Protein AF-A0A5B8TGX5-F1 (afdb_monomer_lite)

Radius of gyration: 26.53 Å; chains: 1; bounding box: 66×62×70 Å

Foldseek 3Di:
DLPCLVLVLLLLLVCLLVLLVVLLVVLVLVCLVVVNDDVLVSLLSSLVSLQVVVVVCCVPPQVFDAQADDDPVLLVLLVCLVLLLVLLVVQQFDFDPDPVLLVSLLSNLLSVLLSLLCSLQVRQLRCCCPVVVHALQRSLQSSLQSQLVSLVVLVVVVCPQLSVLSSLLSSLLSSLLSLSCLQPVHSVNSSVSRSVSSSSCCRGPVDPHSVGSGDNVSSNVNNCVSNVVSVVSCVVCVVVNDRDDDDDDDDDDDDDDQFAADPVLLVVLLVLLVQLLVCLVPVLVVDPDLLSSLVVSLVSLVVSLVSLCVSCVVQQVVLVVVCVVPVSSLLSLLVVLLVVLVVLLVVLCVVLVVVDDDDDDPDQQALVSLVSQLSNLSSLLRCLNSLLSRLQPSQARSCPPVPPSNVVSLLVSLQVQLCSCCVVRVNPSSVSVSSSRSSSSLNVQCNVVVGSVSSSSSSNVNSVVSSVVSVVSNSCNVSVVVVPVVPD

Structure (mmCIF, N/CA/C/O backbone):
data_AF-A0A5B8TGX5-F1
#
_entry.id   AF-A0A5B8TGX5-F1
#
loop_
_atom_site.group_PDB
_atom_site.id
_atom_site.type_symbol
_atom_site.label_atom_id
_atom_site.label_alt_id
_atom_site.label_comp_id
_atom_site.label_asym_id
_atom_site.label_entity_id
_atom_site.label_seq_id
_atom_site.pdbx_PDB_ins_code
_atom_site.Cartn_x
_atom_site.Cartn_y
_atom_site.Cartn_z
_atom_site.occupancy
_atom_site.B_iso_or_equiv
_atom_site.auth_seq_id
_atom_site.auth_comp_id
_atom_site.auth_asym_id
_atom_site.auth_atom_id
_atom_site.pdbx_PDB_model_num
ATOM 1 N N . MET A 1 1 ? -21.531 -12.504 4.997 1.00 45.81 1 MET A N 1
ATOM 2 C CA . MET A 1 1 ? -20.733 -11.268 4.836 1.00 45.81 1 MET A CA 1
ATOM 3 C C . MET A 1 1 ? -19.409 -11.217 5.615 1.00 45.81 1 MET A C 1
ATOM 5 O O . MET A 1 1 ? -18.530 -10.494 5.177 1.00 45.81 1 MET A O 1
ATOM 9 N N . ARG A 1 2 ? -19.160 -12.042 6.651 1.00 48.28 2 ARG A N 1
ATOM 10 C CA . ARG A 1 2 ? -17.864 -12.081 7.385 1.00 48.28 2 ARG A CA 1
ATOM 11 C C . ARG A 1 2 ? -16.607 -12.435 6.554 1.00 48.28 2 ARG A C 1
ATOM 13 O O . ARG A 1 2 ? -15.499 -12.244 7.030 1.00 48.28 2 ARG A O 1
ATOM 20 N N . ARG A 1 3 ? -16.756 -12.927 5.314 1.00 52.22 3 ARG A N 1
ATOM 21 C CA . ARG A 1 3 ? -15.635 -13.337 4.439 1.00 52.22 3 ARG A CA 1
ATOM 22 C C . ARG A 1 3 ? -14.756 -12.181 3.938 1.00 52.22 3 ARG A C 1
ATOM 24 O O . ARG A 1 3 ? -13.653 -12.448 3.485 1.00 52.22 3 ARG A O 1
ATOM 31 N N . ASN A 1 4 ? -15.215 -10.931 4.034 1.00 70.44 4 ASN A N 1
ATOM 32 C CA . ASN A 1 4 ? -14.480 -9.778 3.502 1.00 70.44 4 ASN A CA 1
ATOM 33 C C . ASN A 1 4 ? -13.661 -9.023 4.561 1.00 70.44 4 ASN A C 1
ATOM 35 O O . ASN A 1 4 ? -12.850 -8.187 4.183 1.00 70.44 4 ASN A O 1
ATOM 39 N N . VAL A 1 5 ? -13.836 -9.312 5.859 1.00 76.00 5 VAL A N 1
ATOM 40 C CA . VAL A 1 5 ? -13.125 -8.602 6.941 1.00 76.00 5 VAL A CA 1
ATOM 41 C C . VAL A 1 5 ? -11.606 -8.808 6.861 1.00 76.00 5 VAL A C 1
ATOM 43 O O . VAL A 1 5 ? -10.901 -7.803 6.855 1.00 76.00 5 VAL A O 1
ATOM 46 N N . PRO A 1 6 ? -11.071 -10.042 6.716 1.00 74.69 6 PRO A N 1
ATOM 47 C CA . PRO A 1 6 ? -9.621 -10.229 6.626 1.00 74.69 6 PRO A CA 1
ATOM 48 C C . PRO A 1 6 ? -9.016 -9.557 5.389 1.00 74.69 6 PRO A C 1
ATOM 50 O O . PRO A 1 6 ? -7.955 -8.953 5.478 1.00 74.69 6 PRO A O 1
ATOM 53 N N . LEU A 1 7 ? -9.720 -9.609 4.249 1.00 72.44 7 LEU A N 1
ATOM 54 C CA . LEU A 1 7 ? -9.304 -8.924 3.022 1.00 72.44 7 LEU A CA 1
ATOM 55 C C . LEU A 1 7 ? -9.286 -7.407 3.213 1.00 72.44 7 LEU A C 1
ATOM 57 O O . LEU A 1 7 ? -8.322 -6.765 2.824 1.00 72.44 7 LEU A O 1
ATOM 61 N N . PHE A 1 8 ? -10.327 -6.837 3.824 1.00 81.69 8 PHE A N 1
ATOM 62 C CA . PHE A 1 8 ? -10.390 -5.403 4.093 1.00 81.69 8 PHE A CA 1
ATOM 63 C C . PHE A 1 8 ? -9.254 -4.952 5.016 1.00 81.69 8 PHE A C 1
ATOM 65 O O . PHE A 1 8 ? -8.531 -4.028 4.663 1.00 81.69 8 PHE A O 1
ATOM 72 N N . ILE A 1 9 ? -9.051 -5.635 6.148 1.00 83.88 9 ILE A N 1
ATOM 73 C CA . ILE A 1 9 ? -7.987 -5.291 7.100 1.00 83.88 9 ILE A CA 1
ATOM 74 C C . ILE A 1 9 ? -6.605 -5.442 6.462 1.00 83.88 9 ILE A C 1
ATOM 76 O O . ILE A 1 9 ? -5.821 -4.499 6.507 1.00 83.88 9 ILE A O 1
ATOM 80 N N . GLY A 1 10 ? -6.323 -6.575 5.810 1.00 73.75 10 GLY A N 1
ATOM 81 C CA . GLY A 1 10 ? -5.044 -6.781 5.126 1.00 73.75 10 GLY A CA 1
ATOM 82 C C . GLY A 1 10 ? -4.800 -5.755 4.016 1.00 73.75 10 GLY A C 1
ATOM 83 O O . GLY A 1 10 ? -3.694 -5.239 3.885 1.00 73.75 10 GLY A O 1
ATOM 84 N N . GLY A 1 11 ? -5.844 -5.401 3.262 1.00 76.19 11 GLY A N 1
ATOM 85 C CA . GLY A 1 11 ? -5.782 -4.365 2.235 1.00 76.19 11 GLY A CA 1
ATOM 86 C C . GLY A 1 11 ? -5.519 -2.970 2.793 1.00 76.19 11 GLY A C 1
ATOM 87 O O . GLY A 1 11 ? -4.713 -2.246 2.220 1.00 76.19 11 GLY A O 1
ATOM 88 N N . ILE A 1 12 ? -6.149 -2.598 3.912 1.00 86.69 12 ILE A N 1
ATOM 89 C CA . ILE A 1 12 ? -5.892 -1.315 4.579 1.00 86.69 12 ILE A CA 1
ATOM 90 C C . ILE A 1 12 ? -4.470 -1.256 5.130 1.00 86.69 12 ILE A C 1
ATOM 92 O O . ILE A 1 12 ? -3.799 -0.259 4.900 1.00 86.69 12 ILE A O 1
ATOM 96 N N . VAL A 1 13 ? -4.001 -2.305 5.812 1.00 81.38 13 VAL A N 1
ATOM 97 C CA . VAL A 1 13 ? -2.627 -2.364 6.341 1.00 81.38 13 VAL A CA 1
ATOM 98 C C . VAL A 1 13 ? -1.618 -2.198 5.208 1.00 81.38 13 VAL A C 1
ATOM 100 O O . VAL A 1 13 ? -0.739 -1.345 5.291 1.00 81.38 13 VAL A O 1
ATOM 103 N N . PHE A 1 14 ? -1.783 -2.955 4.118 1.00 80.19 14 PHE A N 1
ATOM 104 C CA . PHE A 1 14 ? -0.924 -2.813 2.946 1.00 80.19 14 PHE A CA 1
ATOM 105 C C . PHE A 1 14 ? -0.978 -1.397 2.370 1.00 80.19 14 PHE A C 1
ATOM 107 O O . PHE A 1 14 ? 0.064 -0.805 2.123 1.00 80.19 14 PHE A O 1
ATOM 114 N N . LEU A 1 15 ? -2.178 -0.850 2.154 1.00 81.38 15 LEU A N 1
ATOM 115 C CA . LEU A 1 15 ? -2.341 0.478 1.564 1.00 81.38 15 LEU A CA 1
ATOM 116 C C . LEU A 1 15 ? -1.782 1.584 2.457 1.00 81.38 15 LEU A C 1
ATOM 118 O O . LEU A 1 15 ? -1.249 2.546 1.922 1.00 81.38 15 LEU A O 1
ATOM 122 N N . ALA A 1 16 ? -1.889 1.458 3.780 1.00 87.75 16 ALA A N 1
ATOM 123 C CA . ALA A 1 16 ? -1.321 2.414 4.724 1.00 87.75 16 ALA A CA 1
ATOM 124 C C . ALA A 1 16 ? 0.206 2.445 4.608 1.00 87.75 16 ALA A C 1
ATOM 126 O O . ALA A 1 16 ? 0.767 3.514 4.377 1.00 87.75 16 ALA A O 1
ATOM 127 N N . LEU A 1 17 ? 0.850 1.273 4.657 1.00 84.00 17 LEU A N 1
ATOM 128 C CA . LEU A 1 17 ? 2.300 1.148 4.495 1.00 84.00 17 LEU A CA 1
ATOM 129 C C . LEU A 1 17 ? 2.755 1.623 3.113 1.00 84.00 17 LEU A C 1
ATOM 131 O O . LEU A 1 17 ? 3.638 2.466 3.004 1.00 84.00 17 LEU A O 1
ATOM 135 N N . PHE A 1 18 ? 2.106 1.132 2.056 1.00 80.25 18 PHE A N 1
ATOM 136 C CA . PHE A 1 18 ? 2.428 1.493 0.679 1.00 80.25 18 PHE A CA 1
ATOM 137 C C . PHE A 1 18 ? 2.298 2.999 0.444 1.00 80.25 18 PHE A C 1
ATOM 139 O O . PHE A 1 18 ? 3.206 3.611 -0.110 1.00 80.25 18 PHE A O 1
ATOM 146 N N . ASN A 1 19 ? 1.195 3.611 0.880 1.00 87.94 19 ASN A N 1
ATOM 147 C CA . ASN A 1 19 ? 0.970 5.043 0.711 1.00 87.94 19 ASN A CA 1
ATOM 148 C C . ASN A 1 19 ? 2.027 5.870 1.448 1.00 87.94 19 ASN A C 1
ATOM 150 O O . ASN A 1 19 ? 2.603 6.765 0.838 1.00 87.94 19 ASN A O 1
ATOM 154 N N . LEU A 1 20 ? 2.323 5.539 2.709 1.00 86.25 20 LEU A N 1
ATOM 155 C CA . LEU A 1 20 ? 3.338 6.250 3.486 1.00 86.25 20 LEU A CA 1
ATOM 156 C C . LEU A 1 20 ? 4.723 6.144 2.829 1.00 86.25 20 LEU A C 1
ATOM 158 O O . LEU A 1 20 ? 5.408 7.152 2.661 1.00 86.25 20 LEU A O 1
ATOM 162 N N . THR A 1 21 ? 5.113 4.947 2.372 1.00 82.06 21 THR A N 1
ATOM 163 C CA . THR A 1 21 ? 6.382 4.746 1.655 1.00 82.06 21 THR A CA 1
ATOM 164 C C . THR A 1 21 ? 6.434 5.551 0.356 1.00 82.06 21 THR A C 1
ATOM 166 O O . THR A 1 21 ? 7.417 6.245 0.104 1.00 82.06 21 THR A O 1
ATOM 169 N N . ILE A 1 22 ? 5.385 5.496 -0.470 1.00 78.31 22 ILE A N 1
ATOM 170 C CA . ILE A 1 22 ? 5.346 6.225 -1.744 1.00 78.31 22 ILE A CA 1
ATOM 171 C C . ILE A 1 22 ? 5.340 7.738 -1.515 1.00 78.31 22 ILE A C 1
ATOM 173 O O . ILE A 1 22 ? 6.070 8.450 -2.204 1.00 78.31 22 ILE A O 1
ATOM 177 N N . ALA A 1 23 ? 4.578 8.236 -0.541 1.00 86.19 23 ALA A N 1
ATOM 178 C CA . ALA A 1 23 ? 4.587 9.644 -0.161 1.00 86.19 23 ALA A CA 1
ATOM 179 C C . ALA A 1 23 ? 5.993 10.092 0.264 1.00 86.19 23 ALA A C 1
ATOM 181 O O . ALA A 1 23 ? 6.495 11.089 -0.257 1.00 86.19 23 ALA A O 1
ATOM 182 N N . GLY A 1 24 ? 6.660 9.309 1.119 1.00 83.06 24 GLY A N 1
ATOM 183 C CA . GLY A 1 24 ? 8.038 9.558 1.540 1.00 83.06 24 GLY A CA 1
ATOM 184 C C . GLY A 1 24 ? 9.017 9.605 0.366 1.00 83.06 24 GLY A C 1
ATOM 185 O O . GLY A 1 24 ? 9.800 10.548 0.257 1.00 83.06 24 GLY A O 1
ATOM 186 N N . VAL A 1 25 ? 8.944 8.645 -0.561 1.00 77.88 25 VAL A N 1
ATOM 187 C CA . VAL A 1 25 ? 9.785 8.630 -1.772 1.00 77.88 25 VAL A CA 1
ATOM 188 C C . VAL A 1 25 ? 9.526 9.865 -2.637 1.00 77.88 25 VAL A C 1
ATOM 190 O O . VAL A 1 25 ? 10.475 10.547 -3.018 1.00 77.88 25 VAL A O 1
ATOM 193 N N . LEU A 1 26 ? 8.263 10.194 -2.919 1.00 78.94 26 LEU A N 1
ATOM 194 C CA . LEU A 1 26 ? 7.902 11.344 -3.754 1.00 78.94 26 LEU A CA 1
ATOM 195 C C . LEU A 1 26 ? 8.391 12.666 -3.156 1.00 78.94 26 LEU A C 1
ATOM 197 O O . LEU A 1 26 ? 8.982 13.479 -3.867 1.00 78.94 26 LEU A O 1
ATOM 201 N N . VAL A 1 27 ? 8.185 12.878 -1.856 1.00 88.44 27 VAL A N 1
ATOM 202 C CA . VAL A 1 27 ? 8.644 14.099 -1.183 1.00 88.44 27 VAL A CA 1
ATOM 203 C C . VAL A 1 27 ? 10.172 14.147 -1.133 1.00 88.44 27 VAL A C 1
ATOM 205 O O . VAL A 1 27 ? 10.749 15.195 -1.411 1.00 88.44 27 VAL A O 1
ATOM 208 N N . SER A 1 28 ? 10.841 13.018 -0.878 1.00 82.38 28 SER A N 1
ATOM 209 C CA . SER A 1 28 ? 12.310 12.937 -0.908 1.00 82.38 28 SER A CA 1
ATOM 210 C C . SER A 1 28 ? 12.879 13.296 -2.281 1.00 82.38 28 SER A C 1
ATOM 212 O O . SER A 1 28 ? 13.866 14.022 -2.370 1.00 82.38 28 SER A O 1
ATOM 214 N N . LEU A 1 29 ? 12.237 12.845 -3.363 1.00 78.00 29 LEU A N 1
ATOM 215 C CA . LEU A 1 29 ? 12.623 13.210 -4.728 1.00 78.00 29 LEU A CA 1
ATOM 216 C C . LEU A 1 29 ? 12.510 14.719 -4.967 1.00 78.00 29 LEU A C 1
ATOM 218 O O . LEU A 1 29 ? 13.420 15.309 -5.543 1.00 78.00 29 LEU A O 1
ATOM 222 N N . VAL A 1 30 ? 11.432 15.350 -4.495 1.00 83.31 30 VAL A N 1
ATOM 223 C CA . VAL A 1 30 ? 11.254 16.808 -4.594 1.00 83.31 30 VAL A CA 1
ATOM 224 C C . VAL A 1 30 ? 12.326 17.545 -3.789 1.00 83.31 30 VAL A C 1
ATOM 226 O O . VAL A 1 30 ? 12.937 18.476 -4.304 1.00 83.31 30 VAL A O 1
ATOM 229 N N . PHE A 1 31 ? 12.601 17.123 -2.554 1.00 89.25 31 PHE A N 1
ATOM 230 C CA . PHE A 1 31 ? 13.624 17.755 -1.714 1.00 89.25 31 PHE A CA 1
ATOM 231 C C . PHE A 1 31 ? 15.009 17.670 -2.351 1.00 89.25 31 PHE A C 1
ATOM 233 O O . PHE A 1 31 ? 15.700 18.682 -2.435 1.00 89.25 31 PHE A O 1
ATOM 240 N N . ASN A 1 32 ? 15.369 16.501 -2.880 1.00 82.62 32 ASN A N 1
ATOM 241 C CA . ASN A 1 32 ? 16.635 16.303 -3.579 1.00 82.62 32 ASN A CA 1
ATOM 242 C C . ASN A 1 32 ? 16.719 17.124 -4.874 1.00 82.62 32 ASN A C 1
ATOM 244 O O . ASN A 1 32 ? 17.765 17.702 -5.153 1.00 82.62 32 ASN A O 1
ATOM 248 N N . LEU A 1 33 ? 15.627 17.229 -5.643 1.00 80.50 33 LEU A N 1
ATOM 249 C CA . LEU A 1 33 ? 15.580 18.022 -6.879 1.00 80.50 33 LEU A CA 1
ATOM 250 C C . LEU A 1 33 ? 15.871 19.511 -6.634 1.00 80.50 33 LEU A C 1
ATOM 252 O O . LEU A 1 33 ? 16.465 20.171 -7.484 1.00 80.50 33 LEU A O 1
ATOM 256 N N . PHE A 1 34 ? 15.453 20.033 -5.481 1.00 88.06 34 PHE A N 1
ATOM 257 C CA . PHE A 1 34 ? 15.639 21.433 -5.097 1.00 88.06 34 PHE A CA 1
ATOM 258 C C . PHE A 1 34 ? 16.753 21.641 -4.058 1.00 88.06 34 PHE A C 1
ATOM 260 O O . PHE A 1 34 ? 16.870 22.738 -3.513 1.00 88.06 34 PHE A O 1
ATOM 267 N N . SER A 1 35 ? 17.563 20.615 -3.773 1.00 88.69 35 SER A N 1
ATOM 268 C CA . SER A 1 35 ? 18.644 20.652 -2.774 1.00 88.69 35 SER A CA 1
ATOM 269 C C . SER A 1 35 ? 18.197 21.153 -1.389 1.00 88.69 35 SER A C 1
ATOM 271 O O . SER A 1 35 ? 18.925 21.874 -0.705 1.00 88.69 35 SER A O 1
ATOM 273 N N . LEU A 1 36 ? 16.979 20.798 -0.971 1.00 87.25 36 LEU A N 1
ATOM 274 C CA . LEU A 1 36 ? 16.411 21.170 0.326 1.00 87.25 36 LEU A CA 1
ATOM 275 C C . LEU A 1 36 ? 16.872 20.186 1.408 1.00 87.25 36 LEU A C 1
ATOM 277 O O . LEU A 1 36 ? 16.739 18.978 1.242 1.00 87.25 36 LEU A O 1
ATOM 281 N N . SER A 1 37 ? 17.342 20.690 2.552 1.00 84.00 37 SER A N 1
ATOM 282 C CA . SER A 1 37 ? 17.895 19.864 3.641 1.00 84.00 37 SER A CA 1
ATOM 283 C C . SER A 1 37 ? 17.196 20.095 4.990 1.00 84.00 37 SER A C 1
ATOM 285 O O . SER A 1 37 ? 17.841 20.331 6.012 1.00 84.00 37 SER A O 1
ATOM 287 N N . LEU A 1 38 ? 15.860 20.058 5.003 1.00 88.44 38 LEU A N 1
ATOM 288 C CA . LEU A 1 38 ? 15.037 20.233 6.208 1.00 88.44 38 LEU A CA 1
ATOM 289 C C . LEU A 1 38 ? 14.239 18.957 6.505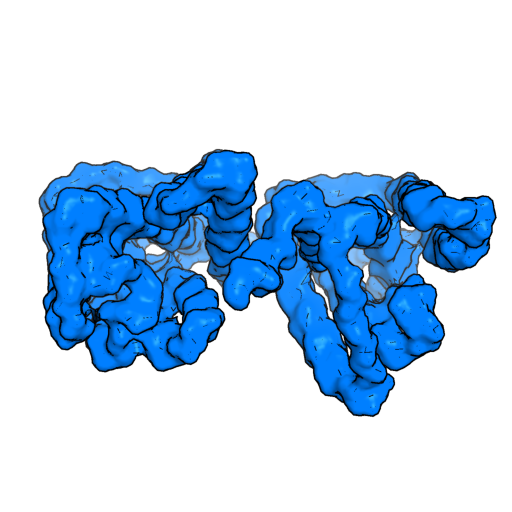 1.00 88.44 38 LEU A C 1
ATOM 291 O O . LEU A 1 38 ? 13.069 18.853 6.137 1.00 88.44 38 LEU A O 1
ATOM 295 N N . ALA A 1 39 ? 14.865 17.997 7.192 1.00 86.94 39 ALA A N 1
ATOM 296 C CA . ALA A 1 39 ? 14.267 16.686 7.469 1.00 86.94 39 ALA A CA 1
ATOM 297 C C . ALA A 1 39 ? 12.871 16.753 8.136 1.00 86.94 39 ALA A C 1
ATOM 299 O O . ALA A 1 39 ? 11.968 16.063 7.660 1.00 86.94 39 ALA A O 1
ATOM 300 N N . PRO A 1 40 ? 12.611 17.626 9.136 1.00 89.69 40 PRO A N 1
ATOM 301 C CA . PRO A 1 40 ? 11.266 17.750 9.702 1.00 89.69 40 PRO A CA 1
ATOM 302 C C . PRO A 1 40 ? 10.215 18.216 8.686 1.00 89.69 40 PRO A C 1
ATOM 304 O O . PRO A 1 40 ? 9.091 17.724 8.679 1.00 89.69 40 PRO A O 1
ATOM 307 N N . ALA A 1 41 ? 10.577 19.139 7.789 1.00 91.81 41 ALA A N 1
ATOM 308 C CA . ALA A 1 41 ? 9.665 19.607 6.748 1.00 91.81 41 ALA A CA 1
ATOM 309 C C . ALA A 1 41 ? 9.372 18.500 5.724 1.00 91.81 41 ALA A C 1
ATOM 311 O O . ALA A 1 41 ? 8.235 18.362 5.274 1.00 91.81 41 ALA A O 1
ATOM 312 N N . GLN A 1 42 ? 10.378 17.688 5.391 1.00 92.62 42 GLN A N 1
ATOM 313 C CA . GLN A 1 42 ? 10.237 16.538 4.498 1.00 92.62 42 GLN A CA 1
ATOM 314 C C . GLN A 1 42 ? 9.277 15.490 5.078 1.00 92.62 42 GLN A C 1
ATOM 316 O O . GLN A 1 42 ? 8.371 15.026 4.382 1.00 92.62 42 GLN A O 1
ATOM 321 N N . GLN A 1 43 ? 9.425 15.152 6.362 1.00 91.88 43 GLN A N 1
ATOM 322 C CA . GLN A 1 43 ? 8.527 14.214 7.036 1.00 91.88 43 GLN A CA 1
ATOM 323 C C . GLN A 1 43 ? 7.101 14.771 7.117 1.00 91.88 43 GLN A C 1
ATOM 325 O O . GLN A 1 43 ? 6.157 14.101 6.706 1.00 91.88 43 GLN A O 1
ATOM 330 N N . PHE A 1 44 ? 6.941 16.027 7.539 1.00 94.62 44 PHE A N 1
ATOM 331 C CA . PHE A 1 44 ? 5.632 16.679 7.607 1.00 94.62 44 PHE A CA 1
ATOM 332 C C . PHE A 1 44 ? 4.905 16.685 6.253 1.00 94.62 44 PHE A C 1
ATOM 334 O O . PHE A 1 44 ? 3.723 16.354 6.169 1.00 94.62 44 PHE A O 1
ATOM 341 N N . LEU A 1 45 ? 5.608 17.019 5.167 1.00 95.44 45 LEU A N 1
ATOM 342 C CA . LEU A 1 45 ? 5.030 16.993 3.821 1.00 95.44 45 LEU A CA 1
ATOM 343 C C . LEU A 1 45 ? 4.661 15.574 3.374 1.00 95.44 45 LEU A C 1
ATOM 345 O O . LEU A 1 45 ? 3.655 15.404 2.684 1.00 95.44 45 LEU A O 1
ATOM 349 N N . SER A 1 46 ? 5.422 14.563 3.793 1.00 94.62 46 SER A N 1
ATOM 350 C CA . SER A 1 46 ? 5.095 13.155 3.530 1.00 94.62 46 SER A CA 1
ATOM 351 C C . SER A 1 46 ? 3.780 12.757 4.207 1.00 94.62 46 SER A C 1
ATOM 353 O O . SER A 1 46 ? 2.933 12.126 3.570 1.00 94.62 46 SER A O 1
ATOM 355 N N . GLU A 1 47 ? 3.543 13.212 5.440 1.00 95.50 47 GLU A N 1
ATOM 356 C CA . GLU A 1 47 ? 2.262 13.014 6.132 1.00 95.50 47 GLU A CA 1
ATOM 357 C C . GLU A 1 47 ? 1.106 13.739 5.433 1.00 95.50 47 GLU A C 1
ATOM 359 O O . GLU A 1 47 ? 0.024 13.176 5.265 1.00 95.50 47 GLU A O 1
ATOM 364 N N . LEU A 1 48 ? 1.321 14.960 4.933 1.00 95.88 48 LEU A N 1
ATOM 365 C CA . LEU A 1 48 ? 0.285 15.691 4.193 1.00 95.88 48 LEU A CA 1
ATOM 366 C C . LEU A 1 48 ? -0.093 15.014 2.869 1.00 95.88 48 LEU A C 1
ATOM 368 O O . LEU A 1 48 ? -1.278 14.950 2.527 1.00 95.88 48 LEU A O 1
ATOM 372 N N . VAL A 1 49 ? 0.885 14.490 2.127 1.00 94.81 49 VAL A N 1
ATOM 373 C CA . VAL A 1 49 ? 0.628 13.709 0.905 1.00 94.81 49 VAL A CA 1
ATOM 374 C C . VAL A 1 49 ? -0.115 12.415 1.251 1.00 94.81 49 VAL A C 1
ATOM 376 O O . VAL A 1 49 ? -1.100 12.072 0.586 1.00 94.81 49 VAL A O 1
ATOM 379 N N . THR A 1 50 ? 0.288 11.748 2.335 1.00 95.50 50 THR A N 1
ATOM 380 C CA . THR A 1 50 ? -0.371 10.543 2.857 1.00 95.50 50 THR A CA 1
ATOM 381 C C . THR A 1 50 ? -1.829 10.832 3.224 1.00 95.50 50 THR A C 1
ATOM 383 O O . THR A 1 50 ? -2.730 10.088 2.816 1.00 95.50 50 THR A O 1
ATOM 386 N N . LEU A 1 51 ? -2.091 11.944 3.917 1.00 96.69 51 LEU A N 1
ATOM 387 C CA . LEU A 1 51 ? -3.434 12.403 4.262 1.00 96.69 51 LEU A CA 1
ATOM 388 C C . LEU A 1 51 ? -4.272 12.677 3.016 1.00 96.69 51 LEU A C 1
ATOM 390 O O . LEU A 1 51 ? -5.418 12.229 2.925 1.00 96.69 51 LEU A O 1
ATOM 394 N N . LEU A 1 52 ? -3.709 13.411 2.053 1.00 94.56 52 LEU A N 1
ATOM 395 C CA . LEU A 1 52 ? -4.397 13.777 0.821 1.00 94.56 52 LEU A CA 1
ATOM 396 C C . LEU A 1 52 ? -4.870 12.527 0.074 1.00 94.56 52 LEU A C 1
ATOM 398 O O . LEU A 1 52 ? -6.033 12.464 -0.330 1.00 94.56 52 LEU A O 1
ATOM 402 N N . PHE A 1 53 ? -4.017 11.510 -0.049 1.00 93.31 53 PHE A N 1
ATOM 403 C CA . PHE A 1 53 ? -4.394 10.225 -0.637 1.00 93.31 53 PHE A CA 1
ATOM 404 C C . PHE A 1 53 ? -5.613 9.606 0.061 1.00 93.31 53 PHE A C 1
ATOM 406 O O . PHE A 1 53 ? -6.594 9.255 -0.602 1.00 93.31 53 PHE A O 1
ATOM 413 N N . TRP A 1 54 ? -5.603 9.528 1.395 1.00 95.44 54 TRP A N 1
ATOM 414 C CA . TRP A 1 54 ? -6.708 8.938 2.157 1.00 95.44 54 TRP A CA 1
ATOM 415 C C . TRP A 1 54 ? -7.997 9.757 2.080 1.00 95.44 54 TRP A C 1
ATOM 417 O O . TRP A 1 54 ? -9.083 9.182 1.953 1.00 95.44 54 TRP A O 1
ATOM 427 N N . VAL A 1 55 ? -7.898 11.087 2.077 1.00 95.00 55 VAL A N 1
ATOM 428 C CA . VAL A 1 55 ? -9.041 11.988 1.874 1.00 95.00 55 VAL A CA 1
ATOM 429 C C . VAL A 1 55 ? -9.653 11.784 0.488 1.00 95.00 55 VAL A C 1
ATOM 431 O O . VAL A 1 55 ? -10.879 11.698 0.364 1.00 95.00 55 VAL A O 1
ATOM 434 N N . LEU A 1 56 ? -8.828 11.660 -0.556 1.00 89.00 56 LEU A N 1
ATOM 435 C CA . LEU A 1 56 ? -9.292 11.415 -1.923 1.00 89.00 56 LEU A CA 1
ATOM 436 C C . LEU A 1 56 ? -9.935 10.029 -2.055 1.00 89.00 56 LEU A C 1
ATOM 438 O O . LEU A 1 56 ? -11.033 9.919 -2.609 1.00 89.00 56 LEU A O 1
ATOM 442 N N . ILE A 1 57 ? -9.321 8.985 -1.490 1.00 86.06 57 ILE A N 1
ATOM 443 C CA . ILE A 1 57 ? -9.913 7.640 -1.452 1.00 86.06 57 ILE A CA 1
ATOM 444 C C . ILE A 1 57 ? -11.249 7.655 -0.720 1.00 86.06 57 ILE A C 1
ATOM 446 O O . ILE A 1 57 ? -12.216 7.059 -1.200 1.00 86.06 57 ILE A O 1
ATOM 450 N N . ASN A 1 58 ? -11.350 8.345 0.414 1.00 90.81 58 ASN A N 1
ATOM 451 C CA . ASN A 1 58 ? -12.618 8.420 1.120 1.00 90.81 58 ASN A CA 1
ATOM 452 C C . ASN A 1 58 ? -13.675 9.168 0.297 1.00 90.81 58 ASN A C 1
ATOM 454 O O . ASN A 1 58 ? -14.786 8.670 0.119 1.00 90.81 58 ASN A O 1
ATOM 458 N N . ARG A 1 59 ? -13.324 10.324 -0.276 1.00 88.44 59 ARG A N 1
ATOM 459 C CA . ARG A 1 59 ? -14.246 11.154 -1.065 1.00 88.44 59 ARG A CA 1
ATOM 460 C C . ARG A 1 59 ? -14.800 10.424 -2.288 1.00 88.44 59 ARG A C 1
ATOM 462 O O . ARG A 1 59 ? -15.999 10.507 -2.558 1.00 88.44 59 ARG A O 1
ATOM 469 N N . TYR A 1 60 ? -13.942 9.736 -3.036 1.00 80.12 60 TYR A N 1
ATOM 470 C CA . TYR A 1 60 ? -14.331 9.136 -4.313 1.00 80.12 60 TYR A CA 1
ATOM 471 C C . TYR A 1 60 ? -14.750 7.672 -4.196 1.00 80.12 60 TYR A C 1
ATOM 473 O O . TYR A 1 60 ? -15.601 7.230 -4.973 1.00 80.12 60 TYR A O 1
ATOM 481 N N . TYR A 1 61 ? -14.202 6.933 -3.227 1.00 78.19 61 TYR A N 1
ATOM 482 C CA . TYR A 1 61 ? -14.386 5.490 -3.134 1.00 78.19 61 TYR A CA 1
ATOM 483 C C . TYR A 1 61 ? -15.107 5.026 -1.865 1.00 78.19 61 TYR A C 1
ATOM 485 O O . TYR A 1 61 ? -16.216 4.505 -1.978 1.00 78.19 61 TYR A O 1
ATOM 493 N N . LEU A 1 62 ? -14.508 5.198 -0.678 1.00 83.06 62 LEU A N 1
ATOM 494 C CA . LEU A 1 62 ? -15.051 4.594 0.551 1.00 83.06 62 LEU A CA 1
ATOM 495 C C . LEU A 1 62 ? -16.357 5.256 1.000 1.00 83.06 62 LEU A C 1
ATOM 497 O O . LEU A 1 62 ? -17.238 4.570 1.510 1.00 83.06 62 LEU A O 1
ATOM 501 N N . LYS A 1 63 ? -16.486 6.572 0.793 1.00 86.44 63 LYS A N 1
ATOM 502 C CA . LYS A 1 63 ? -17.653 7.397 1.149 1.00 86.44 63 LYS A CA 1
ATOM 503 C C . LYS A 1 63 ? -18.104 7.198 2.598 1.00 86.44 63 LYS A C 1
ATOM 505 O O . LYS A 1 63 ? -19.292 7.289 2.916 1.00 86.44 63 LYS A O 1
ATOM 510 N N . VAL A 1 64 ? -17.139 6.941 3.476 1.00 88.19 64 VAL A N 1
ATOM 511 C CA . VAL A 1 64 ? -17.353 6.774 4.907 1.00 88.19 64 VAL A CA 1
ATOM 512 C C . VAL A 1 64 ? -17.630 8.142 5.514 1.00 88.19 64 VAL A C 1
ATOM 514 O O . VAL A 1 64 ? -16.906 9.115 5.278 1.00 88.19 64 VAL A O 1
ATOM 517 N N . ARG A 1 65 ? -18.704 8.220 6.301 1.00 88.25 65 ARG A N 1
ATOM 518 C CA . ARG A 1 65 ? -19.092 9.446 6.994 1.00 88.25 65 ARG A CA 1
ATOM 519 C C . ARG A 1 65 ? -18.238 9.605 8.241 1.00 88.25 65 ARG A C 1
ATOM 521 O O . ARG A 1 65 ? -18.296 8.783 9.145 1.00 88.25 65 ARG A O 1
ATOM 528 N N . LEU A 1 66 ? -17.469 10.684 8.285 1.00 91.00 66 LEU A N 1
ATOM 529 C CA . LEU A 1 66 ? -16.646 11.036 9.435 1.00 91.00 66 LEU A CA 1
ATOM 530 C C . LEU A 1 66 ? -17.397 12.018 10.329 1.00 91.00 66 LEU A C 1
ATOM 532 O O . LEU A 1 66 ? -18.062 12.930 9.834 1.00 91.00 66 LEU A O 1
ATOM 536 N N . ASN A 1 67 ? -17.271 11.845 11.643 1.00 85.81 67 ASN A N 1
ATOM 537 C CA . ASN A 1 67 ? -17.879 12.749 12.610 1.00 85.81 67 ASN A CA 1
ATOM 538 C C . ASN A 1 67 ? -16.829 13.679 13.230 1.00 85.81 67 ASN A C 1
ATOM 540 O O . ASN A 1 67 ? -15.981 13.256 14.016 1.00 85.81 67 ASN A O 1
ATOM 544 N N . TRP A 1 68 ? -16.929 14.952 12.851 1.00 89.75 68 TRP A N 1
ATOM 545 C CA . TRP A 1 68 ? -16.024 16.041 13.223 1.00 89.75 68 TRP A CA 1
ATOM 546 C C . TRP A 1 68 ? -16.572 16.930 14.346 1.00 89.75 68 TRP A C 1
ATOM 548 O O . TRP A 1 68 ? -16.031 18.008 14.593 1.00 89.75 68 TRP A O 1
ATOM 558 N N . GLN A 1 69 ? -17.662 16.532 15.011 1.00 85.19 69 GLN A N 1
ATOM 559 C CA . GLN A 1 69 ? -18.266 17.344 16.065 1.00 85.19 69 GLN A CA 1
ATOM 560 C C . GLN A 1 69 ? -17.361 17.421 17.293 1.00 85.19 69 GLN A C 1
ATOM 562 O O . GLN A 1 69 ? -17.232 16.454 18.041 1.00 85.19 69 GLN A O 1
ATOM 567 N N . PHE A 1 70 ? -16.802 18.602 17.544 1.00 87.06 70 PHE A N 1
ATOM 568 C CA . PHE A 1 70 ? -16.021 18.861 18.743 1.00 87.06 70 PHE A CA 1
ATOM 569 C C . PHE A 1 70 ? -16.919 19.246 19.924 1.00 87.06 70 PHE A C 1
ATOM 571 O O . PHE A 1 70 ? -17.748 20.151 19.831 1.00 87.06 70 PHE A O 1
ATOM 578 N N . LYS A 1 71 ? -16.736 18.569 21.060 1.00 89.62 71 LYS A N 1
ATOM 579 C CA . LYS A 1 71 ? -17.422 18.867 22.324 1.00 89.62 71 LYS A CA 1
ATOM 580 C C . LYS A 1 71 ? -16.392 18.914 23.448 1.00 89.62 71 LYS A C 1
ATOM 582 O O . LYS A 1 71 ? -15.894 17.873 23.866 1.00 89.62 71 LYS A O 1
ATOM 587 N N . SER A 1 72 ? -16.098 20.109 23.955 1.00 85.00 72 SER A N 1
ATOM 588 C CA . SER A 1 72 ? -15.022 20.351 24.933 1.00 85.00 72 SER A CA 1
ATOM 589 C C . SER A 1 72 ? -15.137 19.502 26.204 1.00 85.00 72 SER A C 1
ATOM 591 O O . SER A 1 72 ? -14.148 18.940 26.659 1.00 85.00 72 SER A O 1
ATOM 593 N N . HIS A 1 73 ? -16.346 19.310 26.738 1.00 88.44 73 HIS A N 1
ATOM 594 C CA . HIS A 1 73 ? -16.575 18.465 27.919 1.00 88.44 73 HIS A CA 1
ATOM 595 C C . HIS A 1 73 ? -16.204 16.984 27.701 1.00 88.44 73 HIS A C 1
ATOM 597 O O . HIS A 1 73 ? -16.056 16.237 28.666 1.00 88.44 73 HIS A O 1
ATOM 603 N N . GLN A 1 74 ? -16.052 16.537 26.448 1.00 91.31 74 GLN A N 1
ATOM 604 C CA . GLN A 1 74 ? -15.596 15.185 26.130 1.00 91.31 74 GLN A CA 1
ATOM 605 C C . GLN A 1 74 ? -14.065 15.037 26.172 1.00 91.31 74 GLN A C 1
ATOM 607 O O . GLN A 1 74 ? -13.584 13.909 26.129 1.00 91.31 74 GLN A O 1
ATOM 612 N N . LEU A 1 75 ? -13.290 16.119 26.319 1.00 91.25 75 LEU A N 1
ATOM 613 C CA . LEU A 1 75 ? -11.832 16.032 26.496 1.00 91.25 75 LEU A CA 1
ATOM 614 C C . LEU A 1 75 ? -11.442 15.209 27.735 1.00 91.25 75 LEU A C 1
ATOM 616 O O . LEU A 1 75 ? -10.385 14.595 27.772 1.00 91.25 75 LEU A O 1
ATOM 620 N N . LEU A 1 76 ? -12.329 15.090 28.726 1.00 92.19 76 LEU A N 1
ATOM 621 C CA . LEU A 1 76 ? -12.101 14.220 29.882 1.00 92.19 76 LEU A CA 1
ATOM 622 C C . LEU A 1 76 ? -11.941 12.736 29.502 1.00 92.19 76 LEU A C 1
ATOM 624 O O . LEU A 1 76 ? -11.317 11.988 30.250 1.00 92.19 76 LEU A O 1
ATOM 628 N N . TYR A 1 77 ? -12.457 12.295 28.344 1.00 92.12 77 TYR A N 1
ATOM 629 C CA . TYR A 1 77 ? -12.259 10.916 27.879 1.00 92.12 77 TYR A CA 1
ATOM 630 C C . TYR A 1 77 ? -10.808 10.620 27.498 1.00 92.12 77 TYR A C 1
ATOM 632 O O . TYR A 1 77 ? -10.426 9.455 27.555 1.00 92.12 77 TYR A O 1
ATOM 640 N N . ILE A 1 78 ? -10.008 11.633 27.149 1.00 94.19 78 ILE A N 1
ATOM 641 C CA . ILE A 1 78 ? -8.595 11.452 26.787 1.00 94.19 78 ILE A CA 1
ATOM 642 C C . ILE A 1 78 ? -7.640 11.643 27.971 1.00 94.19 78 ILE A C 1
ATOM 644 O O . ILE A 1 78 ? -6.455 11.384 27.822 1.00 94.19 78 ILE A O 1
ATOM 648 N N . LEU A 1 79 ? -8.135 11.991 29.168 1.00 95.31 79 LEU A N 1
ATOM 649 C CA . LEU A 1 79 ? -7.321 12.073 30.393 1.00 95.31 79 LEU A CA 1
ATOM 650 C C . LEU A 1 79 ? -6.457 10.819 30.659 1.00 95.31 79 LEU A C 1
ATOM 652 O O . LEU A 1 79 ? -5.320 10.977 31.097 1.00 95.31 79 LEU A O 1
ATOM 656 N N . PRO A 1 80 ? -6.917 9.581 30.369 1.00 97.50 80 PRO A N 1
ATOM 657 C CA . PRO A 1 80 ? -6.090 8.387 30.538 1.00 97.50 80 PRO A CA 1
ATOM 658 C C . PRO A 1 80 ? -4.787 8.385 29.723 1.00 97.50 80 PRO A C 1
ATOM 660 O O . PRO A 1 80 ? -3.879 7.648 30.087 1.00 97.50 80 PRO A O 1
ATOM 663 N N . VAL A 1 81 ? -4.650 9.222 28.683 1.00 96.81 81 VAL A N 1
ATOM 664 C CA . VAL A 1 81 ? -3.385 9.417 27.943 1.00 96.81 81 VAL A CA 1
ATOM 665 C C . VAL A 1 81 ? -2.247 9.885 28.857 1.00 96.81 81 VAL A C 1
ATOM 667 O O . VAL A 1 81 ? -1.095 9.558 28.601 1.00 96.81 81 VAL A O 1
ATOM 670 N N . LEU A 1 82 ? -2.546 10.546 29.983 1.00 96.19 82 LEU A N 1
ATOM 671 C CA . LEU A 1 82 ? -1.533 10.912 30.980 1.00 96.19 82 LEU A CA 1
ATOM 672 C C . LEU A 1 82 ? -0.746 9.703 31.509 1.00 96.19 82 LEU A C 1
ATOM 674 O O . LEU A 1 82 ? 0.397 9.869 31.917 1.00 96.19 82 LEU A O 1
ATOM 678 N N . VAL A 1 83 ? -1.318 8.494 31.485 1.00 97.31 83 VAL A N 1
ATOM 679 C CA . VAL A 1 83 ? -0.598 7.265 31.861 1.00 97.31 83 VAL A CA 1
ATOM 680 C C . VAL A 1 83 ? 0.576 6.994 30.919 1.00 97.31 83 VAL A C 1
ATOM 682 O O . VAL A 1 83 ? 1.617 6.545 31.390 1.00 97.31 83 VAL A O 1
ATOM 685 N N . VAL A 1 84 ? 0.425 7.298 29.626 1.00 97.00 84 VAL A N 1
ATOM 686 C CA . VAL A 1 84 ? 1.501 7.178 28.632 1.00 97.00 84 VAL A CA 1
ATOM 687 C C . VAL A 1 84 ? 2.573 8.220 28.911 1.00 97.00 84 VAL A C 1
ATOM 689 O O . VAL A 1 84 ? 3.710 7.859 29.171 1.00 97.00 84 VAL A O 1
ATOM 692 N N . LEU A 1 85 ? 2.189 9.495 29.026 1.00 96.00 85 LEU A N 1
ATOM 693 C CA . LEU A 1 85 ? 3.149 10.581 29.269 1.00 96.00 85 LEU A CA 1
ATOM 694 C C . LEU A 1 85 ? 3.968 10.360 30.551 1.00 96.00 85 LEU A C 1
ATOM 696 O O . LEU A 1 85 ? 5.175 10.585 30.584 1.00 96.00 85 LEU A O 1
ATOM 700 N N . LEU A 1 86 ? 3.314 9.898 31.622 1.00 96.06 86 LEU A N 1
ATOM 701 C CA . LEU A 1 86 ? 3.983 9.583 32.883 1.00 96.06 86 LEU A CA 1
ATOM 702 C C . LEU A 1 86 ? 4.891 8.359 32.768 1.00 96.06 86 LEU A C 1
ATOM 704 O O . LEU A 1 86 ? 5.957 8.347 33.380 1.00 96.06 86 LEU A O 1
ATOM 708 N N . GLY A 1 87 ? 4.479 7.330 32.028 1.00 95.62 87 GLY A N 1
ATOM 709 C CA . GLY A 1 87 ? 5.302 6.144 31.832 1.00 95.62 87 GLY A CA 1
ATOM 710 C C . GLY A 1 87 ? 6.507 6.428 30.935 1.00 95.62 87 GLY A C 1
ATOM 711 O O . GLY A 1 87 ? 7.615 6.018 31.277 1.00 95.62 87 GLY A O 1
ATOM 712 N N . ASP A 1 88 ? 6.347 7.213 29.875 1.00 94.88 88 ASP A N 1
ATOM 713 C CA . ASP A 1 88 ? 7.434 7.560 28.957 1.00 94.88 88 ASP A CA 1
ATOM 714 C C . ASP A 1 88 ? 8.416 8.535 29.619 1.00 94.88 88 ASP A C 1
ATOM 716 O O . ASP A 1 88 ? 9.630 8.404 29.455 1.00 94.88 88 ASP A O 1
ATOM 720 N N . ALA A 1 89 ? 7.945 9.395 30.531 1.00 94.69 89 ALA A N 1
ATOM 721 C CA . ALA A 1 89 ? 8.815 10.183 31.407 1.00 94.69 89 ALA A CA 1
ATOM 722 C C . ALA A 1 89 ? 9.772 9.326 32.269 1.00 94.69 89 ALA A C 1
ATOM 724 O O . ALA A 1 89 ? 10.797 9.832 32.730 1.00 94.69 89 ALA A O 1
ATOM 725 N N . THR A 1 90 ? 9.488 8.031 32.479 1.00 94.62 90 THR A N 1
ATOM 726 C CA . THR A 1 90 ? 10.396 7.112 33.195 1.00 94.62 90 THR A CA 1
ATOM 727 C C . THR A 1 90 ? 11.526 6.561 32.318 1.00 94.62 90 THR A C 1
ATOM 729 O O . THR A 1 90 ? 12.493 6.000 32.839 1.00 94.62 90 THR A O 1
ATOM 732 N N . LEU A 1 91 ? 11.464 6.751 30.996 1.00 92.75 91 LEU A N 1
ATOM 733 C CA . LEU A 1 91 ? 12.392 6.173 30.017 1.00 92.75 91 LEU A CA 1
ATOM 734 C C . LEU A 1 91 ? 13.601 7.075 29.729 1.00 92.75 91 LEU A C 1
ATOM 736 O O . LEU A 1 91 ? 14.104 7.122 28.610 1.00 92.75 91 LEU A O 1
ATOM 740 N N . LYS A 1 92 ? 14.100 7.760 30.767 1.00 92.06 92 LYS A N 1
ATOM 741 C CA . LYS A 1 92 ? 15.268 8.663 30.720 1.00 92.06 92 LYS A CA 1
ATOM 742 C C . LYS A 1 92 ? 15.165 9.738 29.616 1.00 92.06 92 LYS A C 1
ATOM 744 O O . LYS A 1 92 ? 16.074 9.840 28.788 1.00 92.06 92 LYS A O 1
ATOM 749 N N . PRO A 1 93 ? 14.093 10.548 29.602 1.00 94.31 93 PRO A N 1
ATOM 750 C CA . PRO A 1 93 ? 13.911 11.588 28.596 1.00 94.31 93 PRO A CA 1
ATOM 751 C C . PRO A 1 93 ? 15.016 12.653 28.667 1.00 94.31 93 PRO A C 1
ATOM 753 O O . PRO A 1 93 ? 15.546 12.958 29.738 1.00 94.31 93 PRO A O 1
ATOM 756 N N . GLN A 1 94 ? 15.338 13.238 27.519 1.00 94.69 94 GLN A N 1
ATOM 757 C CA . GLN A 1 94 ? 16.206 14.401 27.345 1.00 94.69 94 GLN A CA 1
ATOM 758 C C . GLN A 1 94 ? 15.391 15.519 26.694 1.00 94.69 94 GLN A C 1
ATOM 760 O O . GLN A 1 94 ? 15.405 15.702 25.478 1.00 94.69 94 GLN A O 1
ATOM 765 N N . PHE A 1 95 ? 14.645 16.255 27.517 1.00 95.19 95 PHE A N 1
ATOM 766 C CA . PHE A 1 95 ? 13.709 17.249 27.011 1.00 95.19 95 PHE A CA 1
ATOM 767 C C . PHE A 1 95 ? 14.395 18.402 26.270 1.00 95.19 95 PHE A C 1
ATOM 769 O O . PHE A 1 95 ? 15.291 19.057 26.806 1.00 95.19 95 PHE A O 1
ATOM 776 N N . ASN A 1 96 ? 13.893 18.716 25.075 1.00 95.19 96 ASN A N 1
ATOM 777 C CA . ASN A 1 96 ? 14.280 19.893 24.304 1.00 95.19 96 ASN A CA 1
ATOM 778 C C . ASN A 1 96 ? 13.075 20.818 24.092 1.00 95.19 96 ASN A C 1
ATOM 780 O O . ASN A 1 96 ? 12.225 20.572 23.242 1.00 95.19 96 ASN A O 1
ATOM 784 N N . PHE A 1 97 ? 13.048 21.927 24.831 1.00 96.44 97 PHE A N 1
ATOM 785 C CA . PHE A 1 97 ? 12.003 22.951 24.735 1.00 96.44 97 PHE A CA 1
ATOM 786 C C . PHE A 1 97 ? 12.432 24.185 23.932 1.00 96.44 97 PHE A C 1
ATOM 788 O O . PHE A 1 97 ? 11.868 25.267 24.102 1.00 96.44 97 PHE A O 1
ATOM 795 N N . SER A 1 98 ? 13.438 24.062 23.061 1.00 97.19 98 SER A N 1
ATOM 796 C CA . SER A 1 98 ? 13.731 25.137 22.112 1.00 97.19 98 SER A CA 1
ATOM 797 C C . SER A 1 98 ? 12.499 25.426 21.251 1.00 97.19 98 SER A C 1
ATOM 799 O O . SER A 1 98 ? 11.719 24.529 20.929 1.00 97.19 98 SER A O 1
ATOM 801 N N . PHE A 1 99 ? 12.325 26.685 20.849 1.00 95.69 99 PHE A N 1
ATOM 802 C CA . PHE A 1 99 ? 11.181 27.100 20.034 1.00 95.69 99 PHE A CA 1
ATOM 803 C C . PHE A 1 99 ? 11.022 26.232 18.773 1.00 95.69 99 PHE A C 1
ATOM 805 O O . PHE A 1 99 ? 9.924 25.776 18.462 1.00 95.69 99 PHE A O 1
ATOM 812 N N . THR A 1 100 ? 12.133 25.915 18.101 1.00 93.19 100 THR A N 1
ATOM 813 C CA . THR A 1 100 ? 12.157 25.034 16.926 1.00 93.19 100 THR A CA 1
ATOM 814 C C . THR A 1 100 ? 11.731 23.604 17.257 1.00 93.19 100 THR A C 1
ATOM 816 O O . THR A 1 100 ? 10.982 23.010 16.483 1.00 93.19 100 THR A O 1
ATOM 819 N N . ALA A 1 101 ? 12.167 23.049 18.394 1.00 94.38 101 ALA A N 1
ATOM 820 C CA . ALA A 1 101 ? 11.768 21.708 18.821 1.00 94.38 101 ALA A CA 1
ATOM 821 C C . ALA A 1 101 ? 10.271 21.643 19.148 1.00 94.38 101 ALA A C 1
ATOM 823 O O . ALA A 1 101 ? 9.602 20.713 18.709 1.00 94.38 101 ALA A O 1
ATOM 824 N N . ILE A 1 102 ? 9.725 22.663 19.817 1.00 97.19 102 ILE A N 1
ATOM 825 C CA . ILE A 1 102 ? 8.286 22.763 20.104 1.00 97.19 102 ILE A CA 1
ATOM 826 C C . ILE A 1 102 ? 7.472 22.835 18.813 1.00 97.19 102 ILE A C 1
ATOM 828 O O . ILE A 1 102 ? 6.523 22.070 18.646 1.00 97.19 102 ILE A O 1
ATOM 832 N N . LEU A 1 103 ? 7.850 23.711 17.877 1.00 96.00 103 LEU A N 1
ATOM 833 C CA . LEU A 1 103 ? 7.162 23.803 16.587 1.00 96.00 103 LEU A CA 1
ATOM 834 C C . LEU A 1 103 ? 7.248 22.494 15.798 1.00 96.00 103 LEU A C 1
ATOM 836 O O . LEU A 1 103 ? 6.251 22.062 15.225 1.00 96.00 103 LEU A O 1
ATOM 840 N N . THR A 1 104 ? 8.416 21.851 15.799 1.00 94.31 104 THR A N 1
ATOM 841 C CA . THR A 1 104 ? 8.629 20.567 15.121 1.00 94.31 104 THR A CA 1
ATOM 842 C C . THR A 1 104 ? 7.782 19.463 15.743 1.00 94.31 104 THR A C 1
ATOM 844 O O . THR A 1 104 ? 7.122 18.730 15.014 1.00 94.31 104 THR A O 1
ATOM 847 N N . ALA A 1 105 ? 7.741 19.375 17.074 1.00 96.62 105 ALA A N 1
ATOM 848 C CA . ALA A 1 105 ? 6.933 18.399 17.793 1.00 96.62 105 ALA A CA 1
ATOM 849 C C . ALA A 1 105 ? 5.443 18.571 17.496 1.00 96.62 105 ALA A C 1
ATOM 851 O O . ALA A 1 105 ? 4.784 17.606 17.119 1.00 96.62 105 ALA A O 1
ATOM 852 N N . ILE A 1 106 ? 4.928 19.803 17.579 1.00 97.44 106 ILE A N 1
ATOM 853 C CA . ILE A 1 106 ? 3.525 20.108 17.264 1.00 97.44 106 ILE A CA 1
ATOM 854 C C . ILE A 1 106 ? 3.202 19.769 15.806 1.00 97.44 106 ILE A C 1
ATOM 856 O O . ILE A 1 106 ? 2.157 19.177 15.540 1.00 97.44 106 ILE A O 1
ATOM 860 N N . ALA A 1 107 ? 4.079 20.128 14.866 1.00 96.31 107 ALA A N 1
ATOM 861 C CA . ALA A 1 107 ? 3.858 19.865 13.449 1.00 96.31 107 ALA A CA 1
ATOM 862 C C . ALA A 1 107 ? 3.875 18.363 13.134 1.00 96.31 107 ALA A C 1
ATOM 864 O O . ALA A 1 107 ? 2.938 17.869 12.510 1.00 96.31 107 ALA A O 1
ATOM 865 N N . LEU A 1 108 ? 4.908 17.639 13.573 1.00 95.19 108 LEU A N 1
ATOM 866 C CA . LEU A 1 108 ? 5.075 16.215 13.276 1.00 95.19 108 LEU A CA 1
ATOM 867 C C . LEU A 1 108 ? 4.078 15.353 14.047 1.00 95.19 108 LEU A C 1
ATOM 869 O O . LEU A 1 108 ? 3.299 14.647 13.416 1.00 95.19 108 LEU A O 1
ATOM 873 N N . GLY A 1 109 ? 4.034 15.461 15.377 1.00 95.31 109 GLY A N 1
ATOM 874 C CA . GLY A 1 109 ? 3.107 14.670 16.191 1.00 95.31 109 GLY A CA 1
ATOM 875 C C . GLY A 1 109 ? 1.643 15.006 15.906 1.00 95.31 109 GLY A C 1
ATOM 876 O O . GLY A 1 109 ? 0.783 14.130 15.882 1.00 95.31 109 GLY A O 1
ATOM 877 N N . GLY A 1 110 ? 1.349 16.270 15.585 1.00 96.50 110 GLY A N 1
ATOM 878 C CA . GLY A 1 110 ? 0.027 16.672 15.109 1.00 96.50 110 GLY A CA 1
ATOM 879 C C . GLY A 1 110 ? -0.340 16.051 13.759 1.00 96.50 110 GLY A C 1
ATOM 880 O O . GLY A 1 110 ? -1.470 15.593 13.594 1.00 96.50 110 GLY A O 1
ATOM 881 N N . ALA A 1 111 ? 0.586 16.024 12.795 1.00 96.88 111 ALA A N 1
ATOM 882 C CA . ALA A 1 111 ? 0.342 15.446 11.475 1.00 96.88 111 ALA A CA 1
ATOM 883 C C . ALA A 1 111 ? 0.179 13.921 11.527 1.00 96.88 111 ALA A C 1
ATOM 885 O O . ALA A 1 111 ? -0.813 13.418 10.997 1.00 96.88 111 ALA A O 1
ATOM 886 N N . VAL A 1 112 ? 1.090 13.215 12.206 1.00 95.56 112 VAL A N 1
ATOM 887 C CA . VAL A 1 112 ? 1.047 11.752 12.383 1.00 95.56 112 VAL A CA 1
ATOM 888 C C . VAL A 1 112 ? -0.242 11.350 13.098 1.00 95.56 112 VAL A C 1
ATOM 890 O O . VAL A 1 112 ? -1.070 10.636 12.524 1.00 95.56 112 VAL A O 1
ATOM 893 N N . GLY A 1 113 ? -0.504 11.929 14.277 1.00 96.25 113 GLY A N 1
ATOM 894 C CA . GLY A 1 113 ? -1.728 11.667 15.033 1.00 96.25 113 GLY A CA 1
ATOM 895 C C . GLY A 1 113 ? -3.004 11.979 14.242 1.00 96.25 113 GLY A C 1
ATOM 896 O O . GLY A 1 113 ? -4.007 11.276 14.370 1.00 96.25 113 GLY A O 1
ATOM 897 N N . PHE A 1 114 ? -2.996 12.988 13.364 1.00 97.94 114 PHE A N 1
ATOM 898 C CA . PHE A 1 114 ? -4.137 13.252 12.484 1.00 97.94 114 PHE A CA 1
ATOM 899 C C . PHE A 1 114 ? -4.305 12.173 11.410 1.00 97.94 114 PHE A C 1
ATOM 901 O O . PHE A 1 114 ? -5.414 11.662 11.228 1.00 97.94 114 PHE A O 1
ATOM 908 N N . VAL A 1 115 ? -3.237 11.841 10.679 1.00 97.88 115 VAL A N 1
ATOM 909 C CA . VAL A 1 115 ? -3.258 10.867 9.577 1.00 97.88 115 VAL A CA 1
ATOM 910 C C . VAL A 1 115 ? -3.701 9.501 10.077 1.00 97.88 115 VAL A C 1
ATOM 912 O O . VAL A 1 115 ? -4.644 8.914 9.535 1.00 97.88 115 VAL A O 1
ATOM 915 N N . GLU A 1 116 ? -3.065 9.004 11.129 1.00 97.69 116 GLU A N 1
ATOM 916 C CA . GLU A 1 116 ? -3.311 7.654 11.614 1.00 97.69 116 GLU A CA 1
ATOM 917 C C . GLU A 1 116 ? -4.721 7.522 12.197 1.00 97.69 116 GLU A C 1
ATOM 919 O O . GLU A 1 116 ? -5.456 6.581 11.876 1.00 97.69 116 GLU A O 1
ATOM 924 N N . GLU A 1 117 ? -5.180 8.503 12.973 1.00 98.38 117 GLU A N 1
ATOM 925 C CA . GLU A 1 117 ? -6.533 8.469 13.526 1.00 98.38 117 GLU A CA 1
ATOM 926 C C . GLU A 1 117 ? -7.610 8.696 12.457 1.00 98.38 117 GLU A C 1
ATOM 928 O O . GLU A 1 117 ? -8.670 8.059 12.515 1.00 98.38 117 GLU A O 1
ATOM 933 N N . TYR A 1 118 ? -7.339 9.502 11.421 1.00 98.25 118 TYR A N 1
ATOM 934 C CA . TYR A 1 118 ? -8.218 9.613 10.252 1.00 98.25 118 TYR A CA 1
ATOM 935 C C . TYR A 1 118 ? -8.425 8.247 9.592 1.00 98.25 118 TYR A C 1
ATOM 937 O O . TYR A 1 118 ? -9.563 7.858 9.316 1.00 98.25 118 TYR A O 1
ATOM 945 N N . VAL A 1 119 ? -7.346 7.495 9.366 1.00 97.69 119 VAL A N 1
ATOM 946 C CA . VAL A 1 119 ? -7.405 6.185 8.707 1.00 97.69 119 VAL A CA 1
ATOM 947 C C . VAL A 1 119 ? -8.048 5.143 9.614 1.00 97.69 119 VAL A C 1
ATOM 949 O O . VAL A 1 119 ? -9.046 4.528 9.237 1.00 97.69 119 VAL A O 1
ATOM 952 N N . PHE A 1 120 ? -7.522 4.936 10.817 1.00 98.25 120 PHE A N 1
ATOM 953 C CA . PHE A 1 120 ? -7.934 3.807 11.646 1.00 98.25 120 PHE A CA 1
ATOM 954 C C . PHE A 1 120 ? -9.249 4.077 12.387 1.00 98.25 120 PHE A C 1
ATOM 956 O O . PHE A 1 120 ? -10.159 3.249 12.362 1.00 98.25 120 PHE A O 1
ATOM 963 N N . ARG A 1 121 ? -9.426 5.250 12.998 1.00 97.38 121 ARG A N 1
ATOM 964 C CA . ARG A 1 121 ? -10.654 5.551 13.761 1.00 97.38 121 ARG A CA 1
ATOM 965 C C . ARG A 1 121 ? -11.717 6.148 12.850 1.00 97.38 121 ARG A C 1
ATOM 967 O O . ARG A 1 121 ? -12.879 5.767 12.940 1.00 97.38 121 ARG A O 1
ATOM 974 N N . GLY A 1 122 ? -11.324 7.014 11.923 1.00 96.31 122 GLY A N 1
ATOM 975 C CA . GLY A 1 122 ? -12.236 7.583 10.940 1.00 96.31 122 GLY A CA 1
ATOM 976 C C . GLY A 1 122 ? -12.711 6.561 9.904 1.00 96.31 122 GLY A C 1
ATOM 977 O O . GLY A 1 122 ? -13.910 6.300 9.803 1.00 96.31 122 GLY A O 1
ATOM 978 N N . LEU A 1 123 ? -11.807 5.982 9.112 1.00 95.94 123 LEU A N 1
ATOM 979 C CA . LEU A 1 123 ? -12.200 5.107 8.000 1.00 95.94 123 LEU A CA 1
ATOM 980 C C . LEU A 1 123 ? -12.459 3.667 8.446 1.00 95.94 123 LEU A C 1
ATOM 982 O O . LEU A 1 123 ? -13.535 3.136 8.172 1.00 95.94 123 LEU A O 1
ATOM 986 N N . VAL A 1 124 ? -11.501 3.022 9.115 1.00 95.69 124 VAL A N 1
ATOM 987 C CA . VAL A 1 124 ? -11.565 1.579 9.407 1.00 95.69 124 VAL A CA 1
ATOM 988 C C . VAL A 1 124 ? -12.697 1.248 10.368 1.00 95.69 124 VAL A C 1
ATOM 990 O O . VAL A 1 124 ? -13.505 0.377 10.043 1.00 95.69 124 VAL A O 1
ATOM 993 N N . VAL A 1 125 ? -12.806 1.937 11.510 1.00 95.81 125 VAL A N 1
ATOM 994 C CA . VAL A 1 125 ? -13.885 1.673 12.480 1.00 95.81 125 VAL A CA 1
ATOM 995 C C . VAL A 1 125 ? -15.261 1.850 11.837 1.00 95.81 125 VAL A C 1
ATOM 997 O O . VAL A 1 125 ? -16.060 0.916 11.889 1.00 95.81 125 VAL A O 1
ATOM 1000 N N . ASN A 1 126 ? -15.523 2.982 11.176 1.00 93.62 126 ASN A N 1
ATOM 1001 C CA . ASN A 1 126 ? -16.825 3.223 10.545 1.00 93.62 126 ASN A CA 1
ATOM 1002 C C . ASN A 1 126 ? -17.098 2.264 9.378 1.00 93.62 126 ASN A C 1
ATOM 1004 O O . ASN A 1 126 ? -18.220 1.804 9.200 1.00 93.62 126 ASN A O 1
ATOM 1008 N N . PHE A 1 127 ? -16.096 1.898 8.573 1.00 90.88 127 PHE A N 1
ATOM 1009 C CA . PHE A 1 127 ? -16.305 0.906 7.513 1.00 90.88 127 PHE A CA 1
ATOM 1010 C C . PHE A 1 127 ? -16.648 -0.471 8.104 1.00 90.88 127 PHE A C 1
ATOM 1012 O O . PHE A 1 127 ? -17.545 -1.165 7.614 1.00 90.88 127 PHE A O 1
ATOM 1019 N N . LEU A 1 128 ? -15.976 -0.858 9.193 1.00 89.75 128 LEU A N 1
ATOM 1020 C CA . LEU A 1 128 ? -16.254 -2.102 9.905 1.00 89.75 128 LEU A CA 1
ATOM 1021 C C . LEU A 1 128 ? -17.666 -2.122 10.500 1.00 89.75 128 LEU A C 1
ATOM 1023 O O . LEU A 1 128 ? -18.327 -3.158 10.386 1.00 89.75 128 LEU A O 1
ATOM 1027 N N . THR A 1 129 ? -18.132 -1.027 11.105 1.00 89.94 129 THR A N 1
ATOM 1028 C CA . THR A 1 129 ? -19.476 -0.941 11.702 1.00 89.94 129 THR A CA 1
ATOM 1029 C C . THR A 1 129 ? -20.571 -0.790 10.651 1.00 89.94 129 THR A C 1
ATOM 1031 O O . THR A 1 129 ? -21.554 -1.530 10.686 1.00 89.94 129 THR A O 1
ATOM 1034 N N . ASP A 1 130 ? -20.386 0.102 9.680 1.00 86.25 130 ASP A N 1
ATOM 1035 C CA . ASP A 1 130 ? -21.465 0.548 8.794 1.00 86.25 130 ASP A CA 1
ATOM 1036 C C . ASP A 1 130 ? -21.609 -0.354 7.563 1.00 86.25 130 ASP A C 1
ATOM 1038 O O . ASP A 1 130 ? -22.724 -0.625 7.123 1.00 86.25 130 ASP A O 1
ATOM 1042 N N . HIS A 1 131 ? -20.492 -0.855 7.021 1.00 82.88 131 HIS A N 1
ATOM 1043 C CA . HIS A 1 131 ? -20.480 -1.631 5.771 1.00 82.88 131 HIS A CA 1
ATOM 1044 C C . HIS A 1 131 ? -20.257 -3.128 5.996 1.00 82.88 131 HIS A C 1
ATOM 1046 O O . HIS A 1 131 ? -20.759 -3.956 5.235 1.00 82.88 131 HIS A O 1
ATOM 1052 N N . LEU A 1 132 ? -19.480 -3.496 7.019 1.00 81.06 132 LEU A N 1
ATOM 1053 C CA . LEU A 1 132 ? -19.200 -4.899 7.347 1.00 81.06 132 LEU A CA 1
ATOM 1054 C C . LEU A 1 132 ? -20.004 -5.410 8.552 1.00 81.06 132 LEU A C 1
ATOM 1056 O O . LEU A 1 132 ? -19.915 -6.600 8.868 1.00 81.06 132 LEU A O 1
ATOM 1060 N N . HIS A 1 133 ? -20.813 -4.546 9.177 1.00 83.69 133 HIS A N 1
ATOM 1061 C CA . HIS A 1 133 ? -21.713 -4.855 10.296 1.00 83.69 133 HIS A CA 1
ATOM 1062 C C . HIS A 1 133 ? -21.017 -5.561 11.470 1.00 83.69 133 HIS A C 1
ATOM 1064 O O . HIS A 1 133 ? -21.574 -6.453 12.118 1.00 83.69 133 HIS A O 1
ATOM 1070 N N . SER A 1 134 ? -19.764 -5.187 11.728 1.00 83.81 134 SER A N 1
ATOM 1071 C CA . SER A 1 134 ? -18.999 -5.657 12.881 1.00 83.81 134 SER A CA 1
ATOM 1072 C C . SER A 1 134 ? -19.518 -4.977 14.146 1.00 83.81 134 SER A C 1
ATOM 1074 O O . SER A 1 134 ? -19.741 -3.771 14.160 1.00 83.81 134 SER A O 1
ATOM 1076 N N . GLY A 1 135 ? -19.692 -5.737 15.230 1.00 87.62 135 GLY A N 1
ATOM 1077 C CA . GLY A 1 135 ? -20.047 -5.151 16.525 1.00 87.62 135 GLY A CA 1
ATOM 1078 C C . GLY A 1 135 ? -18.940 -4.227 17.046 1.00 87.62 135 GLY A C 1
ATOM 1079 O O . GLY A 1 135 ? -17.768 -4.454 16.752 1.00 87.62 135 GLY A O 1
ATOM 1080 N N . ALA A 1 136 ? -19.299 -3.232 17.864 1.00 90.38 136 ALA A N 1
ATOM 1081 C CA . ALA A 1 136 ? -18.386 -2.199 18.374 1.00 90.38 136 ALA A CA 1
ATOM 1082 C C . ALA A 1 136 ? -17.058 -2.748 18.927 1.00 90.38 136 ALA A C 1
ATOM 1084 O O . ALA A 1 136 ? -15.988 -2.283 18.548 1.00 90.38 136 ALA A O 1
ATOM 1085 N N . GLY A 1 137 ? -17.113 -3.782 19.776 1.00 91.69 137 GLY A N 1
ATOM 1086 C CA . GLY A 1 137 ? -15.905 -4.399 20.334 1.00 91.69 137 GLY A CA 1
ATOM 1087 C C . GLY A 1 137 ? -15.030 -5.088 19.283 1.00 91.69 137 GLY A C 1
ATOM 1088 O O . GLY A 1 137 ? -13.809 -4.989 19.347 1.00 91.69 137 GLY A O 1
ATOM 1089 N N . ALA A 1 138 ? -15.640 -5.734 18.284 1.00 91.81 138 ALA A N 1
ATOM 1090 C CA . ALA A 1 138 ? -14.905 -6.351 17.183 1.00 91.81 138 ALA A CA 1
ATOM 1091 C C . ALA A 1 138 ? -14.289 -5.293 16.257 1.00 91.81 138 ALA A C 1
ATOM 1093 O O . ALA A 1 138 ? -13.142 -5.443 15.853 1.00 91.81 138 ALA A O 1
ATOM 1094 N N . ALA A 1 139 ? -15.016 -4.211 15.959 1.00 94.12 139 ALA A N 1
ATOM 1095 C CA . ALA A 1 139 ? -14.496 -3.098 15.171 1.00 94.12 139 ALA A CA 1
ATOM 1096 C C . ALA A 1 139 ? -13.303 -2.423 15.868 1.00 94.12 139 ALA A C 1
ATOM 1098 O O . ALA A 1 139 ? -12.275 -2.201 15.232 1.00 94.12 139 ALA A O 1
ATOM 1099 N N . ALA A 1 140 ? -13.401 -2.185 17.182 1.00 97.00 140 ALA A N 1
ATOM 1100 C CA . ALA A 1 140 ? -12.308 -1.637 17.982 1.00 97.00 140 ALA A CA 1
ATOM 1101 C C . ALA A 1 140 ? -11.080 -2.561 18.008 1.00 97.00 140 ALA A C 1
ATOM 1103 O O . ALA A 1 140 ? -9.966 -2.096 17.783 1.00 97.00 140 ALA A O 1
ATOM 1104 N N . ALA A 1 141 ? -11.275 -3.868 18.217 1.00 96.62 141 ALA A N 1
ATOM 1105 C CA . ALA A 1 141 ? -10.184 -4.844 18.207 1.00 96.62 141 ALA A CA 1
ATOM 1106 C C . ALA A 1 141 ? -9.507 -4.942 16.834 1.00 96.62 141 ALA A C 1
ATOM 1108 O O . ALA A 1 141 ? -8.286 -4.888 16.754 1.00 96.62 141 ALA A O 1
ATOM 1109 N N . LEU A 1 142 ? -10.281 -5.028 15.750 1.00 95.19 142 LEU A N 1
ATOM 1110 C CA . LEU A 1 142 ? -9.741 -5.120 14.391 1.00 95.19 142 LEU A CA 1
ATOM 1111 C C . LEU A 1 142 ? -9.012 -3.840 13.968 1.00 95.19 142 LEU A C 1
ATOM 1113 O O . LEU A 1 142 ? -7.954 -3.931 13.350 1.00 95.19 142 LEU A O 1
ATOM 1117 N N . SER A 1 143 ? -9.543 -2.665 14.321 1.00 97.38 143 SER A N 1
ATOM 1118 C CA . SER A 1 143 ? -8.861 -1.387 14.094 1.00 97.38 143 SER A CA 1
ATOM 1119 C C . SER A 1 143 ? -7.561 -1.300 14.892 1.00 97.38 143 SER A C 1
ATOM 1121 O O . SER A 1 143 ? -6.538 -0.927 14.327 1.00 97.38 143 SER A O 1
ATOM 1123 N N . GLY A 1 144 ? -7.583 -1.666 16.178 1.00 97.69 144 GLY A N 1
ATOM 1124 C CA . GLY A 1 144 ? -6.390 -1.682 17.027 1.00 97.69 144 GLY A CA 1
ATOM 1125 C C . GLY A 1 144 ? -5.330 -2.665 16.529 1.00 97.69 144 GLY A C 1
ATOM 1126 O O . GLY A 1 144 ? -4.153 -2.330 16.499 1.00 97.69 144 GLY A O 1
ATOM 1127 N N . SER A 1 145 ? -5.729 -3.853 16.061 1.00 97.00 145 SER A N 1
ATOM 1128 C CA . SER A 1 145 ? -4.805 -4.816 15.446 1.00 97.00 145 SER A CA 1
ATOM 1129 C C . SER A 1 145 ? -4.207 -4.296 14.143 1.00 97.00 145 SER A C 1
ATOM 1131 O O . SER A 1 145 ? -3.006 -4.434 13.945 1.00 97.00 145 SER A O 1
ATOM 1133 N N . ALA A 1 146 ? -5.011 -3.694 13.261 1.00 94.00 146 ALA A N 1
ATOM 1134 C CA . ALA A 1 146 ? -4.505 -3.116 12.016 1.00 94.00 146 ALA A CA 1
ATOM 1135 C C . ALA A 1 146 ? -3.477 -2.006 12.292 1.00 94.00 146 ALA A C 1
ATOM 1137 O O . ALA A 1 146 ? -2.423 -1.978 11.663 1.00 94.00 146 ALA A O 1
ATOM 1138 N N . PHE A 1 147 ? -3.769 -1.155 13.277 1.00 97.69 147 PHE A N 1
ATOM 1139 C CA . PHE A 1 147 ? -2.880 -0.095 13.742 1.00 97.69 147 PHE A CA 1
ATOM 1140 C C . PHE A 1 147 ? -1.580 -0.640 14.363 1.00 97.69 147 PHE A C 1
ATOM 1142 O O . PHE A 1 147 ? -0.491 -0.167 14.063 1.00 97.69 147 PHE A O 1
ATOM 1149 N N . ALA A 1 148 ? -1.654 -1.700 15.165 1.00 96.25 148 ALA A N 1
ATOM 1150 C CA . ALA A 1 148 ? -0.462 -2.339 15.719 1.00 96.25 148 ALA A CA 1
ATOM 1151 C C . ALA A 1 148 ? 0.418 -2.990 14.637 1.00 96.25 148 ALA A C 1
ATOM 1153 O O . ALA A 1 148 ? 1.639 -2.900 14.690 1.00 96.25 148 ALA A O 1
ATOM 1154 N N . VAL A 1 149 ? -0.188 -3.630 13.632 1.00 93.00 149 VAL A N 1
ATOM 1155 C CA . VAL A 1 149 ? 0.548 -4.354 12.582 1.00 93.00 149 VAL A CA 1
ATOM 1156 C C . VAL A 1 149 ? 1.363 -3.420 11.688 1.00 93.00 149 VAL A C 1
ATOM 1158 O O . VAL A 1 149 ? 2.445 -3.823 11.266 1.00 93.00 149 VAL A O 1
ATOM 1161 N N . ILE A 1 150 ? 0.906 -2.192 11.409 1.00 92.94 150 ILE A N 1
ATOM 1162 C CA . ILE A 1 150 ? 1.697 -1.264 10.577 1.00 92.94 150 ILE A CA 1
ATOM 1163 C C . ILE A 1 150 ? 3.047 -0.908 11.221 1.00 92.94 150 ILE A C 1
ATOM 1165 O O . ILE A 1 150 ? 4.022 -0.714 10.508 1.00 92.94 150 ILE A O 1
ATOM 1169 N N . HIS A 1 151 ? 3.153 -0.953 12.551 1.00 92.94 151 HIS A N 1
ATOM 1170 C CA . HIS A 1 151 ? 4.397 -0.677 13.274 1.00 92.94 151 HIS A CA 1
ATOM 1171 C C . HIS A 1 151 ? 5.451 -1.786 13.142 1.00 92.94 151 HIS A C 1
ATOM 1173 O O . HIS A 1 151 ? 6.618 -1.566 13.455 1.00 92.94 151 HIS A O 1
ATOM 1179 N N . LEU A 1 152 ? 5.090 -2.964 12.613 1.00 89.12 152 LEU A N 1
ATOM 1180 C CA . LEU A 1 152 ? 6.071 -4.005 12.282 1.00 89.12 152 LEU A CA 1
ATOM 1181 C C . LEU A 1 152 ? 7.050 -3.566 11.186 1.00 89.12 152 LEU A C 1
ATOM 1183 O O . LEU A 1 152 ? 8.089 -4.205 11.030 1.00 89.12 152 LEU A O 1
ATOM 1187 N N . VAL A 1 153 ? 6.752 -2.486 10.450 1.00 84.38 153 VAL A N 1
ATOM 1188 C CA . VAL A 1 153 ? 7.697 -1.889 9.497 1.00 84.38 153 VAL A CA 1
ATOM 1189 C C . VAL A 1 153 ? 9.014 -1.500 10.176 1.00 84.38 153 VAL A C 1
ATOM 1191 O O . VAL A 1 153 ? 10.069 -1.723 9.594 1.00 84.38 153 VAL A O 1
ATOM 1194 N N . ASN A 1 154 ? 8.972 -1.078 11.444 1.00 87.38 154 ASN A N 1
ATOM 1195 C CA . ASN A 1 154 ? 10.148 -0.649 12.206 1.00 87.38 154 ASN A CA 1
ATOM 1196 C C . ASN A 1 154 ? 11.081 -1.809 12.606 1.00 87.38 154 ASN A C 1
ATOM 1198 O O . ASN A 1 154 ? 12.142 -1.584 13.183 1.00 87.38 154 ASN A O 1
ATOM 1202 N N . LEU A 1 155 ? 10.750 -3.063 12.257 1.00 82.56 155 LEU A N 1
ATOM 1203 C CA . LEU A 1 155 ? 11.712 -4.168 12.336 1.00 82.56 155 LEU A CA 1
ATOM 1204 C C . LEU A 1 155 ? 12.960 -3.902 11.474 1.00 82.56 155 LEU A C 1
ATOM 1206 O O . LEU A 1 155 ? 14.020 -4.457 11.769 1.00 82.56 155 LEU A O 1
ATOM 1210 N N . SER A 1 156 ? 12.851 -3.052 10.443 1.00 77.00 156 SER A N 1
ATOM 1211 C CA . SER A 1 156 ? 13.985 -2.599 9.629 1.00 77.00 156 SER A CA 1
ATOM 1212 C C . SER A 1 156 ? 15.046 -1.840 10.420 1.00 77.00 156 SER A C 1
ATOM 1214 O O . SER A 1 156 ? 16.207 -1.844 10.019 1.00 77.00 156 SER A O 1
ATOM 1216 N N . ASP A 1 157 ? 14.676 -1.239 11.552 1.00 74.88 157 ASP A N 1
ATOM 1217 C CA . ASP A 1 157 ? 15.566 -0.397 12.358 1.00 74.88 157 ASP A CA 1
ATOM 1218 C C . ASP A 1 157 ? 16.515 -1.242 13.231 1.00 74.88 157 ASP A C 1
ATOM 1220 O O . ASP A 1 157 ? 17.348 -0.719 13.969 1.00 74.88 157 ASP A O 1
ATOM 1224 N N . GLY A 1 158 ? 16.398 -2.575 13.170 1.00 74.00 158 GLY A N 1
ATOM 1225 C CA . GLY A 1 158 ? 17.273 -3.523 13.862 1.00 74.00 158 GLY A CA 1
ATOM 1226 C C . GLY A 1 158 ? 16.932 -3.755 15.338 1.00 74.00 158 GLY A C 1
ATOM 1227 O O . GLY A 1 158 ? 17.536 -4.622 15.970 1.00 74.00 158 GLY A O 1
ATOM 1228 N N . ASN A 1 159 ? 15.939 -3.049 15.893 1.00 83.25 159 ASN A N 1
ATOM 1229 C CA . ASN A 1 159 ? 15.521 -3.188 17.289 1.00 83.25 159 ASN A CA 1
ATOM 1230 C C . ASN A 1 159 ? 14.189 -3.946 17.426 1.00 83.25 159 ASN A C 1
ATOM 1232 O O . ASN A 1 159 ? 13.108 -3.371 17.588 1.00 83.25 159 ASN A O 1
ATOM 1236 N N . SER A 1 160 ? 14.270 -5.275 17.375 1.00 88.12 160 SER A N 1
ATOM 1237 C CA . SER A 1 160 ? 13.102 -6.162 17.434 1.00 88.12 160 SER A CA 1
ATOM 1238 C C . SER A 1 160 ? 12.347 -6.100 18.767 1.00 88.12 160 SER A C 1
ATOM 1240 O O . SER A 1 160 ? 11.119 -6.197 18.770 1.00 88.12 160 SER A O 1
ATOM 1242 N N . LEU A 1 161 ? 13.047 -5.894 19.890 1.00 90.94 161 LEU A N 1
ATOM 1243 C CA . LEU A 1 161 ? 12.429 -5.779 21.216 1.00 90.94 161 LEU A CA 1
ATOM 1244 C C . LEU A 1 161 ? 11.612 -4.495 21.356 1.00 90.94 161 LEU A C 1
ATOM 1246 O O . LEU A 1 161 ? 10.469 -4.557 21.813 1.00 90.94 161 LEU A O 1
ATOM 1250 N N . ASN A 1 162 ? 12.153 -3.352 20.931 1.00 91.38 162 ASN A N 1
ATOM 1251 C CA . ASN A 1 162 ? 11.393 -2.105 20.956 1.00 91.38 162 ASN A CA 1
ATOM 1252 C C . ASN A 1 162 ? 10.266 -2.113 19.924 1.00 91.38 162 ASN A C 1
ATOM 1254 O O . ASN A 1 162 ? 9.184 -1.615 20.212 1.00 91.38 162 ASN A O 1
ATOM 1258 N N . THR A 1 163 ? 10.465 -2.749 18.768 1.00 92.94 163 THR A N 1
ATOM 1259 C CA . THR A 1 163 ? 9.376 -2.922 17.798 1.00 92.94 163 THR A CA 1
ATOM 1260 C C . THR A 1 163 ? 8.239 -3.750 18.389 1.00 92.94 163 THR A C 1
ATOM 1262 O O . THR A 1 163 ? 7.078 -3.362 18.290 1.00 92.94 163 THR A O 1
ATOM 1265 N N . LEU A 1 164 ? 8.546 -4.856 19.075 1.00 93.50 164 LEU A N 1
ATOM 1266 C CA . LEU A 1 164 ? 7.532 -5.640 19.779 1.00 93.50 164 LEU A CA 1
ATOM 1267 C C . LEU A 1 164 ? 6.822 -4.806 20.854 1.00 93.50 164 LEU A C 1
ATOM 1269 O O . LEU A 1 164 ? 5.597 -4.850 20.946 1.00 93.50 164 LEU A O 1
ATOM 1273 N N . ALA A 1 165 ? 7.572 -4.041 21.648 1.00 95.38 165 ALA A N 1
ATOM 1274 C CA . ALA A 1 165 ? 7.009 -3.154 22.658 1.00 95.38 165 ALA A CA 1
ATOM 1275 C C . ALA A 1 165 ? 6.041 -2.131 22.032 1.00 95.38 165 ALA A C 1
ATOM 1277 O O . ALA A 1 165 ? 4.890 -2.051 22.457 1.00 95.38 165 ALA A O 1
ATOM 1278 N N . GLN A 1 166 ? 6.448 -1.460 20.954 1.00 95.50 166 GLN A N 1
ATOM 1279 C CA . GLN A 1 166 ? 5.608 -0.521 20.211 1.00 95.50 166 GLN A CA 1
ATOM 1280 C C . GLN A 1 166 ? 4.335 -1.183 19.663 1.00 95.50 166 GLN A C 1
ATOM 1282 O O . GLN A 1 166 ? 3.253 -0.619 19.770 1.00 95.50 166 GLN A O 1
ATOM 1287 N N . VAL A 1 167 ? 4.416 -2.405 19.130 1.00 97.00 167 VAL A N 1
ATOM 1288 C CA . VAL A 1 167 ? 3.234 -3.148 18.651 1.00 97.00 167 VAL A CA 1
ATOM 1289 C C . VAL A 1 167 ? 2.242 -3.417 19.794 1.00 97.00 167 VAL A C 1
ATOM 1291 O O . VAL A 1 167 ? 1.027 -3.299 19.602 1.00 97.00 167 VAL A O 1
ATOM 1294 N N . LEU A 1 168 ? 2.730 -3.755 20.994 1.00 97.19 168 LEU A N 1
ATOM 1295 C CA . LEU A 1 168 ? 1.880 -3.999 22.166 1.00 97.19 168 LEU A CA 1
ATOM 1296 C C . LEU A 1 168 ? 1.179 -2.718 22.642 1.00 97.19 168 LEU A C 1
ATOM 1298 O O . LEU A 1 168 ? -0.039 -2.736 22.855 1.00 97.19 168 LEU A O 1
ATOM 1302 N N . SER A 1 169 ? 1.916 -1.611 22.786 1.00 96.75 169 SER A N 1
ATOM 1303 C CA . SER A 1 169 ? 1.336 -0.324 23.194 1.00 96.75 169 SER A CA 1
ATOM 1304 C C . SER A 1 169 ? 0.377 0.222 22.133 1.00 96.75 169 SER A C 1
ATOM 1306 O O . SER A 1 169 ? -0.745 0.613 22.476 1.00 96.75 169 SER A O 1
ATOM 1308 N N . ALA A 1 170 ? 0.755 0.148 20.852 1.00 97.56 170 ALA A N 1
ATOM 1309 C CA . ALA A 1 170 ? -0.071 0.561 19.722 1.00 97.56 170 ALA A CA 1
ATOM 1310 C C . ALA A 1 170 ? -1.393 -0.210 19.679 1.00 97.56 170 ALA A C 1
ATOM 1312 O O . ALA A 1 170 ? -2.438 0.402 19.477 1.00 97.56 170 ALA A O 1
ATOM 1313 N N . PHE A 1 171 ? -1.412 -1.524 19.941 1.00 98.50 171 PHE A N 1
ATOM 1314 C CA . PHE A 1 171 ? -2.682 -2.257 20.021 1.00 98.50 171 PHE A CA 1
ATOM 1315 C C . PHE A 1 171 ? -3.580 -1.735 21.154 1.00 98.50 171 PHE A C 1
ATOM 1317 O O . PHE A 1 171 ? -4.770 -1.495 20.930 1.00 98.50 171 PHE A O 1
ATOM 1324 N N . GLY A 1 172 ? -3.027 -1.550 22.360 1.00 98.00 172 GLY A N 1
ATOM 1325 C CA . GLY A 1 172 ? -3.784 -1.095 23.531 1.00 98.00 172 GLY A CA 1
ATOM 1326 C C . GLY A 1 172 ? -4.402 0.293 23.340 1.00 98.00 172 GLY A C 1
ATOM 1327 O O . GLY A 1 172 ? -5.614 0.466 23.513 1.00 98.00 172 GLY A O 1
ATOM 1328 N N . LEU A 1 173 ? -3.587 1.268 22.927 1.00 98.38 173 LEU A N 1
ATOM 1329 C CA . LEU A 1 173 ? -4.026 2.632 22.597 1.00 98.38 173 LEU A CA 1
ATOM 1330 C C . LEU A 1 173 ? -4.954 2.646 21.374 1.00 98.38 173 LEU A C 1
ATOM 1332 O O . LEU A 1 173 ? -6.015 3.275 21.394 1.00 98.38 173 LEU A O 1
ATOM 1336 N N . GLY A 1 174 ? -4.593 1.863 20.355 1.00 98.25 174 GLY A N 1
ATOM 1337 C CA . GLY A 1 174 ? -5.390 1.443 19.202 1.00 98.25 174 GLY A CA 1
ATOM 1338 C C . GLY A 1 174 ? -6.851 1.204 19.547 1.00 98.25 174 GLY A C 1
ATOM 1339 O O . GLY A 1 174 ? -7.772 1.920 19.130 1.00 98.25 174 GLY A O 1
ATOM 1340 N N . PHE A 1 175 ? -7.029 0.178 20.370 1.00 98.44 175 PHE A N 1
ATOM 1341 C CA . PHE A 1 175 ? -8.308 -0.285 20.867 1.00 98.44 175 PHE A CA 1
ATOM 1342 C C . PHE A 1 175 ? -9.035 0.791 21.682 1.00 98.44 175 PHE A C 1
ATOM 1344 O O . PHE A 1 175 ? -10.212 1.060 21.436 1.00 98.44 175 PHE A O 1
ATOM 1351 N N . PHE A 1 176 ? -8.351 1.438 22.628 1.00 98.38 176 PHE A N 1
ATOM 1352 C CA . PHE A 1 176 ? -8.955 2.446 23.499 1.00 98.38 176 PHE A CA 1
ATOM 1353 C C . PHE A 1 176 ? -9.486 3.666 22.736 1.00 98.38 176 PHE A C 1
ATOM 1355 O O . PHE A 1 176 ? -10.633 4.070 22.942 1.00 98.38 176 PHE A O 1
ATOM 1362 N N . PHE A 1 177 ? -8.706 4.218 21.808 1.00 98.44 177 PHE A N 1
ATOM 1363 C CA . PHE A 1 177 ? -9.136 5.334 20.963 1.00 98.44 177 PHE A CA 1
ATOM 1364 C C . PHE A 1 177 ? -10.297 4.954 20.043 1.00 98.44 177 PHE A C 1
ATOM 1366 O O . PHE A 1 177 ? -11.225 5.749 19.881 1.00 98.44 177 PHE A O 1
ATOM 1373 N N . ALA A 1 178 ? -10.327 3.723 19.520 1.00 97.81 178 ALA A N 1
ATOM 1374 C CA . ALA A 1 178 ? -11.494 3.229 18.791 1.00 97.81 178 ALA A CA 1
ATOM 1375 C C . ALA A 1 178 ? -12.747 3.170 19.683 1.00 97.81 178 ALA A C 1
ATOM 1377 O O . ALA A 1 178 ? -13.831 3.566 19.253 1.00 97.81 178 ALA A O 1
ATOM 1378 N N . VAL A 1 179 ? -12.609 2.750 20.945 1.00 96.62 179 VAL A N 1
ATOM 1379 C CA . VAL A 1 179 ? -13.714 2.757 21.915 1.00 96.62 179 VAL A CA 1
ATOM 1380 C C . VAL A 1 179 ? -14.188 4.177 22.229 1.00 96.62 179 VAL A C 1
ATOM 1382 O O . VAL A 1 179 ? -15.395 4.422 22.205 1.00 96.62 179 VAL A O 1
ATOM 1385 N N . ILE A 1 180 ? -13.285 5.129 22.490 1.00 95.06 180 ILE A N 1
ATOM 1386 C CA . ILE A 1 180 ? -13.667 6.537 22.703 1.00 95.06 180 ILE A CA 1
ATOM 1387 C C . ILE A 1 180 ? -14.431 7.061 21.494 1.00 95.06 180 ILE A C 1
ATOM 1389 O O . ILE A 1 180 ? -15.499 7.659 21.659 1.00 95.06 180 ILE A O 1
ATOM 1393 N N . TYR A 1 181 ? -13.909 6.818 20.293 1.00 95.69 181 TYR A N 1
ATOM 1394 C CA . TYR A 1 181 ? -14.533 7.266 19.060 1.00 95.69 181 TYR A CA 1
ATOM 1395 C C . TYR A 1 181 ? -15.951 6.701 18.904 1.00 95.69 181 TYR A C 1
ATOM 1397 O O . TYR A 1 181 ? -16.894 7.465 18.706 1.00 95.69 181 TYR A O 1
ATOM 1405 N N . LEU A 1 182 ? -16.132 5.393 19.108 1.00 93.50 182 LEU A N 1
ATOM 1406 C CA . LEU A 1 182 ? -17.442 4.731 19.045 1.00 93.50 182 LEU A CA 1
ATOM 1407 C C . LEU A 1 182 ? -18.440 5.261 20.085 1.00 93.50 182 LEU A C 1
ATOM 1409 O O . LEU A 1 182 ? -19.637 5.293 19.826 1.00 93.50 182 LEU A O 1
ATOM 1413 N N . LEU A 1 183 ? -17.970 5.669 21.266 1.00 91.50 183 LEU A N 1
ATOM 1414 C CA . LEU A 1 183 ? -18.831 6.157 22.349 1.00 91.50 183 LEU A CA 1
ATOM 1415 C C . LEU A 1 183 ? -19.213 7.631 22.223 1.00 91.50 183 LEU A C 1
ATOM 1417 O O . LEU A 1 183 ? -20.231 8.052 22.778 1.00 91.50 183 LEU A O 1
ATOM 1421 N N . THR A 1 184 ? -18.357 8.427 21.593 1.00 91.00 184 THR A N 1
ATOM 1422 C CA . THR A 1 184 ? -18.492 9.889 21.548 1.00 91.00 184 THR A CA 1
ATOM 1423 C C . THR A 1 184 ? -18.900 10.402 20.176 1.00 91.00 184 THR A C 1
ATOM 1425 O O . THR A 1 184 ? -19.444 11.505 20.094 1.00 91.00 184 THR A O 1
ATOM 1428 N N . HIS A 1 185 ? -18.652 9.608 19.129 1.00 90.06 185 HIS A N 1
ATOM 1429 C CA . HIS A 1 185 ? -18.673 10.008 17.727 1.00 90.06 185 HIS A CA 1
ATOM 1430 C C . HIS A 1 185 ? -17.892 11.305 17.487 1.00 90.06 185 HIS A C 1
ATOM 1432 O O . HIS A 1 185 ? -18.338 12.177 16.753 1.00 90.06 185 HIS A O 1
ATOM 1438 N N . ASN A 1 186 ? -16.739 11.456 18.134 1.00 93.69 186 ASN A N 1
ATOM 1439 C CA . ASN A 1 186 ? -15.910 12.648 18.025 1.00 93.69 186 ASN A CA 1
ATOM 1440 C C . ASN A 1 186 ? -14.492 12.235 17.622 1.00 93.69 186 ASN A C 1
ATOM 1442 O O . ASN A 1 186 ? -13.738 11.724 18.451 1.00 93.69 186 ASN A O 1
ATOM 1446 N N . LEU A 1 187 ? -14.146 12.432 16.345 1.00 96.12 187 LEU A N 1
ATOM 1447 C CA . LEU A 1 187 ? -12.838 12.052 15.801 1.00 96.12 187 LEU A CA 1
ATOM 1448 C C . LEU A 1 187 ? -11.695 12.930 16.336 1.00 96.12 187 LEU A C 1
ATOM 1450 O O . LEU A 1 187 ? -10.551 12.496 16.349 1.00 96.12 187 LEU A O 1
ATOM 1454 N N . TRP A 1 188 ? -11.990 14.126 16.853 1.00 96.94 188 TRP A N 1
ATOM 1455 C CA . TRP A 1 188 ? -10.961 14.984 17.441 1.00 96.94 188 TRP A CA 1
ATOM 1456 C C . TRP A 1 188 ? -10.366 14.412 18.722 1.00 96.94 188 TRP A C 1
ATOM 1458 O O . TRP A 1 188 ? -9.211 14.686 19.013 1.00 96.94 188 TRP A O 1
ATOM 1468 N N . LEU A 1 189 ? -11.119 13.623 19.494 1.00 96.31 189 LEU A N 1
ATOM 1469 C CA . LEU A 1 189 ? -10.600 13.041 20.734 1.00 96.31 189 LEU A CA 1
ATOM 1470 C C . LEU A 1 189 ? -9.423 12.094 20.483 1.00 96.31 189 LEU A C 1
ATOM 1472 O O . LEU A 1 189 ? -8.369 12.340 21.062 1.00 96.31 189 LEU A O 1
ATOM 1476 N N . PRO A 1 190 ? -9.543 11.051 19.638 1.00 97.88 190 PRO A N 1
ATOM 1477 C CA . PRO A 1 190 ? -8.398 10.206 19.350 1.00 97.88 190 PRO A CA 1
ATOM 1478 C C . PRO A 1 190 ? -7.266 10.983 18.659 1.00 97.88 190 PRO A C 1
ATOM 1480 O O . PRO A 1 190 ? -6.128 10.798 19.064 1.00 97.88 190 PRO A O 1
ATOM 1483 N N . ILE A 1 191 ? -7.559 11.918 17.737 1.00 98.38 191 ILE A N 1
ATOM 1484 C CA . ILE A 1 191 ? -6.530 12.765 17.093 1.00 98.38 191 ILE A CA 1
ATOM 1485 C C . ILE A 1 191 ? -5.718 13.544 18.136 1.00 98.38 191 ILE A C 1
ATOM 1487 O O . ILE A 1 191 ? -4.495 13.494 18.131 1.00 98.38 191 ILE A O 1
ATOM 1491 N N . ILE A 1 192 ? -6.390 14.258 19.044 1.00 97.69 192 ILE A N 1
ATOM 1492 C CA . ILE A 1 192 ? -5.722 15.061 20.076 1.00 97.69 192 ILE A CA 1
ATOM 1493 C C . ILE A 1 192 ? -4.985 14.150 21.059 1.00 97.69 192 ILE A C 1
ATOM 1495 O O . ILE A 1 192 ? -3.853 14.441 21.423 1.00 97.69 192 ILE A O 1
ATOM 1499 N N . GLY A 1 193 ? -5.613 13.054 21.490 1.00 97.75 193 GLY A N 1
ATOM 1500 C CA . GLY A 1 193 ? -5.000 12.106 22.418 1.00 97.75 193 GLY A CA 1
ATOM 1501 C C . GLY A 1 193 ? -3.715 11.497 21.862 1.00 97.75 193 GLY A C 1
ATOM 1502 O O . GLY A 1 193 ? -2.734 11.412 22.589 1.00 97.75 193 GLY A O 1
ATOM 1503 N N . HIS A 1 194 ? -3.717 11.121 20.585 1.00 98.06 194 HIS A N 1
ATOM 1504 C CA . HIS A 1 194 ? -2.546 10.598 19.891 1.00 98.06 194 HIS A CA 1
ATOM 1505 C C . HIS A 1 194 ? -1.482 11.681 19.703 1.00 98.06 194 HIS A C 1
ATOM 1507 O O . HIS A 1 194 ? -0.360 11.512 20.162 1.00 98.06 194 HIS A O 1
ATOM 1513 N N . ALA A 1 195 ? -1.853 12.839 19.149 1.00 97.94 195 ALA A N 1
ATOM 1514 C CA . ALA A 1 195 ? -0.914 13.936 18.934 1.00 97.94 195 ALA A CA 1
ATOM 1515 C C . ALA A 1 195 ? -0.216 14.379 20.230 1.00 97.94 195 ALA A C 1
ATOM 1517 O O . ALA A 1 195 ? 0.949 14.749 20.196 1.00 97.94 195 ALA A O 1
ATOM 1518 N N . LEU A 1 196 ? -0.896 14.334 21.383 1.00 98.00 196 LEU A N 1
ATOM 1519 C CA . LEU A 1 196 ? -0.277 14.647 22.675 1.00 98.00 196 LEU A CA 1
ATOM 1520 C C . LEU A 1 196 ? 0.832 13.661 23.072 1.00 98.00 196 LEU A C 1
ATOM 1522 O O . LEU A 1 196 ? 1.800 14.098 23.691 1.00 98.00 196 LEU A O 1
ATOM 1526 N N . ILE A 1 197 ? 0.691 12.375 22.737 1.00 97.31 197 ILE A N 1
ATOM 1527 C CA . ILE A 1 197 ? 1.724 11.353 22.971 1.00 97.31 197 ILE A CA 1
ATOM 1528 C C . ILE A 1 197 ? 2.927 11.657 22.077 1.00 97.31 197 ILE A C 1
ATOM 1530 O O . ILE A 1 197 ? 4.019 11.885 22.584 1.00 97.31 197 ILE A O 1
ATOM 1534 N N . ASP A 1 198 ? 2.705 11.809 20.774 1.00 96.81 198 ASP A N 1
ATOM 1535 C CA . ASP A 1 198 ? 3.786 12.042 19.812 1.00 96.81 198 ASP A CA 1
ATOM 1536 C C . ASP A 1 198 ? 4.513 13.373 20.050 1.00 96.81 198 ASP A C 1
ATOM 1538 O O . ASP A 1 198 ? 5.735 13.461 19.949 1.00 96.81 198 ASP A O 1
ATOM 1542 N N . ILE A 1 199 ? 3.781 14.437 20.399 1.00 97.38 199 ILE A N 1
ATOM 1543 C CA . ILE A 1 199 ? 4.385 15.726 20.764 1.00 97.38 199 ILE A CA 1
ATOM 1544 C C . ILE A 1 199 ? 5.277 15.557 21.994 1.00 97.38 199 ILE A C 1
ATOM 1546 O O . ILE A 1 199 ? 6.374 16.118 22.030 1.00 97.38 199 ILE A O 1
ATOM 1550 N N . PHE A 1 200 ? 4.817 14.810 23.000 1.00 97.00 200 PHE A N 1
ATOM 1551 C CA . PHE A 1 200 ? 5.615 14.538 24.187 1.00 97.00 200 PHE A CA 1
ATOM 1552 C C . PHE A 1 200 ? 6.876 13.751 23.829 1.00 97.00 200 PHE A C 1
ATOM 1554 O O . PHE A 1 200 ? 7.962 14.187 24.203 1.00 97.00 200 PHE A O 1
ATOM 1561 N N . ASP A 1 201 ? 6.758 12.676 23.052 1.00 95.25 201 ASP A N 1
ATOM 1562 C CA . ASP A 1 201 ? 7.893 11.836 22.662 1.00 95.25 201 ASP A CA 1
ATOM 1563 C C . ASP A 1 201 ? 8.909 12.598 21.810 1.00 95.25 201 ASP A C 1
ATOM 1565 O O . ASP A 1 201 ? 10.114 12.543 22.067 1.00 95.25 201 ASP A O 1
ATOM 1569 N N . GLN A 1 202 ? 8.445 13.414 20.865 1.00 95.19 202 GLN A N 1
ATOM 1570 C CA . GLN A 1 202 ? 9.327 14.250 20.058 1.00 95.19 202 GLN A CA 1
ATOM 1571 C C . GLN A 1 202 ? 10.067 15.298 20.908 1.00 95.19 202 GLN A C 1
ATOM 1573 O O . GLN A 1 202 ? 11.231 15.595 20.629 1.00 95.19 202 GLN A O 1
ATOM 1578 N N . LEU A 1 203 ? 9.436 15.844 21.953 1.00 97.00 203 LEU A N 1
ATOM 1579 C CA . LEU A 1 203 ? 10.083 16.765 22.897 1.00 97.00 203 LEU A CA 1
ATOM 1580 C C . LEU A 1 203 ? 11.028 16.049 23.866 1.00 97.00 203 LEU A C 1
ATOM 1582 O O . LEU A 1 203 ? 12.062 16.613 24.222 1.00 97.00 203 LEU A O 1
ATOM 1586 N N . ALA A 1 204 ? 10.666 14.846 24.307 1.00 96.19 204 ALA A N 1
ATOM 1587 C CA . ALA A 1 204 ? 11.371 14.060 25.312 1.00 96.19 204 ALA A CA 1
ATOM 1588 C C . ALA A 1 204 ? 12.567 13.290 24.742 1.00 96.19 204 ALA A C 1
ATOM 1590 O O . ALA A 1 204 ? 13.562 13.110 25.440 1.00 96.19 204 ALA A O 1
ATOM 1591 N N . PHE A 1 205 ? 12.485 12.828 23.497 1.00 94.44 205 PHE A N 1
ATOM 1592 C CA . PHE A 1 205 ? 13.468 11.928 22.886 1.00 94.44 205 PHE A CA 1
ATOM 1593 C C . PHE A 1 205 ? 14.041 12.452 21.567 1.00 94.44 205 PHE A C 1
ATOM 1595 O O . PHE A 1 205 ? 15.016 11.898 21.062 1.00 94.44 205 PHE A O 1
ATOM 1602 N N . GLY A 1 206 ? 13.466 13.519 21.001 1.00 90.69 206 GLY A N 1
ATOM 1603 C CA . GLY A 1 206 ? 13.928 14.110 19.744 1.00 90.69 206 GLY A CA 1
ATOM 1604 C C . GLY A 1 206 ? 13.556 13.309 18.493 1.00 90.69 206 GLY A C 1
ATOM 1605 O O . GLY A 1 206 ? 13.983 13.677 17.398 1.00 90.69 206 GLY A O 1
ATOM 1606 N N . THR A 1 207 ? 12.764 12.244 18.624 1.00 87.94 207 THR A N 1
ATOM 1607 C CA . THR A 1 207 ? 12.336 11.378 17.519 1.00 87.94 207 THR A CA 1
ATOM 1608 C C . THR A 1 207 ? 10.998 10.708 17.832 1.00 87.94 207 THR A C 1
ATOM 1610 O O . THR A 1 207 ? 10.693 10.470 18.997 1.00 87.94 207 THR A O 1
ATOM 1613 N N . LEU A 1 208 ? 10.244 10.363 16.784 1.00 86.06 208 LEU A N 1
ATOM 1614 C CA . LEU A 1 208 ? 9.059 9.491 16.836 1.00 86.06 208 LEU A CA 1
ATOM 1615 C C . LEU A 1 208 ? 9.396 8.017 16.517 1.00 86.06 208 LEU A C 1
ATOM 1617 O O . LEU A 1 208 ? 8.507 7.177 16.401 1.00 86.06 208 LEU A O 1
ATOM 1621 N N . SER A 1 209 ? 10.679 7.690 16.316 1.00 82.31 209 SER A N 1
ATOM 1622 C CA . SER A 1 209 ? 11.127 6.310 16.086 1.00 82.31 209 SER A CA 1
ATOM 1623 C C . SER A 1 209 ? 11.076 5.484 17.372 1.00 82.31 209 SER A C 1
ATOM 1625 O O . SER A 1 209 ? 11.337 5.979 18.468 1.00 82.31 209 SER A O 1
ATOM 1627 N N . ASN A 1 210 ? 10.854 4.178 17.226 1.00 78.62 210 ASN A N 1
ATOM 1628 C CA . ASN A 1 210 ? 10.857 3.224 18.334 1.00 78.62 210 ASN A CA 1
ATOM 1629 C C . ASN A 1 210 ? 12.255 2.931 18.914 1.00 78.62 210 ASN A C 1
ATOM 1631 O O . ASN A 1 210 ? 12.402 2.124 19.837 1.00 78.62 210 ASN A O 1
ATOM 1635 N N . THR A 1 211 ? 13.308 3.567 18.401 1.00 80.12 211 THR A N 1
ATOM 1636 C CA . THR A 1 211 ? 14.660 3.447 18.959 1.00 80.12 211 THR A CA 1
ATOM 1637 C C . THR A 1 211 ? 14.820 4.186 20.288 1.00 80.12 211 THR A C 1
ATOM 1639 O O . THR A 1 211 ? 15.743 3.878 21.041 1.00 80.12 211 THR A O 1
ATOM 1642 N N . ALA A 1 212 ? 13.928 5.131 20.595 1.00 82.94 212 ALA A N 1
ATOM 1643 C CA . ALA A 1 212 ? 13.894 5.876 21.850 1.00 82.94 212 ALA A CA 1
ATOM 1644 C C . ALA A 1 212 ? 12.466 5.896 22.423 1.00 82.94 212 ALA A C 1
ATOM 1646 O O . ALA A 1 212 ? 11.513 5.544 21.735 1.00 82.94 212 ALA A O 1
ATOM 1647 N N . GLY A 1 213 ? 12.321 6.214 23.713 1.00 82.12 213 GLY A N 1
ATOM 1648 C CA . GLY A 1 213 ? 11.000 6.342 24.345 1.00 82.12 213 GLY A CA 1
ATOM 1649 C C . GLY A 1 213 ? 10.149 5.071 24.389 1.00 82.12 213 GLY A C 1
ATOM 1650 O O . GLY A 1 213 ? 8.971 5.132 24.699 1.00 82.12 213 GLY A O 1
ATOM 1651 N N . THR A 1 214 ? 10.726 3.899 24.111 1.00 88.75 214 THR A N 1
ATOM 1652 C CA . THR A 1 214 ? 9.985 2.634 24.044 1.00 88.75 214 THR A CA 1
ATOM 1653 C C . THR A 1 214 ? 10.595 1.590 24.980 1.00 88.75 214 THR A C 1
ATOM 1655 O O . THR A 1 214 ? 11.807 1.381 24.995 1.00 88.75 214 THR A O 1
ATOM 1658 N N . SER A 1 215 ? 9.754 0.904 25.761 1.00 93.19 215 SER A N 1
ATOM 1659 C CA . SER A 1 215 ? 10.156 -0.197 26.648 1.00 93.19 215 SER A CA 1
ATOM 1660 C C . SER A 1 215 ? 9.087 -1.282 26.704 1.00 93.19 215 SER A C 1
ATOM 1662 O O . SER A 1 215 ? 7.888 -0.995 26.728 1.00 93.19 215 SER A O 1
ATOM 1664 N N . LEU A 1 216 ? 9.515 -2.547 26.768 1.00 93.94 216 LEU A N 1
ATOM 1665 C CA . LEU A 1 216 ? 8.608 -3.693 26.854 1.00 93.94 216 LEU A CA 1
ATOM 1666 C C . LEU A 1 216 ? 7.749 -3.652 28.124 1.00 93.94 216 LEU A C 1
ATOM 1668 O O . LEU A 1 216 ? 6.578 -4.029 28.082 1.00 93.94 216 LEU A O 1
ATOM 1672 N N . LEU A 1 217 ? 8.309 -3.171 29.239 1.00 94.62 217 LEU A N 1
ATOM 1673 C CA . LEU A 1 217 ? 7.590 -3.077 30.508 1.00 94.62 217 LEU A CA 1
ATOM 1674 C C . LEU A 1 217 ? 6.468 -2.037 30.432 1.00 94.62 217 LEU A C 1
ATOM 1676 O O . LEU A 1 217 ? 5.311 -2.383 30.665 1.00 94.62 217 LEU A O 1
ATOM 1680 N N . THR A 1 218 ? 6.789 -0.788 30.075 1.00 94.75 218 THR A N 1
ATOM 1681 C CA . THR A 1 218 ? 5.789 0.291 29.979 1.00 94.75 218 THR A CA 1
ATOM 1682 C C . THR A 1 218 ? 4.739 -0.038 28.923 1.00 94.75 218 THR A C 1
ATOM 1684 O O . THR A 1 218 ? 3.546 0.044 29.202 1.00 94.75 218 THR A O 1
ATOM 1687 N N . SER A 1 219 ? 5.154 -0.562 27.768 1.00 96.44 219 SER A N 1
ATOM 1688 C CA . SER A 1 219 ? 4.231 -0.943 26.692 1.00 96.44 219 SER A CA 1
ATOM 1689 C C . SER A 1 219 ? 3.281 -2.075 27.081 1.00 96.44 219 SER A C 1
ATOM 1691 O O . SER A 1 219 ? 2.103 -2.048 26.721 1.00 96.44 219 SER A O 1
ATOM 1693 N N . SER A 1 220 ? 3.752 -3.053 27.862 1.00 96.88 220 SER A N 1
ATOM 1694 C CA . SER A 1 220 ? 2.889 -4.113 28.402 1.00 96.88 220 SER A CA 1
ATOM 1695 C C . SER A 1 220 ? 1.877 -3.559 29.408 1.00 96.88 220 SER A C 1
ATOM 1697 O O . SER A 1 220 ? 0.715 -3.970 29.407 1.00 96.88 220 SER A O 1
ATOM 1699 N N . LEU A 1 221 ? 2.280 -2.592 30.240 1.00 97.19 221 LEU A N 1
ATOM 1700 C CA . LEU A 1 221 ? 1.368 -1.908 31.159 1.00 97.19 221 LEU A CA 1
ATOM 1701 C C . LEU A 1 221 ? 0.317 -1.090 30.397 1.00 97.19 221 LEU A C 1
ATOM 1703 O O . LEU A 1 221 ? -0.865 -1.168 30.737 1.00 97.19 221 LEU A O 1
ATOM 1707 N N . TYR A 1 222 ? 0.713 -0.376 29.339 1.00 98.06 222 TYR A N 1
ATOM 1708 C CA . TYR A 1 222 ? -0.207 0.366 28.469 1.00 98.06 222 TYR A CA 1
ATOM 1709 C C . TYR A 1 222 ? -1.212 -0.573 27.807 1.00 98.06 222 TYR A C 1
ATOM 1711 O O . TYR A 1 222 ? -2.417 -0.320 27.864 1.00 98.06 222 TYR A O 1
ATOM 1719 N N . LEU A 1 223 ? -0.745 -1.694 27.252 1.00 98.19 223 LEU A N 1
ATOM 1720 C CA . LEU A 1 223 ? -1.604 -2.723 26.674 1.00 98.19 223 LEU A CA 1
ATOM 1721 C C . LEU A 1 223 ? -2.691 -3.165 27.661 1.00 98.19 223 LEU A C 1
ATOM 1723 O O . LEU A 1 223 ? -3.879 -3.135 27.325 1.00 98.19 223 LEU A O 1
ATOM 1727 N N . ILE A 1 224 ? -2.294 -3.552 28.876 1.00 97.94 224 ILE A N 1
ATOM 1728 C CA . ILE A 1 224 ? -3.215 -4.039 29.910 1.00 97.94 224 ILE A CA 1
ATOM 1729 C C . ILE A 1 224 ? -4.193 -2.932 30.318 1.00 97.94 224 ILE A C 1
ATOM 1731 O O . ILE A 1 224 ? -5.408 -3.151 30.325 1.00 97.94 224 ILE A O 1
ATOM 1735 N N . PHE A 1 225 ? -3.677 -1.742 30.627 1.00 98.25 225 PHE A N 1
ATOM 1736 C CA . PHE A 1 225 ? -4.469 -0.623 31.123 1.00 98.25 225 PHE A CA 1
ATOM 1737 C C . PHE A 1 225 ? -5.490 -0.132 30.089 1.00 98.25 225 PHE A C 1
ATOM 1739 O O . PHE A 1 225 ? -6.687 -0.089 30.380 1.00 98.25 225 PHE A O 1
ATOM 1746 N N . PHE A 1 226 ? -5.055 0.186 28.867 1.00 98.38 226 PHE A N 1
ATOM 1747 C CA . PHE A 1 226 ? -5.926 0.752 27.833 1.00 98.38 226 PHE A CA 1
ATOM 1748 C C . PHE A 1 226 ? -6.912 -0.271 27.266 1.00 98.38 226 PHE A C 1
ATOM 1750 O O . PHE A 1 226 ? -8.079 0.066 27.040 1.00 98.38 226 PHE A O 1
ATOM 1757 N N . THR A 1 227 ? -6.507 -1.538 27.127 1.00 97.69 227 THR A N 1
ATOM 1758 C CA . THR A 1 227 ? -7.443 -2.606 26.739 1.00 97.69 227 THR A CA 1
ATOM 1759 C C . THR A 1 227 ? -8.480 -2.837 27.836 1.00 97.69 227 THR A C 1
ATOM 1761 O O . THR A 1 227 ? -9.679 -2.883 27.550 1.00 97.69 227 THR A O 1
ATOM 1764 N N . GLY A 1 228 ? -8.053 -2.924 29.101 1.00 97.12 228 GLY A N 1
ATOM 1765 C CA . GLY A 1 228 ? -8.949 -3.093 30.246 1.00 97.12 228 GLY A CA 1
ATOM 1766 C C . GLY A 1 228 ? -9.948 -1.942 30.383 1.00 97.12 228 GLY A C 1
ATOM 1767 O O . GLY A 1 228 ? -11.156 -2.176 30.502 1.00 97.12 228 GLY A O 1
ATOM 1768 N N . LEU A 1 229 ? -9.470 -0.700 30.283 1.00 97.06 229 LEU A N 1
ATOM 1769 C CA . LEU A 1 229 ? -10.307 0.495 30.331 1.00 97.06 229 LEU A CA 1
ATOM 1770 C C . LEU A 1 229 ? -11.280 0.558 29.145 1.00 97.06 229 LEU A C 1
ATOM 1772 O O . LEU A 1 229 ? -12.470 0.813 29.342 1.00 97.06 229 LEU A O 1
ATOM 1776 N N . GLY A 1 230 ? -10.814 0.269 27.928 1.00 96.38 230 GLY A N 1
ATOM 1777 C CA . GLY A 1 230 ? -11.668 0.195 26.742 1.00 96.38 230 GLY A CA 1
ATOM 1778 C C . GLY A 1 230 ? -12.771 -0.861 26.885 1.00 96.38 230 GLY A C 1
ATOM 1779 O O . GLY A 1 230 ? -13.940 -0.581 26.612 1.00 96.38 230 GLY A O 1
ATOM 1780 N N . LEU A 1 231 ? -12.440 -2.054 27.392 1.00 95.44 231 LEU A N 1
ATOM 1781 C CA . LEU A 1 231 ? -13.413 -3.124 27.641 1.00 95.44 231 LEU A CA 1
ATOM 1782 C C . LEU A 1 231 ? -14.433 -2.728 28.715 1.00 95.44 231 LEU A C 1
ATOM 1784 O O . LEU A 1 231 ? -15.630 -2.978 28.546 1.00 95.44 231 LEU A O 1
ATOM 1788 N N . TYR A 1 232 ? -13.988 -2.084 29.795 1.00 95.31 232 TYR A N 1
ATOM 1789 C CA . TYR A 1 232 ? -14.872 -1.553 30.833 1.00 95.31 232 TYR A CA 1
ATOM 1790 C C . TYR A 1 232 ? -15.856 -0.518 30.265 1.00 95.31 232 TYR A C 1
ATOM 1792 O O . TYR A 1 232 ? -17.065 -0.612 30.503 1.00 95.31 232 TYR A O 1
ATOM 1800 N N . LEU A 1 233 ? -15.365 0.432 29.463 1.00 93.31 233 LEU A N 1
ATOM 1801 C CA . LEU A 1 233 ? -16.192 1.465 28.838 1.00 93.31 233 LEU A CA 1
ATOM 1802 C C . LEU A 1 233 ? -17.205 0.876 27.847 1.00 93.31 233 LEU A C 1
ATOM 1804 O O . LEU A 1 233 ? -18.375 1.272 27.876 1.00 93.31 233 LEU A O 1
ATOM 1808 N N . LEU A 1 234 ? -16.791 -0.096 27.026 1.00 90.19 234 LEU A N 1
ATOM 1809 C CA . LEU A 1 234 ? -17.688 -0.822 26.123 1.00 90.19 234 LEU A CA 1
ATOM 1810 C C . LEU A 1 234 ? -18.801 -1.535 26.891 1.00 90.19 234 LEU A C 1
ATOM 1812 O O . LEU A 1 234 ? -19.966 -1.396 26.528 1.00 90.19 234 LEU A O 1
ATOM 1816 N N . ARG A 1 235 ? -18.475 -2.254 27.973 1.00 87.75 235 ARG A N 1
ATOM 1817 C CA . ARG A 1 235 ? -19.475 -2.967 28.788 1.00 87.75 235 ARG A CA 1
ATOM 1818 C C . ARG A 1 235 ? -20.471 -2.009 29.437 1.00 87.75 235 ARG A C 1
ATOM 1820 O O . ARG A 1 235 ? -21.675 -2.232 29.350 1.00 87.75 235 ARG A O 1
ATOM 1827 N N . LYS A 1 236 ? -19.990 -0.921 30.046 1.00 84.38 236 LYS A N 1
ATOM 1828 C CA . LYS A 1 236 ? -20.840 0.038 30.773 1.00 84.38 236 LYS A CA 1
ATOM 1829 C C . LYS A 1 236 ? -21.775 0.832 29.854 1.00 84.38 236 LYS A C 1
ATOM 1831 O O . LYS A 1 236 ? -22.841 1.260 30.290 1.00 84.38 236 LYS A O 1
ATOM 1836 N N . LYS A 1 237 ? -21.380 1.059 28.598 1.00 77.12 237 LYS A N 1
ATOM 1837 C CA . LYS A 1 237 ? -22.125 1.895 27.641 1.00 77.12 237 LYS A CA 1
ATOM 1838 C C . LYS A 1 237 ? -22.693 1.138 26.439 1.00 77.12 237 LYS A C 1
ATOM 1840 O O . LYS A 1 237 ? -23.283 1.772 25.565 1.00 77.12 237 LYS A O 1
ATOM 1845 N N . ALA A 1 238 ? -22.604 -0.193 26.434 1.00 60.06 238 ALA A N 1
ATOM 1846 C CA . ALA A 1 238 ? -23.190 -1.073 25.422 1.00 60.06 238 ALA A CA 1
ATOM 1847 C C . ALA A 1 238 ? -24.655 -0.746 25.049 1.00 60.06 238 ALA A C 1
ATOM 1849 O O . ALA A 1 238 ? -24.954 -0.779 23.856 1.00 60.06 238 ALA A O 1
ATOM 1850 N N . PRO A 1 239 ? -25.554 -0.337 25.978 1.00 51.50 239 PRO A N 1
ATOM 1851 C CA . PRO A 1 239 ? -26.940 -0.002 25.626 1.00 51.50 239 PRO A CA 1
ATOM 1852 C C . PRO A 1 239 ? -27.095 1.189 24.665 1.00 51.50 239 PRO A C 1
ATOM 1854 O O . PRO A 1 239 ? -28.154 1.355 24.069 1.00 51.50 239 PRO A O 1
ATOM 1857 N N . ARG A 1 240 ? -26.063 2.035 24.511 1.00 55.81 240 ARG A N 1
ATOM 1858 C CA . ARG A 1 240 ? -26.075 3.197 23.601 1.00 55.81 240 ARG A CA 1
ATOM 1859 C C . ARG A 1 240 ? -25.516 2.890 22.206 1.00 55.81 240 ARG A C 1
ATOM 1861 O O . ARG A 1 240 ? -25.559 3.760 21.348 1.00 55.81 240 ARG A O 1
ATOM 1868 N N . LEU A 1 241 ? -25.003 1.678 21.975 1.00 59.91 241 LEU A N 1
ATOM 1869 C CA . LEU A 1 241 ? -24.319 1.267 20.740 1.00 59.91 241 LEU A CA 1
ATOM 1870 C C . LEU A 1 241 ? -25.209 0.383 19.839 1.00 59.91 241 LEU A C 1
ATOM 1872 O O . LEU A 1 241 ? -24.701 -0.488 19.137 1.00 59.91 241 LEU A O 1
ATOM 1876 N N . ASN A 1 242 ? -26.537 0.558 19.872 1.00 45.16 242 ASN A N 1
ATOM 1877 C CA . ASN A 1 242 ? -27.474 -0.242 19.074 1.00 45.16 242 ASN A CA 1
ATOM 1878 C C . ASN A 1 242 ? -27.327 0.050 17.570 1.00 45.16 242 ASN A C 1
ATOM 1880 O O . ASN A 1 242 ? -27.986 0.928 17.019 1.00 45.16 242 ASN A O 1
ATOM 1884 N N . PHE A 1 243 ? -26.483 -0.729 16.897 1.00 50.81 243 PHE A N 1
ATOM 1885 C CA . PHE A 1 243 ? -26.424 -0.799 15.440 1.00 50.81 243 PHE A CA 1
ATOM 1886 C C . PHE A 1 243 ? -27.571 -1.684 14.940 1.00 50.81 243 PHE A C 1
ATOM 1888 O O . PHE A 1 243 ? -27.611 -2.882 15.236 1.00 50.81 243 PHE A O 1
ATOM 1895 N N . ALA A 1 244 ? -28.514 -1.094 14.201 1.00 37.34 244 ALA A N 1
ATOM 1896 C CA . ALA A 1 244 ? -29.632 -1.805 13.588 1.00 37.34 244 ALA A CA 1
ATOM 1897 C C . ALA A 1 244 ? -29.115 -2.963 12.711 1.00 37.34 244 ALA A C 1
ATOM 1899 O O . ALA A 1 244 ? -28.389 -2.762 11.740 1.00 37.34 244 ALA A O 1
ATOM 1900 N N . HIS A 1 245 ? -29.449 -4.192 13.102 1.00 36.28 245 HIS A N 1
ATOM 1901 C CA . HIS A 1 245 ? -29.015 -5.424 12.448 1.00 36.28 245 HIS A CA 1
ATOM 1902 C C . HIS A 1 245 ? -30.069 -5.854 11.418 1.00 36.28 245 HIS A C 1
ATOM 1904 O O . HIS A 1 245 ? -30.965 -6.639 11.729 1.00 36.28 245 HIS A O 1
ATOM 1910 N N . GLU A 1 246 ? -29.970 -5.374 10.179 1.00 31.42 246 GLU A N 1
ATOM 1911 C CA . GLU A 1 246 ? -30.707 -5.988 9.070 1.00 31.42 246 GLU A CA 1
ATOM 1912 C C . GLU A 1 246 ? -29.943 -7.214 8.551 1.00 31.42 246 GLU A C 1
ATOM 1914 O O . GLU A 1 246 ? -28.766 -7.158 8.186 1.00 31.42 246 GLU A O 1
ATOM 1919 N N . ARG A 1 247 ? -30.609 -8.375 8.565 1.00 29.31 247 ARG A N 1
ATOM 1920 C CA . ARG A 1 247 ? -30.053 -9.635 8.058 1.00 29.31 247 ARG A CA 1
ATOM 1921 C C . ARG A 1 247 ? -30.177 -9.679 6.528 1.00 29.31 247 ARG A C 1
ATOM 1923 O O . ARG A 1 247 ? -31.282 -9.506 6.024 1.00 29.31 247 ARG A O 1
ATOM 1930 N N . PRO A 1 248 ? -29.126 -10.036 5.775 1.00 35.00 248 PRO A N 1
ATOM 1931 C CA . PRO A 1 248 ? -29.236 -10.217 4.332 1.00 35.00 248 PRO A CA 1
ATOM 1932 C C . PRO A 1 248 ? -29.768 -11.612 4.002 1.00 35.00 248 PRO A C 1
ATOM 1934 O O . PRO A 1 248 ? -29.240 -12.622 4.478 1.00 35.00 248 PRO A O 1
ATOM 1937 N N . GLN A 1 249 ? -30.772 -11.661 3.131 1.00 30.38 249 GLN A N 1
ATOM 1938 C CA . GLN A 1 249 ? -31.234 -12.882 2.480 1.00 30.38 249 GLN A CA 1
ATOM 1939 C C . GLN A 1 249 ? -30.146 -13.432 1.543 1.00 30.38 249 GLN A C 1
ATOM 1941 O O . GLN A 1 249 ? -29.556 -12.714 0.736 1.00 30.38 249 GLN A O 1
ATOM 1946 N N . PHE A 1 250 ? -29.864 -14.729 1.659 1.00 32.75 250 PHE A N 1
ATOM 1947 C CA . PHE A 1 250 ? -28.893 -15.427 0.822 1.00 32.75 250 PHE A CA 1
ATOM 1948 C C . PHE A 1 250 ? -29.484 -15.720 -0.563 1.00 32.75 250 PHE A C 1
ATOM 1950 O O . PHE A 1 250 ? -30.343 -16.586 -0.709 1.00 32.75 250 PHE A O 1
ATOM 1957 N N . ALA A 1 251 ? -28.975 -15.048 -1.597 1.00 32.69 251 ALA A N 1
ATOM 1958 C CA . ALA A 1 251 ? -29.240 -15.416 -2.984 1.00 32.69 251 ALA A CA 1
ATOM 1959 C C . ALA A 1 251 ? -28.514 -16.728 -3.352 1.00 32.69 251 ALA A C 1
ATOM 1961 O O . ALA A 1 251 ? -27.312 -16.890 -3.111 1.00 32.69 251 ALA A O 1
ATOM 1962 N N . ARG A 1 252 ? -29.260 -17.672 -3.942 1.00 33.94 252 ARG A N 1
ATOM 1963 C CA . ARG A 1 252 ? -28.772 -18.954 -4.482 1.00 33.94 252 ARG A CA 1
ATOM 1964 C C . ARG A 1 252 ? -27.662 -18.735 -5.521 1.00 33.94 252 ARG A C 1
ATOM 1966 O O . ARG A 1 252 ? -27.786 -17.905 -6.415 1.00 33.94 252 ARG A O 1
ATOM 1973 N N . LYS A 1 253 ? -26.593 -19.538 -5.443 1.00 35.53 253 LYS A N 1
ATOM 1974 C CA . LYS A 1 253 ? -25.554 -19.636 -6.484 1.00 35.53 253 LYS A CA 1
ATOM 1975 C C . LYS A 1 253 ? -26.157 -20.217 -7.768 1.00 35.53 253 LYS A C 1
ATOM 1977 O O . LYS A 1 253 ? -26.591 -21.365 -7.769 1.00 35.53 253 LYS A O 1
ATOM 1982 N N . ASN A 1 254 ? -26.112 -19.446 -8.851 1.00 34.75 254 ASN 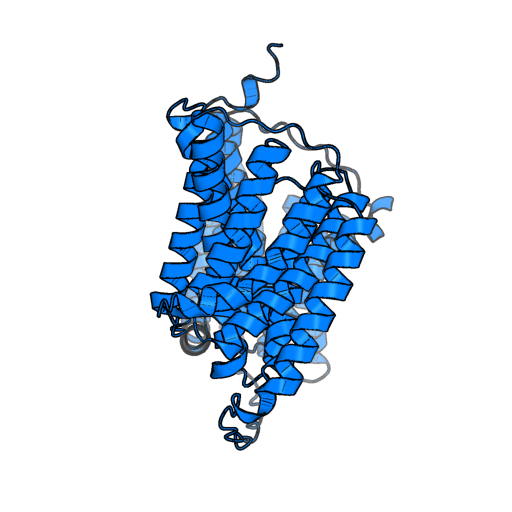A N 1
ATOM 1983 C CA . ASN A 1 254 ? -26.471 -19.900 -10.193 1.00 34.75 254 ASN A CA 1
ATOM 1984 C C . ASN A 1 254 ? -25.518 -20.997 -10.700 1.00 34.75 254 ASN A C 1
ATOM 1986 O O . ASN A 1 254 ? -24.316 -20.990 -10.407 1.00 34.75 254 ASN A O 1
ATOM 1990 N N . MET A 1 255 ? -26.086 -21.933 -11.466 1.00 44.38 255 MET A N 1
ATOM 1991 C CA . MET A 1 255 ? -25.398 -23.046 -12.123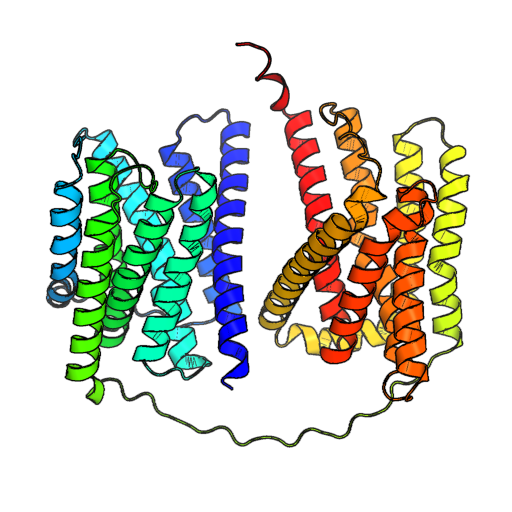 1.00 44.38 255 MET A CA 1
ATOM 1992 C C . MET A 1 255 ? -24.230 -22.555 -12.990 1.00 44.38 255 MET A C 1
ATOM 1994 O O . MET A 1 255 ? -24.328 -21.554 -13.697 1.00 44.38 255 MET A O 1
ATOM 1998 N N . VAL A 1 256 ? -23.099 -23.258 -12.907 1.00 51.78 256 VAL A N 1
ATOM 1999 C CA . VAL A 1 256 ? -21.853 -22.899 -13.594 1.00 51.78 256 VAL A CA 1
ATOM 2000 C C . VAL A 1 256 ? -21.925 -23.375 -15.044 1.00 51.78 256 VAL A C 1
ATOM 2002 O O . VAL A 1 256 ? -21.819 -24.569 -15.310 1.00 51.78 256 VAL A O 1
ATOM 2005 N N . THR A 1 257 ? -22.078 -22.446 -15.984 1.00 60.59 257 THR A N 1
ATOM 2006 C CA . THR A 1 257 ? -22.005 -22.728 -17.422 1.00 60.59 257 THR A CA 1
ATOM 2007 C C . THR A 1 257 ? -20.560 -23.022 -17.850 1.00 60.59 257 THR A C 1
ATOM 2009 O O . THR A 1 257 ? -19.598 -22.484 -17.290 1.00 60.59 257 THR A O 1
ATOM 2012 N N . ARG A 1 258 ? -20.385 -23.931 -18.819 1.00 64.62 258 ARG A N 1
ATOM 2013 C CA . ARG A 1 258 ? -19.073 -24.237 -19.415 1.00 64.62 258 ARG A CA 1
ATOM 2014 C C . ARG A 1 258 ? -18.657 -23.086 -20.348 1.00 64.62 258 ARG A C 1
ATOM 2016 O O . ARG A 1 258 ? -19.488 -22.674 -21.156 1.00 64.62 258 ARG A O 1
ATOM 2023 N N . PRO A 1 259 ? -17.412 -22.579 -20.278 1.00 69.81 259 PRO A N 1
ATOM 2024 C CA . PRO A 1 259 ? -16.922 -21.587 -21.234 1.00 69.81 259 PRO A CA 1
ATOM 2025 C C . PRO A 1 259 ? -16.916 -22.138 -22.670 1.00 69.81 259 PRO A C 1
ATOM 2027 O O . PRO A 1 259 ? -16.649 -23.325 -22.886 1.00 69.81 259 PRO A O 1
ATOM 2030 N N . ARG A 1 260 ? -17.199 -21.279 -23.658 1.00 76.38 260 ARG A N 1
ATOM 2031 C CA . ARG A 1 260 ? -17.039 -21.610 -25.083 1.00 76.38 260 ARG A CA 1
ATOM 2032 C C . ARG A 1 260 ? -15.546 -21.621 -25.426 1.00 76.38 260 ARG A C 1
ATOM 2034 O O . ARG A 1 260 ? -14.825 -20.721 -25.009 1.00 76.38 260 ARG A O 1
ATOM 2041 N N . ILE A 1 261 ? -15.111 -22.624 -26.185 1.00 76.94 261 ILE A N 1
ATOM 2042 C CA . ILE A 1 261 ? -13.745 -22.715 -26.714 1.00 76.94 261 ILE A CA 1
ATOM 2043 C C . ILE A 1 261 ? -13.760 -22.175 -28.143 1.00 76.94 261 ILE A C 1
ATOM 2045 O O . ILE A 1 261 ? -14.562 -22.638 -28.955 1.00 76.94 261 ILE A O 1
ATOM 2049 N N . ASP A 1 262 ? -12.892 -21.211 -28.436 1.00 80.62 262 ASP A N 1
ATOM 2050 C CA . ASP A 1 262 ? -12.624 -20.744 -29.796 1.00 80.62 262 ASP A CA 1
ATOM 2051 C C . ASP A 1 262 ? -11.261 -21.284 -30.233 1.00 80.62 262 ASP A C 1
ATOM 2053 O O . ASP A 1 262 ? -10.222 -20.719 -29.909 1.00 80.62 262 ASP A O 1
ATOM 2057 N N . LEU A 1 263 ? -11.262 -22.428 -30.920 1.00 80.62 263 LEU A N 1
ATOM 2058 C CA . LEU A 1 263 ? -10.029 -23.130 -31.284 1.00 80.62 263 LEU A CA 1
ATOM 2059 C C . LEU A 1 263 ? -9.139 -22.317 -32.233 1.00 80.62 263 LEU A C 1
ATOM 2061 O O . LEU A 1 263 ? -7.919 -22.441 -32.158 1.00 80.62 263 LEU A O 1
ATOM 2065 N N . ILE A 1 264 ? -9.725 -21.473 -33.089 1.00 80.25 264 ILE A N 1
ATOM 2066 C CA . ILE A 1 264 ? -8.968 -20.644 -34.035 1.00 80.25 264 ILE A CA 1
ATOM 2067 C C . ILE A 1 264 ? -8.288 -19.511 -33.271 1.00 80.25 264 ILE A C 1
ATOM 2069 O O . ILE A 1 264 ? -7.074 -19.341 -33.382 1.00 80.25 264 ILE A O 1
ATOM 2073 N N . ALA A 1 265 ? -9.041 -18.778 -32.445 1.00 83.94 265 ALA A N 1
ATOM 2074 C CA . ALA A 1 265 ? -8.471 -17.711 -31.627 1.00 83.94 265 ALA A CA 1
ATOM 2075 C C . ALA A 1 265 ? -7.430 -18.249 -30.631 1.00 83.94 265 ALA A C 1
ATOM 2077 O O . ALA A 1 265 ? -6.404 -17.608 -30.412 1.00 83.94 265 ALA A O 1
ATOM 2078 N N . THR A 1 266 ? -7.653 -19.435 -30.058 1.00 86.06 266 THR A N 1
ATOM 2079 C CA . THR A 1 266 ? -6.687 -20.107 -29.177 1.00 86.06 266 THR A CA 1
ATOM 2080 C C . THR A 1 266 ? -5.428 -20.517 -29.925 1.00 86.06 266 THR A C 1
ATOM 2082 O O . THR A 1 266 ? -4.338 -20.226 -29.439 1.00 86.06 266 THR A O 1
ATOM 2085 N N . GLY A 1 267 ? -5.549 -21.115 -31.114 1.00 81.56 267 GLY A N 1
ATOM 2086 C CA . GLY A 1 267 ? -4.398 -21.460 -31.951 1.00 81.56 267 GLY A CA 1
ATOM 2087 C C . GLY A 1 267 ? -3.561 -20.234 -32.318 1.00 81.56 267 GLY A C 1
ATOM 2088 O O . GLY A 1 267 ? -2.359 -20.224 -32.073 1.00 81.56 267 GLY A O 1
ATOM 2089 N N . LEU A 1 268 ? -4.203 -19.169 -32.811 1.00 87.62 268 LEU A N 1
ATOM 2090 C CA . LEU A 1 268 ? -3.529 -17.911 -33.156 1.00 87.62 268 LEU A CA 1
ATOM 2091 C C . LEU A 1 268 ? -2.851 -17.264 -31.943 1.00 87.62 268 LEU A C 1
ATOM 2093 O O . LEU A 1 268 ? -1.711 -16.825 -32.045 1.00 87.62 268 LEU A O 1
ATOM 2097 N N . ALA A 1 269 ? -3.518 -17.240 -30.789 1.00 88.25 269 ALA A N 1
ATOM 2098 C CA . ALA A 1 269 ? -2.952 -16.664 -29.574 1.00 88.25 269 ALA A CA 1
ATOM 2099 C C . ALA A 1 269 ? -1.751 -17.465 -29.047 1.00 88.25 269 ALA A C 1
ATOM 2101 O O . ALA A 1 269 ? -0.778 -16.870 -28.598 1.00 88.25 269 ALA A O 1
ATOM 2102 N N . CYS A 1 270 ? -1.773 -18.797 -29.145 1.00 88.88 270 CYS A N 1
ATOM 2103 C CA . CYS A 1 270 ? -0.650 -19.641 -28.721 1.00 88.88 270 CYS A CA 1
ATOM 2104 C C . CYS A 1 270 ? 0.583 -19.519 -29.631 1.00 88.88 270 CYS A C 1
ATOM 2106 O O . CYS A 1 270 ? 1.676 -19.879 -29.202 1.00 88.88 270 CYS A O 1
ATOM 2108 N N . LEU A 1 271 ? 0.428 -19.016 -30.861 1.00 87.75 271 LEU A N 1
ATOM 2109 C CA . LEU A 1 271 ? 1.551 -18.738 -31.763 1.00 87.75 271 LEU A CA 1
ATOM 2110 C C . LEU A 1 271 ? 2.275 -17.429 -31.429 1.00 87.75 271 LEU A C 1
ATOM 2112 O O . LEU A 1 271 ? 3.431 -17.284 -31.817 1.00 87.75 271 LEU A O 1
ATOM 2116 N N . ILE A 1 272 ? 1.634 -16.503 -30.705 1.00 91.06 272 ILE A N 1
ATOM 2117 C CA . ILE A 1 272 ? 2.219 -15.193 -30.384 1.00 91.06 272 ILE A CA 1
ATOM 2118 C C . ILE A 1 272 ? 3.555 -15.345 -29.628 1.00 91.06 272 ILE A C 1
ATOM 2120 O O . ILE A 1 272 ? 4.554 -14.863 -30.157 1.00 91.06 272 ILE A O 1
ATOM 2124 N N . PRO A 1 273 ? 3.654 -16.073 -28.492 1.00 91.81 273 PRO A N 1
ATOM 2125 C CA . PRO A 1 273 ? 4.893 -16.092 -27.716 1.00 91.81 273 PRO A CA 1
ATOM 2126 C C . PRO A 1 273 ? 6.065 -16.774 -28.443 1.00 91.81 273 PRO A C 1
ATOM 2128 O O . PRO A 1 273 ? 7.160 -16.221 -28.437 1.00 91.81 273 PRO A O 1
ATOM 2131 N N . PRO A 1 274 ? 5.893 -17.924 -29.135 1.00 87.56 274 PRO A N 1
ATOM 2132 C CA . PRO A 1 274 ? 6.962 -18.493 -29.956 1.00 87.56 274 PRO A CA 1
ATOM 2133 C C . PRO A 1 274 ? 7.449 -17.553 -31.065 1.00 87.56 274 PRO A C 1
ATOM 2135 O O . PRO A 1 274 ? 8.651 -17.491 -31.319 1.00 87.56 274 PRO A O 1
ATOM 2138 N N . VAL A 1 275 ? 6.542 -16.812 -31.714 1.00 90.31 275 VAL A N 1
ATOM 2139 C CA . VAL A 1 275 ? 6.906 -15.835 -32.753 1.00 90.31 275 VAL A CA 1
ATOM 2140 C C . VAL A 1 275 ? 7.655 -14.649 -32.146 1.00 90.31 275 VAL A C 1
ATOM 2142 O O . VAL A 1 275 ? 8.682 -14.252 -32.693 1.00 90.31 275 VAL A O 1
ATOM 2145 N N . GLU A 1 276 ? 7.197 -14.118 -31.011 1.00 90.94 276 GLU A N 1
ATOM 2146 C CA . GLU A 1 276 ? 7.881 -13.043 -30.280 1.00 90.94 276 GLU A CA 1
ATOM 2147 C C . GLU A 1 276 ? 9.286 -13.467 -29.841 1.00 90.94 276 GLU A C 1
ATOM 2149 O O . GLU A 1 276 ? 10.239 -12.724 -30.059 1.00 90.94 276 GLU A O 1
ATOM 2154 N N . LEU A 1 277 ? 9.446 -14.678 -29.296 1.00 87.38 277 LEU A N 1
ATOM 2155 C CA . LEU A 1 277 ? 10.749 -15.206 -28.881 1.00 87.38 277 LEU A CA 1
ATOM 2156 C C . LEU A 1 277 ? 11.688 -15.434 -30.066 1.00 87.38 277 LEU A C 1
ATOM 2158 O O . LEU A 1 277 ? 12.872 -15.098 -29.990 1.00 87.38 277 LEU A O 1
ATOM 2162 N N . TRP A 1 278 ? 11.171 -15.976 -31.170 1.00 87.50 278 TRP A N 1
ATOM 2163 C CA . TRP A 1 278 ? 11.956 -16.185 -32.382 1.00 87.50 278 TRP A CA 1
ATOM 2164 C C . TRP A 1 278 ? 12.417 -14.849 -32.979 1.00 87.50 278 TRP A C 1
ATOM 2166 O O . TRP A 1 278 ? 13.619 -14.639 -33.156 1.00 87.50 278 TRP A O 1
ATOM 2176 N N . LEU A 1 279 ? 11.496 -13.903 -33.193 1.00 89.56 279 LEU A N 1
ATOM 2177 C CA . LEU A 1 279 ? 11.824 -12.566 -33.696 1.00 89.56 279 LEU A CA 1
ATOM 2178 C C . LEU A 1 279 ? 12.745 -11.806 -32.733 1.00 89.56 279 LEU A C 1
ATOM 2180 O O . LEU A 1 279 ? 13.724 -11.212 -33.177 1.00 89.56 279 LEU A O 1
ATOM 2184 N N . GLY A 1 280 ? 12.479 -11.861 -31.428 1.00 85.75 280 GLY A N 1
ATOM 2185 C CA . GLY A 1 280 ? 13.272 -11.202 -30.390 1.00 85.75 280 GLY A CA 1
ATOM 2186 C C . GLY A 1 280 ? 14.690 -11.759 -30.257 1.00 85.75 280 GLY A C 1
ATOM 2187 O O . GLY A 1 280 ? 15.597 -11.034 -29.860 1.00 85.75 280 GLY A O 1
ATOM 2188 N N . SER A 1 281 ? 14.925 -13.014 -30.648 1.00 84.44 281 SER A N 1
ATOM 2189 C CA . SER A 1 281 ? 16.278 -13.580 -30.694 1.00 84.44 281 SER A CA 1
ATOM 2190 C C . SER A 1 281 ? 17.082 -13.129 -31.921 1.00 84.44 281 SER A C 1
ATOM 2192 O O . SER A 1 281 ? 18.301 -12.996 -31.829 1.00 84.44 281 SER A O 1
ATOM 2194 N N . PHE A 1 282 ? 16.419 -12.861 -33.053 1.00 86.81 282 PHE A N 1
ATOM 2195 C CA . PHE A 1 282 ? 17.066 -12.635 -34.351 1.00 86.81 282 PHE A CA 1
ATOM 2196 C C . PHE A 1 282 ? 17.091 -11.160 -34.777 1.00 86.81 282 PHE A C 1
ATOM 2198 O O . PHE A 1 282 ? 18.147 -10.614 -35.093 1.00 86.81 282 PHE A O 1
ATOM 2205 N N . VAL A 1 283 ? 15.944 -10.481 -34.761 1.00 89.25 283 VAL A N 1
ATOM 2206 C CA . VAL A 1 283 ? 15.782 -9.118 -35.297 1.00 89.25 283 VAL A CA 1
ATOM 2207 C C . VAL A 1 283 ? 16.653 -8.082 -34.572 1.00 89.25 283 VAL A C 1
ATOM 2209 O O . VAL A 1 283 ? 17.271 -7.262 -35.256 1.00 89.25 283 VAL A O 1
ATOM 2212 N N . PRO A 1 284 ? 16.802 -8.102 -33.229 1.00 89.31 284 PRO A N 1
ATOM 2213 C CA . PRO A 1 284 ? 17.677 -7.147 -32.549 1.00 89.31 284 PRO A CA 1
ATOM 2214 C C . PRO A 1 284 ? 19.151 -7.258 -32.961 1.00 89.31 284 PRO A C 1
ATOM 2216 O O . PRO A 1 284 ? 19.890 -6.281 -32.843 1.00 89.31 284 PRO A O 1
ATOM 2219 N N . GLN A 1 285 ? 19.596 -8.405 -33.485 1.00 89.19 285 GLN A N 1
ATOM 2220 C CA . GLN A 1 285 ? 20.978 -8.589 -33.946 1.00 89.19 285 GLN A CA 1
ATOM 2221 C C . GLN A 1 285 ? 21.302 -7.742 -35.188 1.00 89.19 285 GLN A C 1
ATOM 2223 O O . GLN A 1 285 ? 22.469 -7.443 -35.432 1.00 89.19 285 GLN A O 1
ATOM 2228 N N . LEU A 1 286 ? 20.281 -7.286 -35.924 1.00 90.69 286 LEU A N 1
ATOM 2229 C CA . LEU A 1 286 ? 20.424 -6.416 -37.096 1.00 90.69 286 LEU A CA 1
ATOM 2230 C C . LEU A 1 286 ? 20.807 -4.968 -36.734 1.00 90.69 286 LEU A C 1
ATOM 2232 O O . LEU A 1 286 ? 21.172 -4.188 -37.611 1.00 90.69 286 LEU A O 1
ATOM 2236 N N . PHE A 1 287 ? 20.736 -4.592 -35.452 1.00 90.12 287 PHE A N 1
ATOM 2237 C CA . PHE A 1 287 ? 21.013 -3.235 -34.982 1.00 90.12 287 PHE A CA 1
ATOM 2238 C C . PHE A 1 287 ? 22.359 -3.167 -34.247 1.00 90.12 287 PHE A C 1
ATOM 2240 O O . PHE A 1 287 ? 22.610 -3.893 -33.279 1.00 90.12 287 PHE A O 1
ATOM 2247 N N . ALA A 1 288 ? 23.226 -2.239 -34.662 1.00 84.94 288 ALA A N 1
ATOM 2248 C CA . ALA A 1 288 ? 24.534 -2.030 -34.032 1.00 84.94 288 ALA A CA 1
ATOM 2249 C C . ALA A 1 288 ? 24.426 -1.391 -32.633 1.00 84.94 288 ALA A C 1
ATOM 2251 O O . ALA A 1 288 ? 25.158 -1.759 -31.716 1.00 84.94 288 ALA A O 1
ATOM 2252 N N . HIS A 1 289 ? 23.494 -0.450 -32.447 1.00 87.88 289 HIS A N 1
ATOM 2253 C CA . HIS A 1 289 ? 23.360 0.318 -31.209 1.00 87.88 289 HIS A CA 1
ATOM 2254 C C . HIS A 1 289 ? 22.435 -0.372 -30.191 1.00 87.88 289 HIS A C 1
ATOM 2256 O O . HIS A 1 289 ? 21.318 -0.758 -30.539 1.00 87.88 289 HIS A O 1
ATOM 2262 N N . ARG A 1 290 ? 22.849 -0.452 -28.912 1.00 86.25 290 ARG A N 1
ATOM 2263 C CA . ARG A 1 290 ? 22.089 -1.119 -27.825 1.00 86.25 290 ARG A CA 1
ATOM 2264 C C . ARG A 1 290 ? 20.645 -0.626 -27.706 1.00 86.25 290 ARG A C 1
ATOM 2266 O O . ARG A 1 290 ? 19.734 -1.434 -27.597 1.00 86.25 290 ARG A O 1
ATOM 2273 N N . LEU A 1 291 ? 20.436 0.688 -27.783 1.00 86.44 291 LEU A N 1
ATOM 2274 C CA . LEU A 1 291 ? 19.098 1.283 -27.707 1.00 86.44 291 LEU A CA 1
ATOM 2275 C C . LEU A 1 291 ? 18.202 0.851 -28.882 1.00 86.44 291 LEU A C 1
ATOM 2277 O O . LEU A 1 291 ? 17.028 0.572 -28.676 1.00 86.44 291 LEU A O 1
ATOM 2281 N N . GLY A 1 292 ? 18.762 0.709 -30.090 1.00 87.50 292 GLY A N 1
ATOM 2282 C CA . GLY A 1 292 ? 18.017 0.209 -31.250 1.00 87.50 292 GLY A CA 1
ATOM 2283 C C . GLY A 1 292 ? 17.560 -1.239 -31.068 1.00 87.50 292 GLY A C 1
ATOM 2284 O O . GLY A 1 292 ? 16.432 -1.567 -31.423 1.00 87.50 292 GLY A O 1
ATOM 2285 N N . ARG A 1 293 ? 18.394 -2.078 -30.435 1.00 90.62 293 ARG A N 1
ATOM 2286 C CA . ARG A 1 293 ? 18.046 -3.470 -30.095 1.00 90.62 293 ARG A CA 1
ATOM 2287 C C . ARG A 1 293 ? 16.854 -3.554 -29.144 1.00 90.62 293 ARG A C 1
ATOM 2289 O O . ARG A 1 293 ? 15.974 -4.385 -29.342 1.00 90.62 293 ARG A O 1
ATOM 2296 N N . VAL A 1 294 ? 16.823 -2.696 -28.126 1.00 89.31 294 VAL A N 1
ATOM 2297 C CA . VAL A 1 294 ? 15.720 -2.670 -27.156 1.00 89.31 294 VAL A CA 1
ATOM 2298 C C . VAL A 1 294 ? 14.443 -2.144 -27.805 1.00 89.31 294 VAL A C 1
ATOM 2300 O O . VAL A 1 294 ? 13.424 -2.819 -27.733 1.00 89.31 294 VAL A O 1
ATOM 2303 N N . LEU A 1 295 ? 14.512 -1.028 -28.538 1.00 91.12 295 LEU A N 1
ATOM 2304 C CA . LEU A 1 295 ? 13.337 -0.458 -29.203 1.00 91.12 295 LEU A CA 1
ATOM 2305 C C . LEU A 1 295 ? 12.669 -1.437 -30.174 1.00 91.12 295 LEU A C 1
ATOM 2307 O O . LEU A 1 295 ? 11.447 -1.553 -30.180 1.00 91.12 295 LEU A O 1
ATOM 2311 N N . ILE A 1 296 ? 13.444 -2.154 -30.998 1.00 92.56 296 ILE A N 1
ATOM 2312 C CA . ILE A 1 296 ? 12.845 -3.127 -31.920 1.00 92.56 296 ILE A CA 1
ATOM 2313 C C . ILE A 1 296 ? 12.243 -4.324 -31.174 1.00 92.56 296 ILE A C 1
ATOM 2315 O O . ILE A 1 296 ? 11.225 -4.860 -31.606 1.00 92.56 296 ILE A O 1
ATOM 2319 N N . THR A 1 297 ? 12.823 -4.702 -30.030 1.00 91.19 297 THR A N 1
ATOM 2320 C CA . THR A 1 297 ? 12.261 -5.731 -29.146 1.00 91.19 297 THR A CA 1
ATOM 2321 C C . THR A 1 297 ? 10.918 -5.268 -28.577 1.00 91.19 297 THR A C 1
ATOM 2323 O O . THR A 1 297 ? 9.933 -5.992 -28.702 1.00 91.19 297 THR A O 1
ATOM 2326 N N . ASP A 1 298 ? 10.831 -4.037 -28.062 1.00 92.12 298 ASP A N 1
ATOM 2327 C CA . ASP A 1 298 ? 9.572 -3.454 -27.575 1.00 92.12 298 ASP A CA 1
ATOM 2328 C C . ASP A 1 298 ? 8.493 -3.427 -28.664 1.00 92.12 298 ASP A C 1
ATOM 2330 O O . ASP A 1 298 ? 7.338 -3.751 -28.398 1.00 92.12 298 ASP A O 1
ATOM 2334 N N . VAL A 1 299 ? 8.860 -3.091 -29.907 1.00 93.75 299 VAL A N 1
ATOM 2335 C CA . VAL A 1 299 ? 7.930 -3.086 -31.049 1.00 93.75 299 VAL A CA 1
ATOM 2336 C C . VAL A 1 299 ? 7.383 -4.487 -31.340 1.00 93.75 299 VAL A C 1
ATOM 2338 O O . VAL A 1 299 ? 6.186 -4.625 -31.605 1.00 93.75 299 VAL A O 1
ATOM 2341 N N . ILE A 1 300 ? 8.223 -5.526 -31.270 1.00 93.44 300 ILE A N 1
ATOM 2342 C CA . ILE A 1 300 ? 7.802 -6.923 -31.465 1.00 93.44 300 ILE A CA 1
ATOM 2343 C C . ILE A 1 300 ? 6.776 -7.326 -30.394 1.00 93.44 300 ILE A C 1
ATOM 2345 O O . ILE A 1 300 ? 5.684 -7.777 -30.743 1.00 93.44 300 ILE A O 1
ATOM 2349 N N . PHE A 1 301 ? 7.082 -7.095 -29.113 1.00 92.44 301 PHE A N 1
ATOM 2350 C CA . PHE A 1 301 ? 6.166 -7.412 -28.007 1.00 92.44 301 PHE A CA 1
ATOM 2351 C C . PHE A 1 301 ? 4.891 -6.555 -28.029 1.00 92.44 301 PHE A C 1
ATOM 2353 O O . PHE A 1 301 ? 3.802 -7.035 -27.713 1.00 92.44 301 PHE A O 1
ATOM 2360 N N . PHE A 1 302 ? 4.980 -5.292 -28.453 1.00 94.75 302 PHE A N 1
ATOM 2361 C CA . PHE A 1 302 ? 3.808 -4.431 -28.616 1.00 94.75 302 PHE A CA 1
ATOM 2362 C C . PHE A 1 302 ? 2.865 -4.944 -29.714 1.00 94.75 302 PHE A C 1
ATOM 2364 O O . PHE A 1 302 ? 1.639 -4.887 -29.560 1.00 94.75 302 PHE A O 1
ATOM 2371 N N . ALA A 1 303 ? 3.408 -5.483 -30.811 1.00 94.38 303 ALA A N 1
ATOM 2372 C CA . ALA A 1 303 ? 2.607 -6.087 -31.871 1.00 94.38 303 ALA A CA 1
ATOM 2373 C C . ALA A 1 303 ? 1.850 -7.332 -31.375 1.00 94.38 303 ALA A C 1
ATOM 2375 O O . ALA A 1 303 ? 0.645 -7.451 -31.626 1.00 94.38 303 ALA A O 1
ATOM 2376 N N . GLY A 1 304 ? 2.510 -8.223 -30.627 1.00 94.25 304 GLY A N 1
ATOM 2377 C CA . GLY A 1 304 ? 1.851 -9.392 -30.039 1.00 94.25 304 GLY A CA 1
ATOM 2378 C C . GLY A 1 304 ? 0.830 -9.026 -28.960 1.00 94.25 304 GLY A C 1
ATOM 2379 O O . GLY A 1 304 ? -0.281 -9.562 -28.969 1.00 94.25 304 GLY A O 1
ATOM 2380 N N . PHE A 1 305 ? 1.116 -8.018 -28.131 1.00 95.44 305 PHE A N 1
ATOM 2381 C CA . PHE A 1 305 ? 0.152 -7.406 -27.207 1.00 95.44 305 PHE A CA 1
ATOM 2382 C C . PHE A 1 305 ? -1.113 -6.908 -27.916 1.00 95.44 305 PHE A C 1
ATOM 2384 O O . PHE A 1 305 ? -2.234 -7.256 -27.523 1.00 95.44 305 PHE A O 1
ATOM 2391 N N . CYS A 1 306 ? -0.959 -6.154 -29.008 1.00 96.44 306 CYS A N 1
ATOM 2392 C CA . CYS A 1 306 ? -2.091 -5.688 -29.808 1.00 96.44 306 CYS A CA 1
ATOM 2393 C C . CYS A 1 306 ? -2.879 -6.861 -30.412 1.00 96.44 306 CYS A C 1
ATOM 2395 O O . CYS A 1 306 ? -4.115 -6.852 -30.385 1.00 96.44 306 CYS A O 1
ATOM 2397 N N . GLY A 1 307 ? -2.182 -7.889 -30.909 1.00 94.50 307 GLY A N 1
ATOM 2398 C CA . GLY A 1 307 ? -2.788 -9.117 -31.427 1.00 94.50 307 GLY A CA 1
ATOM 2399 C C . GLY A 1 307 ? -3.610 -9.866 -30.373 1.00 94.50 307 GLY A C 1
ATOM 2400 O O . GLY A 1 307 ? -4.775 -10.195 -30.617 1.00 94.50 307 GLY A O 1
ATOM 2401 N N . ALA A 1 308 ? -3.054 -10.070 -29.177 1.00 94.44 308 ALA A N 1
ATOM 2402 C CA . ALA A 1 308 ? -3.721 -10.747 -28.066 1.00 94.44 308 ALA A CA 1
ATOM 2403 C C . ALA A 1 308 ? -4.976 -9.987 -27.603 1.00 94.44 308 ALA A C 1
ATOM 2405 O O . ALA A 1 308 ? -6.049 -10.587 -27.454 1.00 94.44 308 ALA A O 1
ATOM 2406 N N . ILE A 1 309 ? -4.880 -8.659 -27.451 1.00 95.50 309 ILE A N 1
ATOM 2407 C CA . ILE A 1 309 ? -6.034 -7.807 -27.127 1.00 95.50 309 ILE A CA 1
ATOM 2408 C C . ILE A 1 309 ? -7.093 -7.892 -28.221 1.00 95.50 309 ILE A C 1
ATOM 2410 O O . ILE A 1 309 ? -8.279 -8.025 -27.911 1.00 95.50 309 ILE A O 1
ATOM 2414 N N . TRP A 1 310 ? -6.701 -7.820 -29.494 1.00 95.12 310 TRP A N 1
ATOM 2415 C CA . TRP A 1 310 ? -7.647 -7.859 -30.605 1.00 95.12 310 TRP A CA 1
ATOM 2416 C C . TRP A 1 310 ? -8.415 -9.185 -30.664 1.00 95.12 310 TRP A C 1
ATOM 2418 O O . TRP A 1 310 ? -9.643 -9.146 -30.824 1.00 95.12 310 TRP A O 1
ATOM 2428 N N . LEU A 1 311 ? -7.729 -10.320 -30.474 1.00 92.06 311 LEU A N 1
ATOM 2429 C CA . LEU A 1 311 ? -8.322 -11.664 -30.451 1.00 92.06 311 LEU A CA 1
ATOM 2430 C C . LEU A 1 311 ? -9.329 -11.828 -29.301 1.00 92.06 311 LEU A C 1
ATOM 2432 O O . LEU A 1 311 ? -10.435 -12.324 -29.514 1.00 92.06 311 LEU A O 1
ATOM 2436 N N . TYR A 1 312 ? -8.989 -11.353 -28.097 1.00 93.75 312 TYR A N 1
ATOM 2437 C CA . TYR A 1 312 ? -9.789 -11.572 -26.882 1.00 93.75 312 TYR A CA 1
ATOM 2438 C C . TYR A 1 312 ? -10.533 -10.332 -26.361 1.00 93.75 312 TYR A C 1
ATOM 2440 O O . TYR A 1 312 ? -11.033 -10.317 -25.231 1.00 93.75 312 TYR A O 1
ATOM 2448 N N . ARG A 1 313 ? -10.712 -9.304 -27.202 1.00 93.00 313 ARG A N 1
ATOM 2449 C CA . ARG A 1 313 ? -11.399 -8.043 -26.854 1.00 93.00 313 ARG A CA 1
ATOM 2450 C C . ARG A 1 313 ? -12.797 -8.228 -26.267 1.00 93.00 313 ARG A C 1
ATOM 2452 O O . ARG A 1 313 ? -13.231 -7.428 -25.439 1.00 93.00 313 ARG A O 1
ATOM 2459 N N . SER A 1 314 ? -13.526 -9.254 -26.708 1.00 90.50 314 SER A N 1
ATOM 2460 C CA . SER A 1 314 ? -14.884 -9.549 -26.238 1.00 90.50 314 SER A CA 1
ATOM 2461 C C . SER A 1 314 ? -14.876 -10.010 -24.780 1.00 90.50 314 SER A C 1
ATOM 2463 O O . SER A 1 314 ? -15.657 -9.495 -23.978 1.00 90.50 314 SER A O 1
ATOM 2465 N N . VAL A 1 315 ? -13.948 -10.906 -24.432 1.00 91.31 315 VAL A N 1
ATOM 2466 C CA . VAL A 1 315 ? -13.723 -11.414 -23.072 1.00 91.31 315 VAL A CA 1
ATOM 2467 C C . VAL A 1 315 ? -13.247 -10.286 -22.167 1.00 91.31 315 VAL A C 1
ATOM 2469 O O . VAL A 1 315 ? -13.869 -10.029 -21.138 1.00 91.31 315 VAL A O 1
ATOM 2472 N N . LEU A 1 316 ? -12.227 -9.536 -22.598 1.00 93.56 316 LEU A N 1
ATOM 2473 C CA . LEU A 1 316 ? -11.712 -8.385 -21.855 1.00 93.56 316 LEU A CA 1
ATOM 2474 C C . LEU A 1 316 ? -12.822 -7.366 -21.566 1.00 93.56 316 LEU A C 1
ATOM 2476 O O . LEU A 1 316 ? -13.000 -6.944 -20.424 1.00 93.56 316 LEU A O 1
ATOM 2480 N N . ARG A 1 317 ? -13.625 -6.995 -22.571 1.00 93.50 317 ARG A N 1
ATOM 2481 C CA . ARG A 1 317 ? -14.719 -6.026 -22.397 1.00 93.50 317 ARG A CA 1
ATOM 2482 C C . ARG A 1 317 ? -15.815 -6.548 -21.463 1.00 93.50 317 ARG A C 1
ATOM 2484 O O . ARG A 1 317 ? -16.368 -5.754 -20.700 1.00 93.50 317 ARG A O 1
ATOM 2491 N N . ALA A 1 318 ? -16.159 -7.833 -21.535 1.00 88.75 318 ALA A N 1
ATOM 2492 C CA . ALA A 1 318 ? -17.175 -8.435 -20.673 1.00 88.75 318 ALA A CA 1
ATOM 2493 C C . ALA A 1 318 ? -16.714 -8.466 -19.210 1.00 88.75 318 ALA A C 1
ATOM 2495 O O . ALA A 1 318 ? -17.402 -7.929 -18.338 1.00 88.75 318 ALA A O 1
ATOM 2496 N N . ASP A 1 319 ? -15.517 -8.992 -18.961 1.00 91.62 319 ASP A N 1
ATOM 2497 C CA . ASP A 1 319 ? -14.965 -9.124 -17.616 1.00 91.62 319 ASP A CA 1
ATOM 2498 C C . ASP A 1 319 ? -14.663 -7.758 -16.990 1.00 91.62 319 ASP A C 1
ATOM 2500 O O . ASP A 1 319 ? -14.871 -7.580 -15.789 1.00 91.62 319 ASP A O 1
ATOM 2504 N N . TRP A 1 320 ? -14.268 -6.757 -17.787 1.00 93.62 320 TRP A N 1
ATOM 2505 C CA . TRP A 1 320 ? -14.025 -5.394 -17.296 1.00 93.62 320 TRP A CA 1
ATOM 2506 C C . TRP A 1 320 ? -15.281 -4.767 -16.689 1.00 93.62 320 TRP A C 1
ATOM 2508 O O . TRP A 1 320 ? -15.225 -4.097 -15.655 1.00 93.62 320 TRP A O 1
ATOM 2518 N N . ARG A 1 321 ? -16.444 -4.993 -17.320 1.00 90.69 321 ARG A N 1
ATOM 2519 C CA . ARG A 1 321 ? -17.726 -4.449 -16.847 1.00 90.69 321 ARG A CA 1
ATOM 2520 C C . ARG A 1 321 ? -18.091 -4.966 -15.462 1.00 90.69 321 ARG A C 1
ATOM 2522 O O . ARG A 1 321 ? -18.707 -4.218 -14.707 1.00 90.69 321 ARG A O 1
ATOM 2529 N N . GLU A 1 322 ? -17.728 -6.204 -15.143 1.00 86.44 322 GLU A N 1
ATOM 2530 C CA . GLU A 1 322 ? -17.939 -6.780 -13.815 1.00 86.44 322 GLU A CA 1
ATOM 2531 C C . GLU A 1 322 ? -16.837 -6.356 -12.841 1.00 86.44 322 GLU A C 1
ATOM 2533 O O . GLU A 1 322 ? -17.125 -5.937 -11.720 1.00 86.44 322 GLU A O 1
ATOM 2538 N N . PHE A 1 323 ? -15.582 -6.383 -13.294 1.00 87.19 323 PHE A N 1
ATOM 2539 C CA . PHE A 1 323 ? -14.414 -6.047 -12.489 1.00 87.19 323 PHE A CA 1
ATOM 2540 C C . PHE A 1 323 ? -14.521 -4.650 -11.868 1.00 87.19 323 PHE A C 1
ATOM 2542 O O . PHE A 1 323 ? -14.316 -4.481 -10.662 1.00 87.19 323 PHE A O 1
ATOM 2549 N N . LYS A 1 324 ? -14.917 -3.655 -12.674 1.00 89.25 324 LYS A N 1
ATOM 2550 C CA . LYS A 1 324 ? -14.992 -2.251 -12.246 1.00 89.25 324 LYS A CA 1
ATOM 2551 C C . LYS A 1 324 ? -16.063 -1.970 -11.187 1.00 89.25 324 LYS A C 1
ATOM 2553 O O . LYS A 1 324 ? -15.956 -0.971 -10.484 1.00 89.25 324 LYS A O 1
ATOM 2558 N N . LYS A 1 325 ? -17.081 -2.833 -11.044 1.00 83.94 325 LYS A N 1
ATOM 2559 C CA . LYS A 1 325 ? -18.143 -2.653 -10.033 1.00 83.94 325 LYS A CA 1
ATOM 2560 C C . LYS A 1 325 ? -17.590 -2.694 -8.608 1.00 83.94 325 LYS A C 1
ATOM 2562 O O . LYS A 1 325 ? -18.105 -2.010 -7.736 1.00 83.94 325 LYS A O 1
ATOM 2567 N N . HIS A 1 326 ? -16.531 -3.475 -8.392 1.00 82.00 326 HIS A N 1
ATOM 2568 C CA . HIS A 1 326 ? -15.890 -3.668 -7.091 1.00 82.00 326 HIS A CA 1
ATOM 2569 C C . HIS A 1 326 ? -14.371 -3.467 -7.195 1.00 82.00 326 HIS A C 1
ATOM 2571 O O . HIS A 1 326 ? -13.600 -4.247 -6.632 1.00 82.00 326 HIS A O 1
ATOM 2577 N N . TRP A 1 327 ? -13.938 -2.451 -7.952 1.00 81.69 327 TRP A N 1
ATOM 2578 C CA . TRP A 1 327 ? -12.546 -2.313 -8.397 1.00 81.69 327 TRP A CA 1
ATOM 2579 C C . TRP A 1 327 ? -11.528 -2.358 -7.250 1.00 81.69 327 TRP A C 1
ATOM 2581 O O . TRP A 1 327 ? -10.537 -3.060 -7.369 1.00 81.69 327 TRP A O 1
ATOM 2591 N N . PHE A 1 328 ? -11.784 -1.699 -6.118 1.00 70.62 328 PHE A N 1
ATOM 2592 C CA . PHE A 1 328 ? -10.829 -1.644 -5.004 1.00 70.62 328 PHE A CA 1
ATOM 2593 C C . PHE A 1 328 ? -10.811 -2.934 -4.183 1.00 70.62 328 PHE A C 1
ATOM 2595 O O . PHE A 1 328 ? -9.755 -3.362 -3.740 1.00 70.62 328 PHE A O 1
ATOM 2602 N N . VAL A 1 329 ? -11.952 -3.618 -4.022 1.00 74.81 329 VAL A N 1
ATOM 2603 C CA . VAL A 1 329 ? -11.947 -4.961 -3.413 1.00 74.81 329 VAL A CA 1
ATOM 2604 C C . VAL A 1 329 ? -11.133 -5.915 -4.288 1.00 74.81 329 VAL A C 1
ATOM 2606 O O . VAL A 1 329 ? -10.385 -6.746 -3.778 1.00 74.81 329 VAL A O 1
ATOM 2609 N N . ASN A 1 330 ? -11.260 -5.790 -5.607 1.00 83.62 330 ASN A N 1
ATOM 2610 C CA . ASN A 1 330 ? -10.488 -6.576 -6.560 1.00 83.62 330 ASN A CA 1
ATOM 2611 C C . ASN A 1 330 ? -9.007 -6.157 -6.604 1.00 83.62 330 ASN A C 1
ATOM 2613 O O . ASN A 1 330 ? -8.139 -7.020 -6.701 1.00 83.62 330 ASN A O 1
ATOM 2617 N N . PHE A 1 331 ? -8.707 -4.869 -6.429 1.00 83.31 331 PHE A N 1
ATOM 2618 C CA . PHE A 1 331 ? -7.352 -4.345 -6.266 1.00 83.31 331 PHE A CA 1
ATOM 2619 C C . PHE A 1 331 ? -6.685 -4.907 -5.009 1.00 83.31 331 PHE A C 1
ATOM 2621 O O . PHE A 1 331 ? -5.594 -5.451 -5.097 1.00 83.31 331 PHE A O 1
ATOM 2628 N N . ILE A 1 332 ? -7.368 -4.895 -3.860 1.00 76.44 332 ILE A N 1
ATOM 2629 C CA . ILE A 1 332 ? -6.868 -5.508 -2.621 1.00 76.44 332 ILE A CA 1
ATOM 2630 C C . ILE A 1 332 ? -6.598 -7.005 -2.815 1.00 76.44 332 ILE A C 1
ATOM 2632 O O . ILE A 1 332 ? -5.570 -7.514 -2.376 1.00 76.44 332 ILE A O 1
ATOM 2636 N N . LYS A 1 333 ? -7.498 -7.729 -3.494 1.00 81.75 333 LYS A N 1
ATOM 2637 C CA . LYS A 1 333 ? -7.250 -9.139 -3.836 1.00 81.75 333 LYS A CA 1
ATOM 2638 C C . LYS A 1 333 ? -6.031 -9.299 -4.746 1.00 81.75 333 LYS A C 1
ATOM 2640 O O . LYS A 1 333 ? -5.312 -10.278 -4.588 1.00 81.75 333 LYS A O 1
ATOM 2645 N N . ALA A 1 334 ? -5.808 -8.367 -5.673 1.00 89.50 334 ALA A N 1
ATOM 2646 C CA . ALA A 1 334 ? -4.662 -8.395 -6.574 1.00 89.50 334 ALA A CA 1
ATOM 2647 C C . ALA A 1 334 ? -3.363 -8.158 -5.803 1.00 89.50 334 ALA A C 1
ATOM 2649 O O . ALA A 1 334 ? -2.445 -8.957 -5.914 1.00 89.50 334 ALA A O 1
ATOM 2650 N N . VAL A 1 335 ? -3.332 -7.161 -4.918 1.00 82.50 335 VAL A N 1
ATOM 2651 C CA . VAL A 1 335 ? -2.238 -6.934 -3.963 1.00 82.50 335 VAL A CA 1
ATOM 2652 C C . VAL A 1 335 ? -1.951 -8.188 -3.131 1.00 82.50 335 VAL A C 1
ATOM 2654 O O . VAL A 1 335 ? -0.808 -8.628 -3.047 1.00 82.50 335 VAL A O 1
ATOM 2657 N N . GLY A 1 336 ? -2.981 -8.818 -2.554 1.00 79.94 336 GLY A N 1
ATOM 2658 C CA . GLY A 1 336 ? -2.812 -10.084 -1.834 1.00 79.94 336 GLY A CA 1
ATOM 2659 C C . GLY A 1 336 ? -2.240 -11.196 -2.724 1.00 79.94 336 GLY A C 1
ATOM 2660 O O . GLY A 1 336 ? -1.399 -11.977 -2.282 1.00 79.94 336 GLY A O 1
ATOM 2661 N N . GLY A 1 337 ? -2.646 -11.234 -3.996 1.00 90.50 337 GLY A N 1
ATOM 2662 C CA . GLY A 1 337 ? -2.090 -12.123 -5.015 1.00 90.50 337 GLY A CA 1
ATOM 2663 C C . GLY A 1 337 ? -0.614 -11.854 -5.325 1.00 90.50 337 GLY A C 1
ATOM 2664 O O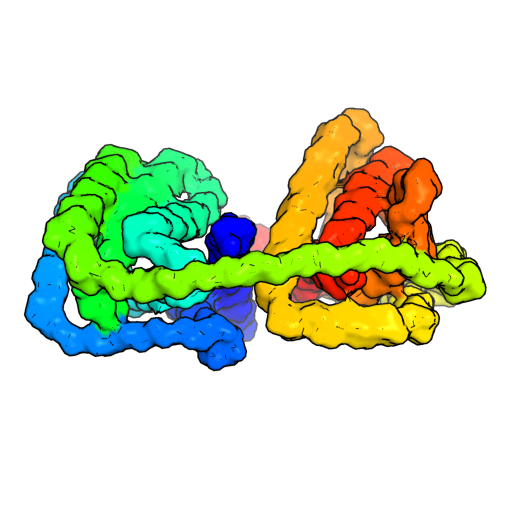 . GLY A 1 337 ? 0.139 -12.815 -5.487 1.00 90.50 337 GLY A O 1
ATOM 2665 N N . VAL A 1 338 ? -0.181 -10.589 -5.346 1.00 89.44 338 VAL A N 1
ATOM 2666 C CA . VAL A 1 338 ? 1.227 -10.180 -5.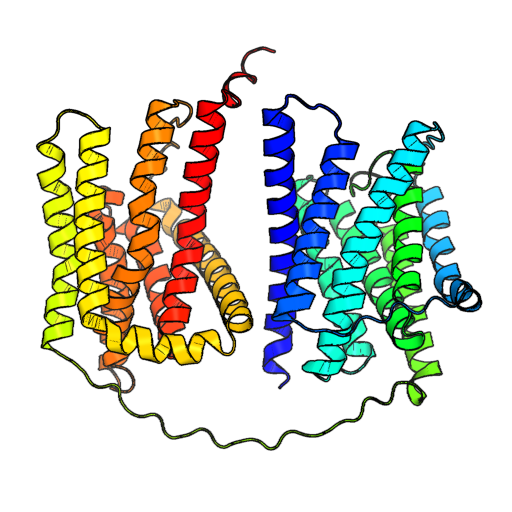513 1.00 89.44 338 VAL A CA 1
ATOM 2667 C C . VAL A 1 338 ? 2.067 -10.657 -4.331 1.00 89.44 338 VAL A C 1
ATOM 2669 O O . VAL A 1 338 ? 3.092 -11.304 -4.535 1.00 89.44 338 VAL A O 1
ATOM 2672 N N . ILE A 1 339 ? 1.603 -10.423 -3.098 1.00 81.00 339 ILE A N 1
ATOM 2673 C CA . ILE A 1 339 ? 2.291 -10.881 -1.878 1.00 81.00 339 ILE A CA 1
ATOM 2674 C C . ILE A 1 339 ? 2.470 -12.405 -1.907 1.00 81.00 339 ILE A C 1
ATOM 2676 O O . ILE A 1 339 ? 3.567 -12.910 -1.669 1.00 81.00 339 ILE A O 1
ATOM 2680 N N . ALA A 1 340 ? 1.414 -13.143 -2.265 1.00 88.25 340 ALA A N 1
ATOM 2681 C CA . ALA A 1 340 ? 1.490 -14.593 -2.425 1.00 88.25 340 ALA A CA 1
ATOM 2682 C C . ALA A 1 340 ? 2.476 -15.012 -3.532 1.00 88.25 340 ALA A C 1
ATOM 2684 O O . ALA A 1 340 ? 3.205 -15.985 -3.354 1.00 88.25 340 ALA A O 1
ATOM 2685 N N . SER A 1 341 ? 2.552 -14.262 -4.636 1.00 92.25 341 SER A N 1
ATOM 2686 C CA . SER A 1 341 ? 3.496 -14.528 -5.733 1.00 92.25 341 SER A CA 1
ATOM 2687 C C . SER A 1 341 ? 4.946 -14.407 -5.262 1.00 92.25 341 SER A C 1
ATOM 2689 O O . SER A 1 341 ? 5.736 -15.319 -5.499 1.00 92.25 341 SER A O 1
ATOM 2691 N N . TYR A 1 342 ? 5.289 -13.345 -4.522 1.00 86.06 342 TYR A N 1
ATOM 2692 C CA . TYR A 1 342 ? 6.624 -13.198 -3.930 1.00 86.06 342 TYR A CA 1
ATOM 2693 C C . TYR A 1 342 ? 6.932 -14.285 -2.900 1.00 86.06 342 TYR A C 1
ATOM 2695 O O . TYR A 1 342 ? 8.036 -14.824 -2.904 1.00 86.06 342 TYR A O 1
ATOM 2703 N N . ALA A 1 343 ? 5.968 -14.654 -2.053 1.00 82.06 343 ALA A N 1
ATOM 2704 C CA . ALA A 1 343 ? 6.152 -15.732 -1.084 1.00 82.06 343 ALA A CA 1
ATOM 2705 C C . ALA A 1 343 ? 6.439 -17.080 -1.773 1.00 82.06 343 ALA A C 1
ATOM 2707 O O . ALA A 1 343 ? 7.370 -17.784 -1.381 1.00 82.06 343 ALA A O 1
ATOM 2708 N N . ILE A 1 344 ? 5.690 -17.413 -2.833 1.00 91.12 344 ILE A N 1
ATOM 2709 C CA . ILE A 1 344 ? 5.925 -18.610 -3.658 1.00 91.12 344 ILE A CA 1
ATOM 2710 C C . ILE A 1 344 ? 7.306 -18.541 -4.308 1.00 91.12 344 ILE A C 1
ATOM 2712 O O . ILE A 1 344 ? 8.066 -19.504 -4.231 1.00 91.12 344 ILE A O 1
ATOM 2716 N N . LEU A 1 345 ? 7.652 -17.403 -4.914 1.00 88.06 345 LEU A N 1
ATOM 2717 C CA . LEU A 1 345 ? 8.936 -17.211 -5.579 1.00 88.06 345 LEU A CA 1
ATOM 2718 C C . LEU A 1 345 ? 10.110 -17.412 -4.609 1.00 88.06 345 LEU A C 1
ATOM 2720 O O . LEU A 1 345 ? 11.047 -18.141 -4.930 1.00 88.06 345 LEU A O 1
ATOM 2724 N N . LEU A 1 346 ? 10.048 -16.804 -3.420 1.00 82.62 346 LEU A N 1
ATOM 2725 C CA . LEU A 1 346 ? 11.063 -16.935 -2.372 1.00 82.62 346 LEU A CA 1
ATOM 2726 C C . LEU A 1 346 ? 11.186 -18.378 -1.881 1.00 82.62 346 LEU A C 1
ATOM 2728 O O . LEU A 1 346 ? 12.299 -18.897 -1.791 1.00 82.62 346 LEU A O 1
ATOM 2732 N N . LEU A 1 347 ? 10.057 -19.037 -1.615 1.00 89.31 347 LEU A N 1
ATOM 2733 C CA . LEU A 1 347 ? 10.030 -20.428 -1.171 1.00 89.31 347 LEU A CA 1
ATOM 2734 C C . LEU A 1 347 ? 10.660 -21.354 -2.218 1.00 89.31 347 LEU A C 1
ATOM 2736 O O . LEU A 1 347 ? 11.587 -22.098 -1.905 1.00 89.31 347 LEU A O 1
ATOM 2740 N N . VAL A 1 348 ? 10.200 -21.286 -3.470 1.00 92.19 348 VAL A N 1
ATOM 2741 C CA . VAL A 1 348 ? 10.684 -22.165 -4.545 1.00 92.19 348 VAL A CA 1
ATOM 2742 C C . VAL A 1 348 ? 12.161 -21.900 -4.843 1.00 92.19 348 VAL A C 1
ATOM 2744 O O . VAL A 1 348 ? 12.930 -22.849 -4.972 1.00 92.19 348 VAL A O 1
ATOM 2747 N N . ARG A 1 349 ? 12.602 -20.635 -4.877 1.00 87.88 349 ARG A N 1
ATOM 2748 C CA . ARG A 1 349 ? 14.030 -20.303 -5.039 1.00 87.88 349 ARG A CA 1
ATOM 2749 C C . ARG A 1 349 ? 14.880 -20.805 -3.875 1.00 87.88 349 ARG A C 1
ATOM 2751 O O . ARG A 1 349 ? 15.977 -21.297 -4.108 1.00 87.88 349 ARG A O 1
ATOM 2758 N N . SER A 1 350 ? 14.389 -20.707 -2.639 1.00 84.44 350 SER A N 1
ATOM 2759 C CA . SER A 1 350 ? 15.100 -21.215 -1.461 1.00 84.44 350 SER A CA 1
ATOM 2760 C C . SER A 1 350 ? 15.284 -22.728 -1.526 1.00 84.44 350 SER A C 1
ATOM 2762 O O . SER A 1 350 ? 16.382 -23.207 -1.244 1.00 84.44 350 SER A O 1
ATOM 2764 N N . LEU A 1 351 ? 14.252 -23.458 -1.958 1.00 90.12 351 LEU A N 1
ATOM 2765 C CA . LEU A 1 351 ? 14.338 -24.899 -2.181 1.00 90.12 351 LEU A CA 1
ATOM 2766 C C . LEU A 1 351 ? 15.333 -25.230 -3.292 1.00 90.12 351 LEU A C 1
ATOM 2768 O O . LEU A 1 351 ? 16.120 -26.150 -3.133 1.00 90.12 351 LEU A O 1
ATOM 2772 N N . LEU A 1 352 ? 15.341 -24.462 -4.383 1.00 89.81 352 LEU A N 1
ATOM 2773 C CA . LEU A 1 352 ? 16.204 -24.715 -5.537 1.00 89.81 352 LEU A CA 1
ATOM 2774 C C . LEU A 1 352 ? 17.638 -24.182 -5.392 1.00 89.81 352 LEU A C 1
ATOM 2776 O O . LEU A 1 352 ? 18.468 -24.441 -6.261 1.00 89.81 352 LEU A O 1
ATOM 2780 N N . LYS A 1 353 ? 17.951 -23.463 -4.308 1.00 85.50 353 LYS A N 1
ATOM 2781 C CA . LYS A 1 353 ? 19.248 -22.806 -4.077 1.00 85.50 353 LYS A CA 1
ATOM 2782 C C . LYS A 1 353 ? 20.474 -23.710 -4.312 1.00 85.50 353 LYS A C 1
ATOM 2784 O O . LYS A 1 353 ? 21.424 -23.205 -4.899 1.00 85.50 353 LYS A O 1
ATOM 2789 N N . PRO A 1 354 ? 20.490 -25.009 -3.939 1.00 85.69 354 PRO A N 1
ATOM 2790 C CA . PRO A 1 354 ? 21.632 -25.890 -4.223 1.00 85.69 354 PRO A CA 1
ATOM 2791 C C . PRO A 1 354 ? 21.921 -26.102 -5.718 1.00 85.69 354 PRO A C 1
ATOM 2793 O O . PRO A 1 354 ? 23.030 -26.481 -6.077 1.00 85.69 354 PRO A O 1
ATOM 2796 N N . TRP A 1 355 ? 20.930 -25.867 -6.580 1.00 83.44 355 TRP A N 1
ATOM 2797 C CA . TRP A 1 355 ? 20.991 -26.097 -8.027 1.00 83.44 355 TRP A CA 1
ATOM 2798 C C . TRP A 1 355 ? 20.972 -24.797 -8.845 1.00 83.44 355 TRP A C 1
ATOM 2800 O O . TRP A 1 355 ? 20.992 -24.846 -10.074 1.00 83.44 355 TRP A O 1
ATOM 2810 N N . LEU A 1 356 ? 20.919 -23.637 -8.180 1.00 76.19 356 LEU A N 1
ATOM 2811 C CA . LEU A 1 356 ? 20.930 -22.319 -8.810 1.00 76.19 356 LEU A CA 1
ATOM 2812 C C . LEU A 1 356 ? 22.294 -21.662 -8.598 1.00 76.19 356 LEU A C 1
ATOM 2814 O O . LEU A 1 356 ? 22.719 -21.432 -7.467 1.00 76.19 356 LEU A O 1
ATOM 2818 N N . SER A 1 357 ? 22.970 -21.318 -9.690 1.00 69.25 357 SER A N 1
ATOM 2819 C CA . SER A 1 357 ? 24.154 -20.464 -9.653 1.00 69.25 357 SER A CA 1
ATOM 2820 C C . SER A 1 357 ? 23.756 -19.034 -9.274 1.00 69.25 357 SER A C 1
ATOM 2822 O O . SER A 1 357 ? 22.766 -18.493 -9.766 1.00 69.25 357 SER A O 1
ATOM 2824 N N . SER A 1 358 ? 24.520 -18.404 -8.380 1.00 56.78 358 SER A N 1
ATOM 2825 C CA . SER A 1 358 ? 24.331 -16.993 -8.044 1.00 56.78 358 SER A CA 1
ATOM 2826 C C . SER A 1 358 ? 24.775 -16.123 -9.217 1.00 56.78 358 SER A C 1
ATOM 2828 O O . SER A 1 358 ? 25.972 -15.989 -9.474 1.00 56.78 358 SER A O 1
ATOM 2830 N N . SER A 1 359 ? 23.824 -15.521 -9.925 1.00 51.25 359 SER A N 1
ATOM 2831 C CA . SER A 1 359 ? 24.115 -14.437 -10.861 1.00 51.25 359 SER A CA 1
ATOM 2832 C C . SER A 1 359 ? 24.529 -13.198 -10.062 1.00 51.25 359 SER A C 1
ATOM 2834 O O . SER A 1 359 ? 23.823 -12.800 -9.134 1.00 51.25 359 SER A O 1
ATOM 2836 N N . GLY A 1 360 ? 25.676 -12.600 -10.392 1.00 44.66 360 GLY A N 1
ATOM 2837 C CA . GLY A 1 360 ? 26.076 -11.314 -9.821 1.00 44.66 360 GLY A CA 1
ATOM 2838 C C . GLY A 1 360 ? 25.053 -10.228 -10.161 1.00 44.66 360 GLY A C 1
ATOM 2839 O O . GLY A 1 360 ? 24.446 -10.260 -11.231 1.00 44.66 360 GLY A O 1
ATOM 2840 N N . VAL A 1 361 ? 24.849 -9.276 -9.251 1.00 45.81 361 VAL A N 1
ATOM 2841 C CA . VAL A 1 361 ? 24.047 -8.080 -9.534 1.00 45.81 361 VAL A CA 1
ATOM 2842 C C . VAL A 1 361 ? 24.833 -7.238 -10.545 1.00 45.81 361 VAL A C 1
ATOM 2844 O O . VAL A 1 361 ? 25.967 -6.868 -10.238 1.00 45.81 361 VAL A O 1
ATOM 2847 N N . PRO A 1 362 ? 24.300 -6.964 -11.750 1.00 49.75 362 PRO A N 1
ATOM 2848 C CA . PRO A 1 362 ? 24.983 -6.104 -12.705 1.00 49.75 362 PRO A CA 1
ATOM 2849 C C . PRO A 1 362 ? 25.157 -4.706 -12.115 1.00 49.75 362 PRO A C 1
ATOM 2851 O O . PRO A 1 362 ? 24.229 -4.178 -11.503 1.00 49.75 362 PRO A O 1
ATOM 2854 N N . ASP A 1 363 ? 26.316 -4.093 -12.338 1.00 47.84 363 ASP A N 1
ATOM 2855 C CA . ASP A 1 363 ? 26.548 -2.703 -11.962 1.00 47.84 363 ASP A CA 1
ATOM 2856 C C . ASP A 1 363 ? 25.667 -1.775 -12.823 1.00 47.84 363 ASP A C 1
ATOM 2858 O O . ASP A 1 363 ? 25.796 -1.699 -14.050 1.00 47.84 363 ASP A O 1
ATOM 2862 N N . VAL A 1 364 ? 24.690 -1.135 -12.179 1.00 55.00 364 VAL A N 1
ATOM 2863 C CA . VAL A 1 364 ? 23.588 -0.389 -12.817 1.00 55.00 364 VAL A CA 1
ATOM 2864 C C . VAL A 1 364 ? 23.764 1.131 -12.756 1.00 55.00 364 VAL A C 1
ATOM 2866 O O . VAL A 1 364 ? 22.877 1.865 -13.188 1.00 55.00 364 VAL A O 1
ATOM 2869 N N . LEU A 1 365 ? 24.905 1.638 -12.285 1.00 61.69 365 LEU A N 1
ATOM 2870 C CA . LEU A 1 365 ? 25.065 3.058 -11.938 1.00 61.69 365 LEU A CA 1
ATOM 2871 C C . LEU A 1 365 ? 25.432 4.006 -13.104 1.00 61.69 365 LEU A C 1
ATOM 2873 O O . LEU A 1 365 ? 25.777 5.164 -12.871 1.00 61.69 365 LEU A O 1
ATOM 2877 N N . SER A 1 366 ? 25.308 3.582 -14.369 1.00 74.38 366 SER A N 1
ATOM 2878 C CA . SER A 1 366 ? 25.508 4.472 -15.530 1.00 74.38 366 SER A CA 1
ATOM 2879 C C . SER A 1 366 ? 24.181 5.000 -16.097 1.00 74.38 366 SER A C 1
ATOM 2881 O O . SER A 1 366 ? 23.225 4.243 -16.260 1.00 74.38 366 SER A O 1
ATOM 2883 N N . VAL A 1 367 ? 24.124 6.288 -16.473 1.00 72.06 367 VAL A N 1
ATOM 2884 C CA . VAL A 1 367 ? 22.932 6.919 -17.092 1.00 72.06 367 VAL A CA 1
ATOM 2885 C C . VAL A 1 367 ? 22.508 6.188 -18.364 1.00 72.06 367 VAL A C 1
ATOM 2887 O O . VAL A 1 367 ? 21.319 5.979 -18.602 1.00 72.06 367 VAL A O 1
ATOM 2890 N N . GLN A 1 368 ? 23.477 5.761 -19.178 1.00 77.44 368 GLN A N 1
ATOM 2891 C CA . GLN A 1 368 ? 23.208 5.028 -20.411 1.00 77.44 368 GLN A CA 1
ATOM 2892 C C . GLN A 1 368 ? 22.593 3.654 -20.113 1.00 77.44 368 GLN A C 1
ATOM 2894 O O . GLN A 1 368 ? 21.608 3.280 -20.747 1.00 77.44 368 GLN A O 1
ATOM 2899 N N . THR A 1 369 ? 23.123 2.929 -19.123 1.00 76.38 369 THR A N 1
ATOM 2900 C CA . THR A 1 369 ? 22.568 1.644 -18.675 1.00 76.38 369 THR A CA 1
ATOM 2901 C C . THR A 1 369 ? 21.163 1.835 -18.114 1.00 76.38 369 THR A C 1
ATOM 2903 O O . THR A 1 369 ? 20.250 1.127 -18.523 1.00 76.38 369 THR A O 1
ATOM 2906 N N . ALA A 1 370 ? 20.956 2.832 -17.253 1.00 78.12 370 ALA A N 1
ATOM 2907 C CA . ALA A 1 370 ? 19.661 3.096 -16.641 1.00 78.12 370 ALA A CA 1
ATOM 2908 C C . ALA A 1 370 ? 18.594 3.514 -17.672 1.00 78.12 370 ALA A C 1
ATOM 2910 O O . ALA A 1 370 ? 17.451 3.072 -17.588 1.00 78.12 370 ALA A O 1
ATOM 2911 N N . THR A 1 371 ? 18.978 4.284 -18.699 1.00 81.81 371 THR A N 1
ATOM 2912 C CA . THR A 1 371 ? 18.095 4.630 -19.830 1.00 81.81 371 THR A CA 1
ATOM 2913 C C . THR A 1 371 ? 17.682 3.382 -20.607 1.00 81.81 371 THR A C 1
ATOM 2915 O O . THR A 1 371 ? 16.503 3.187 -20.890 1.00 81.81 371 THR A O 1
ATOM 2918 N N . VAL A 1 372 ? 18.643 2.513 -20.937 1.00 82.81 372 VAL A N 1
ATOM 2919 C CA . VAL A 1 372 ? 18.375 1.260 -21.660 1.00 82.81 372 VAL A CA 1
ATOM 2920 C C . VAL A 1 372 ? 17.479 0.331 -20.833 1.00 82.81 372 VAL A C 1
ATOM 2922 O O . VAL A 1 372 ? 16.545 -0.239 -21.389 1.00 82.81 372 VAL A O 1
ATOM 2925 N N . THR A 1 373 ? 17.700 0.226 -19.519 1.00 83.25 373 THR A N 1
ATOM 2926 C CA . THR A 1 373 ? 16.862 -0.566 -18.602 1.00 83.25 373 THR A CA 1
ATOM 2927 C C . THR A 1 373 ? 15.441 -0.011 -18.495 1.00 83.25 373 THR A C 1
ATOM 2929 O O . THR A 1 373 ? 14.486 -0.786 -18.512 1.00 83.25 373 THR A O 1
ATOM 2932 N N . LEU A 1 374 ? 15.277 1.315 -18.426 1.00 86.12 374 LEU A N 1
ATOM 2933 C CA . LEU A 1 374 ? 13.956 1.946 -18.396 1.00 86.12 374 LEU A CA 1
ATOM 2934 C C . LEU A 1 374 ? 13.180 1.679 -19.690 1.00 86.12 374 LEU A C 1
ATOM 2936 O O . LEU A 1 374 ? 12.023 1.275 -19.624 1.00 86.12 374 LEU A O 1
ATOM 2940 N N . ILE A 1 375 ? 13.815 1.839 -20.854 1.00 87.00 375 ILE A N 1
ATOM 2941 C CA . ILE A 1 375 ? 13.171 1.532 -22.139 1.00 87.00 375 ILE A CA 1
ATOM 2942 C C . ILE A 1 375 ? 12.821 0.037 -22.202 1.00 87.00 375 ILE A C 1
ATOM 2944 O O . ILE A 1 375 ? 11.676 -0.298 -22.467 1.00 87.00 375 ILE A O 1
ATOM 2948 N N . ALA A 1 376 ? 13.745 -0.856 -21.830 1.00 85.81 376 ALA A N 1
ATOM 2949 C CA . ALA A 1 376 ? 13.490 -2.299 -21.829 1.00 85.81 376 ALA A CA 1
ATOM 2950 C C . ALA A 1 376 ? 12.336 -2.709 -20.899 1.00 85.81 376 ALA A C 1
ATOM 2952 O O . ALA A 1 376 ? 11.641 -3.689 -21.167 1.00 85.81 376 ALA A O 1
ATOM 2953 N N . SER A 1 377 ? 12.095 -1.954 -19.822 1.00 88.50 377 SER A N 1
ATOM 2954 C CA . SER A 1 377 ? 10.980 -2.198 -18.902 1.00 88.50 377 SER A CA 1
ATOM 2955 C C . SER A 1 377 ? 9.598 -1.862 -19.483 1.00 88.50 377 SER A C 1
ATOM 2957 O O . SER A 1 377 ? 8.588 -2.173 -18.855 1.00 88.50 377 SER A O 1
ATOM 2959 N N . LEU A 1 378 ? 9.507 -1.285 -20.688 1.00 89.31 378 LEU A N 1
ATOM 2960 C CA . LEU A 1 378 ? 8.224 -1.100 -21.373 1.00 89.31 378 LEU A CA 1
ATOM 2961 C C . LEU A 1 378 ? 7.581 -2.443 -21.743 1.00 89.31 378 LEU A C 1
ATOM 2963 O O . LEU A 1 378 ? 6.368 -2.589 -21.574 1.00 89.31 378 LEU A O 1
ATOM 2967 N N . THR A 1 379 ? 8.370 -3.443 -22.158 1.00 88.81 379 THR A N 1
ATOM 2968 C CA . THR A 1 379 ? 7.880 -4.826 -22.344 1.00 88.81 379 THR A CA 1
ATOM 2969 C C . THR A 1 379 ? 7.169 -5.370 -21.103 1.00 88.81 379 THR A C 1
ATOM 2971 O O . THR A 1 379 ? 6.091 -5.953 -21.220 1.00 88.81 379 THR A O 1
ATOM 2974 N N . VAL A 1 380 ? 7.713 -5.093 -19.915 1.00 88.31 380 VAL A N 1
ATOM 2975 C CA . VAL A 1 380 ? 7.195 -5.537 -18.609 1.00 88.31 380 VAL A CA 1
ATOM 2976 C C . VAL A 1 380 ? 5.808 -4.951 -18.311 1.00 88.31 380 VAL A C 1
ATOM 2978 O O . VAL A 1 380 ? 4.995 -5.571 -17.636 1.00 88.31 380 VAL A O 1
ATOM 2981 N N . LEU A 1 381 ? 5.467 -3.783 -18.865 1.00 90.75 381 LEU A N 1
ATOM 2982 C CA . LEU A 1 381 ? 4.121 -3.211 -18.719 1.00 90.75 381 LEU A CA 1
ATOM 2983 C C . LEU A 1 381 ? 3.074 -3.908 -19.604 1.00 90.75 381 LEU A C 1
ATOM 2985 O O . LEU A 1 381 ? 1.879 -3.858 -19.302 1.00 90.75 381 LEU A O 1
ATOM 2989 N N . MET A 1 382 ? 3.503 -4.529 -20.704 1.00 94.25 382 MET A N 1
ATOM 2990 C CA . MET A 1 382 ? 2.625 -5.128 -21.716 1.00 94.25 382 MET A CA 1
ATOM 2991 C C . MET A 1 382 ? 2.470 -6.640 -21.531 1.00 94.25 382 MET A C 1
ATOM 2993 O O . MET A 1 382 ? 1.372 -7.171 -21.729 1.00 94.25 382 MET A O 1
ATOM 2997 N N . ALA A 1 383 ? 3.541 -7.323 -21.119 1.00 92.00 383 ALA A N 1
ATOM 2998 C CA . ALA A 1 383 ? 3.595 -8.775 -20.961 1.00 92.00 383 ALA A CA 1
ATOM 2999 C C . ALA A 1 383 ? 2.452 -9.349 -20.095 1.00 92.00 383 ALA A C 1
ATOM 3001 O O . ALA A 1 383 ? 1.782 -10.271 -20.572 1.00 92.00 383 ALA A O 1
ATOM 3002 N N . PRO A 1 384 ? 2.079 -8.757 -18.937 1.00 96.25 384 PRO A N 1
ATOM 3003 C CA . PRO A 1 384 ? 0.984 -9.262 -18.107 1.00 96.25 384 PRO A CA 1
ATOM 3004 C C . PRO A 1 384 ? -0.360 -9.374 -18.830 1.00 96.25 384 PRO A C 1
ATOM 3006 O O . PRO A 1 384 ? -1.206 -10.181 -18.461 1.00 96.25 384 PRO A O 1
ATOM 3009 N N . PHE A 1 385 ? -0.608 -8.572 -19.864 1.00 96.56 385 PHE A N 1
ATOM 3010 C CA . PHE A 1 385 ? -1.839 -8.689 -20.642 1.00 96.56 385 PHE A CA 1
ATOM 3011 C C . PHE A 1 385 ? -1.756 -9.868 -21.608 1.00 96.56 385 PHE A C 1
ATOM 3013 O O . PHE A 1 385 ? -2.648 -10.719 -21.622 1.00 96.56 385 PHE A O 1
ATOM 3020 N N . THR A 1 386 ? -0.685 -9.925 -22.398 1.00 96.12 386 THR A N 1
ATOM 3021 C CA . THR A 1 386 ? -0.450 -10.961 -23.411 1.00 96.12 386 THR A CA 1
ATOM 3022 C C . THR A 1 386 ? -0.390 -12.346 -22.772 1.00 96.12 386 THR A C 1
ATOM 3024 O O . THR A 1 386 ? -1.132 -13.252 -23.159 1.00 96.12 386 THR A O 1
ATOM 3027 N N . GLU A 1 387 ? 0.420 -12.495 -21.729 1.00 96.44 387 GLU A N 1
ATOM 3028 C CA . GLU A 1 387 ? 0.653 -13.767 -21.053 1.00 96.44 387 GLU A CA 1
ATOM 3029 C C . GLU A 1 387 ? -0.616 -14.286 -20.367 1.00 96.44 387 GLU A C 1
ATOM 3031 O O . GLU A 1 387 ? -0.949 -15.471 -20.462 1.00 96.44 387 GLU A O 1
ATOM 3036 N N . GLU A 1 388 ? -1.398 -13.408 -19.742 1.00 97.38 388 GLU A N 1
ATOM 3037 C CA . GLU A 1 388 ? -2.611 -13.826 -19.043 1.00 97.38 388 GLU A CA 1
ATOM 3038 C C . GLU A 1 388 ? -3.752 -14.194 -20.005 1.00 97.38 388 GLU A C 1
ATOM 3040 O O . GLU A 1 388 ? -4.516 -15.136 -19.746 1.00 97.38 388 GLU A O 1
ATOM 3045 N N . ILE A 1 389 ? -3.830 -13.526 -21.161 1.00 96.56 389 ILE A N 1
ATOM 3046 C CA . ILE A 1 389 ? -4.733 -13.902 -22.256 1.00 96.56 389 ILE A CA 1
ATOM 3047 C C . ILE A 1 389 ? -4.361 -15.282 -22.811 1.00 96.56 389 ILE A C 1
ATOM 3049 O O . ILE A 1 389 ? -5.235 -16.139 -22.970 1.00 96.56 389 ILE A O 1
ATOM 3053 N N . ILE A 1 390 ? -3.082 -15.528 -23.083 1.00 95.81 390 ILE A N 1
ATOM 3054 C CA . ILE A 1 390 ? -2.641 -16.748 -23.768 1.00 95.81 390 ILE A CA 1
ATOM 3055 C C . ILE A 1 390 ? -2.615 -17.931 -22.803 1.00 95.81 390 ILE A C 1
ATOM 3057 O O . ILE A 1 390 ? -3.318 -18.924 -23.006 1.00 95.81 390 ILE A O 1
ATOM 3061 N N . PHE A 1 391 ? -1.853 -17.829 -21.717 1.00 97.19 391 PHE A N 1
ATOM 3062 C CA . PHE A 1 391 ? -1.649 -18.958 -20.819 1.00 97.19 391 PHE A CA 1
ATOM 3063 C C . PHE A 1 391 ? -2.875 -19.224 -19.956 1.00 97.19 391 PHE A C 1
ATOM 3065 O O . PHE A 1 391 ? -3.268 -20.378 -19.777 1.00 97.19 391 PHE A O 1
ATOM 3072 N N . ARG A 1 392 ? -3.532 -18.182 -19.430 1.00 96.00 392 ARG A N 1
ATOM 3073 C CA . ARG A 1 392 ? -4.623 -18.426 -18.476 1.00 96.00 392 ARG A CA 1
ATOM 3074 C C . ARG A 1 392 ? -5.966 -18.478 -19.141 1.00 96.00 392 ARG A C 1
ATOM 3076 O O . ARG A 1 392 ? -6.753 -19.332 -18.754 1.00 96.00 392 ARG A O 1
ATOM 3083 N N . HIS A 1 393 ? -6.257 -17.613 -20.109 1.00 94.50 393 HIS A N 1
ATOM 3084 C CA . HIS A 1 393 ? -7.544 -17.683 -20.790 1.00 94.50 393 HIS A CA 1
ATOM 3085 C C . HIS A 1 393 ? -7.578 -18.751 -21.884 1.00 94.50 393 HIS A C 1
ATOM 3087 O O . HIS A 1 393 ? -8.356 -19.703 -21.757 1.00 94.50 393 HIS A O 1
ATOM 3093 N N . ALA A 1 394 ? -6.748 -18.609 -22.919 1.00 92.31 394 ALA A N 1
ATOM 3094 C CA . ALA A 1 394 ? -6.787 -19.459 -24.107 1.00 92.31 394 ALA A CA 1
ATOM 3095 C C . ALA A 1 394 ? -6.370 -20.909 -23.803 1.00 92.31 394 ALA A C 1
ATOM 3097 O O . ALA A 1 394 ? -7.086 -21.848 -24.153 1.00 92.31 394 ALA A O 1
ATOM 3098 N N . LEU A 1 395 ? -5.254 -21.102 -23.093 1.00 91.25 395 LEU A N 1
ATOM 3099 C CA . LEU A 1 395 ? -4.764 -22.440 -22.761 1.00 91.25 395 LEU A CA 1
ATOM 3100 C C . LEU A 1 395 ? -5.521 -23.071 -21.590 1.00 91.25 395 LEU A C 1
ATOM 3102 O O . LEU A 1 395 ? -5.903 -24.229 -21.686 1.00 91.25 395 LEU A O 1
ATOM 3106 N N . PHE A 1 396 ? -5.797 -22.351 -20.502 1.00 93.56 396 PHE A N 1
ATOM 3107 C CA . PHE A 1 396 ? -6.354 -22.979 -19.297 1.00 93.56 396 PHE A CA 1
ATOM 3108 C C . PHE A 1 396 ? -7.870 -22.785 -19.092 1.00 93.56 396 PHE A C 1
ATOM 3110 O O . PHE A 1 396 ? -8.631 -23.756 -19.039 1.00 93.56 396 PHE A O 1
ATOM 3117 N N . TYR A 1 397 ? -8.347 -21.550 -18.949 1.00 90.38 397 TYR A N 1
ATOM 3118 C CA . TYR A 1 397 ? -9.683 -21.246 -18.425 1.00 90.38 397 TYR A CA 1
ATOM 3119 C C . TYR A 1 397 ? -10.816 -21.708 -19.347 1.00 90.38 397 TYR A C 1
ATOM 3121 O O . TYR A 1 397 ? -11.859 -22.156 -18.862 1.00 90.38 397 TYR A O 1
ATOM 3129 N N . GLN A 1 398 ? -10.611 -21.680 -20.667 1.00 89.25 398 GLN A N 1
ATOM 3130 C CA . GLN A 1 398 ? -11.545 -22.246 -21.652 1.00 89.25 398 GLN A CA 1
ATOM 3131 C C . GLN A 1 398 ? -11.883 -23.729 -21.392 1.00 89.25 398 GLN A C 1
ATOM 3133 O O . GLN A 1 398 ? -12.980 -24.200 -21.712 1.00 89.25 398 GLN A O 1
ATOM 3138 N N . TRP A 1 399 ? -10.971 -24.459 -20.748 1.00 87.50 399 TRP A N 1
ATOM 3139 C CA . TRP A 1 399 ? -11.089 -25.888 -20.460 1.00 87.50 399 TRP A CA 1
ATOM 3140 C C . TRP A 1 399 ? -11.649 -26.187 -19.070 1.00 87.50 399 TRP A C 1
ATOM 3142 O O . TRP A 1 399 ? -11.719 -27.349 -18.664 1.00 87.50 399 TRP A O 1
ATOM 3152 N N . ARG A 1 400 ? -12.080 -25.163 -18.328 1.00 87.88 400 ARG A N 1
ATOM 3153 C CA . ARG A 1 400 ? -12.660 -25.294 -16.987 1.00 87.88 400 ARG A CA 1
ATOM 3154 C C . ARG A 1 400 ? -13.920 -26.176 -16.982 1.00 87.88 400 ARG A C 1
ATOM 3156 O O . ARG A 1 400 ? -14.776 -26.076 -17.858 1.00 87.88 400 ARG A O 1
ATOM 3163 N N . ASN A 1 401 ? -14.072 -26.988 -15.931 1.00 86.62 401 ASN A N 1
ATOM 3164 C CA . ASN A 1 401 ? -15.172 -27.948 -15.725 1.00 86.62 401 ASN A CA 1
ATOM 3165 C C . ASN A 1 401 ? -15.224 -29.094 -16.764 1.00 86.62 401 ASN A C 1
ATOM 3167 O O . ASN A 1 401 ? -16.312 -29.553 -17.124 1.00 86.62 401 ASN A O 1
ATOM 3171 N N . ARG A 1 402 ? -14.059 -29.561 -17.236 1.00 86.81 402 ARG A N 1
ATOM 3172 C CA . ARG A 1 402 ? -13.907 -30.704 -18.163 1.00 86.81 402 ARG A CA 1
ATOM 3173 C C . ARG A 1 402 ? -13.157 -31.890 -17.533 1.00 86.81 402 ARG A C 1
ATOM 3175 O O . ARG A 1 402 ? -12.525 -32.672 -18.234 1.00 86.81 402 ARG A O 1
ATOM 3182 N N . GLY A 1 403 ? -13.220 -32.022 -16.207 1.00 88.31 403 GLY A N 1
ATOM 3183 C CA . GLY A 1 403 ? -12.585 -33.118 -15.470 1.00 88.31 403 GLY A CA 1
ATOM 3184 C C . GLY A 1 403 ? -11.059 -33.072 -15.568 1.00 88.31 403 GLY A C 1
ATOM 3185 O O . GLY A 1 403 ? -10.456 -32.030 -15.321 1.00 88.31 403 GLY A O 1
ATOM 3186 N N . VAL A 1 404 ? -10.448 -34.196 -15.950 1.00 88.00 404 VAL A N 1
ATOM 3187 C CA . VAL A 1 404 ? -8.985 -34.359 -16.062 1.00 88.00 404 VAL A CA 1
ATOM 3188 C C . VAL A 1 404 ? -8.362 -33.334 -17.016 1.00 88.00 404 VAL A C 1
ATOM 3190 O O . VAL A 1 404 ? -7.320 -32.765 -16.703 1.00 88.00 404 VAL A O 1
ATOM 3193 N N . LEU A 1 405 ? -9.033 -33.015 -18.129 1.00 87.94 405 LEU A N 1
ATOM 3194 C CA . LEU A 1 405 ? -8.529 -32.048 -19.112 1.00 87.94 405 LEU A CA 1
ATOM 3195 C C . LEU A 1 405 ? -8.301 -30.654 -18.514 1.00 87.94 405 LEU A C 1
ATOM 3197 O O . LEU A 1 405 ? -7.350 -29.983 -18.897 1.00 87.94 405 LEU A O 1
ATOM 3201 N N . THR A 1 406 ? -9.121 -30.220 -17.550 1.00 89.94 406 THR A N 1
ATOM 3202 C CA . THR A 1 406 ? -8.913 -28.929 -16.873 1.00 89.94 406 THR A CA 1
ATOM 3203 C C . THR A 1 406 ? -7.546 -28.884 -16.189 1.00 89.94 406 THR A C 1
ATOM 3205 O O . THR A 1 406 ? -6.841 -27.883 -16.283 1.00 89.94 406 THR A O 1
ATOM 3208 N N . TRP A 1 407 ? -7.160 -29.971 -15.523 1.00 91.81 407 TRP A N 1
ATOM 3209 C CA . TRP A 1 407 ? -5.912 -30.045 -14.768 1.00 91.81 407 TRP A CA 1
ATOM 3210 C C . TRP A 1 407 ? -4.697 -30.310 -15.659 1.00 91.81 407 TRP A C 1
ATOM 3212 O O . TRP A 1 407 ? -3.619 -29.799 -15.374 1.00 91.81 407 TRP A O 1
ATOM 3222 N N . LEU A 1 408 ? -4.871 -31.010 -16.782 1.00 88.06 408 LEU A N 1
ATOM 3223 C CA . LEU A 1 408 ? -3.820 -31.109 -17.799 1.00 88.06 408 LEU A CA 1
ATOM 3224 C C . LEU A 1 408 ? -3.498 -29.736 -18.397 1.00 88.06 408 LEU A C 1
ATOM 3226 O O . LEU A 1 408 ? -2.333 -29.350 -18.457 1.00 88.06 408 LEU A O 1
ATOM 3230 N N . MET A 1 409 ? -4.523 -28.959 -18.756 1.00 90.88 409 MET A N 1
ATOM 3231 C CA . MET A 1 409 ? -4.323 -27.608 -19.286 1.00 90.88 409 MET A CA 1
ATOM 3232 C C . MET A 1 409 ? -3.781 -26.629 -18.237 1.00 90.88 409 MET A C 1
ATOM 3234 O O . MET A 1 409 ? -3.046 -25.708 -18.584 1.00 90.88 409 MET A O 1
ATOM 3238 N N . PHE A 1 410 ? -4.100 -26.837 -16.956 1.00 95.69 410 PHE A N 1
ATOM 3239 C CA . PHE A 1 410 ? -3.499 -26.098 -15.842 1.00 95.69 410 PHE A CA 1
ATOM 3240 C C . PHE A 1 410 ? -1.979 -26.290 -15.795 1.00 95.69 410 PHE A C 1
ATOM 3242 O O . PHE A 1 410 ? -1.233 -25.310 -15.802 1.00 95.69 410 PHE A O 1
ATOM 3249 N N . VAL A 1 411 ? -1.527 -27.550 -15.792 1.00 94.38 411 VAL A N 1
ATOM 3250 C CA . VAL A 1 411 ? -0.098 -27.895 -15.766 1.00 94.38 411 VAL A CA 1
ATOM 3251 C C . VAL A 1 411 ? 0.598 -27.389 -17.028 1.00 94.38 411 VAL A C 1
ATOM 3253 O O . VAL A 1 411 ? 1.647 -26.755 -16.931 1.00 94.38 411 VAL A O 1
ATOM 3256 N N . LEU A 1 412 ? -0.011 -27.590 -18.201 1.00 92.81 412 LEU A N 1
ATOM 3257 C CA . LEU A 1 412 ? 0.535 -27.121 -19.474 1.00 92.81 412 LEU A CA 1
ATOM 3258 C C . LEU A 1 412 ? 0.718 -25.596 -19.494 1.00 92.81 412 LEU A C 1
ATOM 3260 O O . LEU A 1 412 ? 1.789 -25.117 -19.855 1.00 92.81 412 LEU A O 1
ATOM 3264 N N . SER A 1 413 ? -0.292 -24.836 -19.057 1.00 96.31 413 SER A N 1
ATOM 3265 C CA . SER A 1 413 ? -0.208 -23.373 -18.929 1.00 96.31 413 SER A CA 1
ATOM 3266 C C . SER A 1 413 ? 0.958 -22.944 -18.037 1.00 96.31 413 SER A C 1
ATOM 3268 O O . SER A 1 413 ? 1.675 -22.006 -18.377 1.00 96.31 413 SER A O 1
ATOM 3270 N N . ALA A 1 414 ? 1.146 -23.604 -16.891 1.00 96.44 414 ALA A N 1
ATOM 3271 C CA . ALA A 1 414 ? 2.204 -23.265 -15.943 1.00 96.44 414 ALA A CA 1
ATOM 3272 C C . ALA A 1 414 ? 3.606 -23.558 -16.502 1.00 96.44 414 ALA A C 1
ATOM 3274 O O . ALA A 1 414 ? 4.496 -22.716 -16.397 1.00 96.44 414 ALA A O 1
ATOM 3275 N N . ILE A 1 415 ? 3.795 -24.718 -17.142 1.00 95.00 415 ILE A N 1
ATOM 3276 C CA . ILE A 1 415 ? 5.077 -25.096 -17.754 1.00 95.00 415 ILE A CA 1
ATOM 3277 C C . ILE A 1 415 ? 5.427 -24.139 -18.894 1.00 95.00 415 ILE A C 1
ATOM 3279 O O . ILE A 1 415 ? 6.520 -23.575 -18.897 1.00 95.00 415 ILE A O 1
ATOM 3283 N N . LEU A 1 416 ? 4.500 -23.914 -19.832 1.00 93.88 416 LEU A N 1
ATOM 3284 C CA . LEU A 1 416 ? 4.745 -23.034 -20.979 1.00 93.88 416 LEU A CA 1
ATOM 3285 C C . LEU A 1 416 ? 5.038 -21.593 -20.545 1.00 93.88 416 LEU A C 1
ATOM 3287 O O . LEU A 1 416 ? 5.888 -20.940 -21.138 1.00 93.88 416 LEU A O 1
ATOM 3291 N N . PHE A 1 417 ? 4.403 -21.129 -19.470 1.00 96.00 417 PHE A N 1
ATOM 3292 C CA . PHE A 1 417 ? 4.689 -19.824 -18.885 1.00 96.00 417 PHE A CA 1
ATOM 3293 C C . PHE A 1 417 ? 6.108 -19.702 -18.307 1.00 96.00 417 PHE A C 1
ATOM 3295 O O . PHE A 1 417 ? 6.749 -18.665 -18.447 1.00 96.00 417 PHE A O 1
ATOM 3302 N N . GLY A 1 418 ? 6.640 -20.758 -17.689 1.00 92.25 418 GLY A N 1
ATOM 3303 C CA . GLY A 1 418 ? 8.054 -20.764 -17.307 1.00 92.25 418 GLY A CA 1
ATOM 3304 C C . GLY A 1 418 ? 8.977 -20.797 -18.525 1.00 92.25 418 GLY A C 1
ATOM 3305 O O . GLY A 1 418 ? 9.958 -20.064 -18.572 1.00 92.25 418 GLY A O 1
ATOM 3306 N N . LEU A 1 419 ? 8.638 -21.607 -19.532 1.00 91.31 419 LEU A N 1
ATOM 3307 C CA . LEU A 1 419 ? 9.465 -21.793 -20.728 1.00 91.31 419 LEU A CA 1
ATOM 3308 C C . LEU A 1 419 ? 9.577 -20.545 -21.607 1.00 91.31 419 LEU A C 1
ATOM 3310 O O . LEU A 1 419 ? 10.594 -20.394 -22.278 1.00 91.31 419 LEU A O 1
ATOM 3314 N N . VAL A 1 420 ? 8.602 -19.627 -21.599 1.00 92.00 420 VAL A N 1
ATOM 3315 C CA . VAL A 1 420 ? 8.761 -18.366 -22.350 1.00 92.00 420 VAL A CA 1
ATOM 3316 C C . VAL A 1 420 ? 9.883 -17.477 -21.818 1.00 92.00 420 VAL A C 1
ATOM 3318 O O . VAL A 1 420 ? 10.384 -16.632 -22.547 1.00 92.00 420 VAL A O 1
ATOM 3321 N N . HIS A 1 421 ? 10.371 -17.734 -20.605 1.00 89.31 421 HIS A N 1
ATOM 3322 C CA . HIS A 1 421 ? 11.531 -17.050 -20.039 1.00 89.31 421 HIS A CA 1
ATOM 3323 C C . HIS A 1 421 ? 12.867 -17.691 -20.459 1.00 89.31 421 HIS A C 1
ATOM 3325 O O . HIS A 1 421 ? 13.893 -17.446 -19.827 1.00 89.31 421 HIS A O 1
ATOM 3331 N N . TRP A 1 422 ? 12.878 -18.514 -21.518 1.00 85.75 422 TRP A N 1
ATOM 3332 C CA . TRP A 1 422 ? 14.061 -19.236 -21.996 1.00 85.75 422 TRP A CA 1
ATOM 3333 C C . TRP A 1 422 ? 15.301 -18.351 -22.140 1.00 85.75 422 TRP A C 1
ATOM 3335 O O . TRP A 1 422 ? 16.359 -18.649 -21.580 1.00 85.75 422 TRP A O 1
ATOM 3345 N N . ASN A 1 423 ? 15.135 -17.235 -22.847 1.00 83.19 423 ASN A N 1
ATOM 3346 C CA . ASN A 1 423 ? 16.208 -16.285 -23.130 1.00 83.19 423 ASN A CA 1
ATOM 3347 C C . ASN A 1 423 ? 16.646 -15.495 -21.886 1.00 83.19 423 ASN A C 1
ATOM 3349 O O . ASN A 1 423 ? 17.765 -15.003 -21.851 1.00 83.19 423 ASN A O 1
ATOM 3353 N N . ASN A 1 424 ? 15.800 -15.388 -20.855 1.00 82.56 424 ASN A N 1
ATOM 3354 C CA . ASN A 1 424 ? 16.119 -14.668 -19.617 1.00 82.56 424 ASN A CA 1
ATOM 3355 C C . ASN A 1 424 ? 17.044 -15.481 -18.698 1.00 82.56 424 ASN A C 1
ATOM 3357 O O . ASN A 1 424 ? 17.652 -14.914 -17.793 1.00 82.56 424 ASN A O 1
ATOM 3361 N N . PHE A 1 425 ? 17.118 -16.800 -18.902 1.00 83.31 425 PHE A N 1
ATOM 3362 C CA . PHE A 1 425 ? 17.899 -17.727 -18.078 1.00 83.31 425 PHE A CA 1
ATOM 3363 C C . PHE A 1 425 ? 18.945 -18.507 -18.870 1.00 83.31 425 PHE A C 1
ATOM 3365 O O . PHE A 1 425 ? 19.397 -19.549 -18.396 1.00 83.31 425 PHE A O 1
ATOM 3372 N N . ASP A 1 426 ? 19.290 -18.059 -20.080 1.00 84.06 426 ASP A N 1
ATOM 3373 C CA . ASP A 1 426 ? 20.261 -18.728 -20.956 1.00 84.06 426 ASP A CA 1
ATOM 3374 C C . ASP A 1 426 ? 19.956 -20.230 -21.159 1.00 84.06 426 ASP A C 1
ATOM 3376 O O . ASP A 1 426 ? 20.848 -21.075 -21.222 1.00 84.06 426 ASP A O 1
ATOM 3380 N N . GLY A 1 427 ? 18.667 -20.589 -21.209 1.00 84.56 427 GLY A N 1
ATOM 3381 C CA . GLY A 1 427 ? 18.210 -21.977 -21.338 1.00 84.56 427 GLY A CA 1
ATOM 3382 C C . GLY A 1 427 ? 18.252 -22.823 -20.057 1.00 84.56 427 GLY A C 1
ATOM 3383 O O . GLY A 1 427 ? 17.966 -24.021 -20.103 1.00 84.56 427 GLY A O 1
ATOM 3384 N N . ASN A 1 428 ? 18.558 -22.240 -18.894 1.00 88.06 428 ASN A N 1
ATOM 3385 C CA . ASN A 1 428 ? 18.551 -22.961 -17.621 1.00 88.06 428 ASN A CA 1
ATOM 3386 C C . ASN A 1 428 ? 17.119 -23.259 -17.138 1.00 88.06 428 ASN A C 1
ATOM 3388 O O . ASN A 1 428 ? 16.457 -22.431 -16.509 1.00 88.06 428 ASN A O 1
ATOM 3392 N N . ILE A 1 429 ? 16.663 -24.490 -17.376 1.00 89.62 429 ILE A N 1
ATOM 3393 C CA . ILE A 1 429 ? 15.320 -24.958 -17.001 1.00 89.62 429 ILE A CA 1
ATOM 3394 C C . ILE A 1 429 ? 15.074 -24.854 -15.486 1.00 89.62 429 ILE A C 1
ATOM 3396 O O . ILE A 1 429 ? 13.968 -24.508 -15.071 1.00 89.62 429 ILE A O 1
ATOM 3400 N N . VAL A 1 430 ? 16.087 -25.101 -14.645 1.00 89.06 430 VAL A N 1
ATOM 3401 C CA . VAL A 1 430 ? 15.945 -25.030 -13.177 1.00 89.06 430 VAL A CA 1
ATOM 3402 C C . VAL A 1 430 ? 15.604 -23.605 -12.736 1.00 89.06 430 VAL A C 1
ATOM 3404 O O . VAL A 1 430 ? 14.749 -23.413 -11.869 1.00 89.06 430 VAL A O 1
ATOM 3407 N N . ALA A 1 431 ? 16.192 -22.597 -13.384 1.00 87.25 431 ALA A N 1
ATOM 3408 C CA . ALA A 1 431 ? 15.906 -21.187 -13.120 1.00 87.25 431 ALA A CA 1
ATOM 3409 C C . ALA A 1 431 ? 14.497 -20.743 -13.562 1.00 87.25 431 ALA A C 1
ATOM 3411 O O . ALA A 1 431 ? 13.978 -19.754 -13.040 1.00 87.25 431 ALA A O 1
ATOM 3412 N N . MET A 1 432 ? 13.837 -21.505 -14.442 1.00 92.50 432 MET A N 1
ATOM 3413 C CA . MET A 1 432 ? 12.459 -21.253 -14.893 1.00 92.50 432 MET A CA 1
ATOM 3414 C C . MET A 1 432 ? 11.398 -21.870 -13.970 1.00 92.50 432 MET A C 1
ATOM 3416 O O . MET A 1 432 ? 10.248 -21.430 -13.983 1.00 92.50 432 MET A O 1
ATOM 3420 N N . ILE A 1 433 ? 11.748 -22.852 -13.128 1.00 93.75 433 ILE A N 1
ATOM 3421 C CA . ILE A 1 433 ? 10.801 -23.516 -12.207 1.00 93.75 433 ILE A CA 1
ATOM 3422 C C . ILE A 1 433 ? 10.071 -22.521 -11.279 1.00 93.75 433 ILE A C 1
ATOM 3424 O O . ILE A 1 433 ? 8.851 -22.648 -11.132 1.00 93.75 433 ILE A O 1
ATOM 3428 N N . PRO A 1 434 ? 10.728 -21.502 -10.681 1.00 92.62 434 PRO A N 1
ATOM 3429 C CA . PRO A 1 434 ? 10.024 -20.486 -9.899 1.00 92.62 434 PRO A CA 1
ATOM 3430 C C . PRO A 1 434 ? 8.932 -19.758 -10.701 1.00 92.62 434 PRO A C 1
ATOM 3432 O O . PRO A 1 434 ? 7.857 -19.495 -10.166 1.00 92.62 434 PRO A O 1
ATOM 3435 N N . TYR A 1 435 ? 9.165 -19.500 -11.991 1.00 93.50 435 TYR A N 1
ATOM 3436 C CA . TYR A 1 435 ? 8.191 -18.861 -12.882 1.00 93.50 435 TYR A CA 1
ATOM 3437 C C . TYR A 1 435 ? 7.039 -19.809 -13.210 1.00 93.50 435 TYR A C 1
ATOM 3439 O O . TYR A 1 435 ? 5.888 -19.385 -13.195 1.00 93.50 435 TYR A O 1
ATOM 3447 N N . MET A 1 436 ? 7.305 -21.108 -13.395 1.00 97.31 436 MET A N 1
ATOM 3448 C CA . MET A 1 436 ? 6.245 -22.117 -13.545 1.00 97.31 436 MET A CA 1
ATOM 3449 C C . MET A 1 436 ? 5.326 -22.156 -12.315 1.00 97.31 436 MET A C 1
ATOM 3451 O O . MET A 1 436 ? 4.103 -22.208 -12.455 1.00 97.31 436 MET A O 1
ATOM 3455 N N . ALA A 1 437 ? 5.894 -22.081 -11.106 1.00 96.44 437 ALA A N 1
ATOM 3456 C CA . ALA A 1 437 ? 5.127 -22.067 -9.861 1.00 96.44 437 ALA A CA 1
ATOM 3457 C C . ALA A 1 437 ? 4.257 -20.803 -9.717 1.00 96.44 437 ALA A C 1
ATOM 3459 O O . ALA A 1 437 ? 3.082 -20.901 -9.352 1.00 96.44 437 ALA A O 1
ATOM 3460 N N . VAL A 1 438 ? 4.793 -19.627 -10.059 1.00 95.81 438 VAL A N 1
ATOM 3461 C CA . VAL A 1 438 ? 4.016 -18.374 -10.091 1.00 95.81 438 VAL A CA 1
ATOM 3462 C C . VAL A 1 438 ? 2.943 -18.416 -11.191 1.00 95.81 438 VAL A C 1
ATOM 3464 O O . VAL A 1 438 ? 1.798 -18.038 -10.951 1.00 95.81 438 VAL A O 1
ATOM 3467 N N . GLY A 1 439 ? 3.242 -18.981 -12.362 1.00 96.50 439 GLY A N 1
ATOM 3468 C CA . GLY A 1 439 ? 2.265 -19.176 -13.438 1.00 96.50 439 GLY A CA 1
ATOM 3469 C C . GLY A 1 439 ? 1.109 -20.102 -13.047 1.00 96.50 439 GLY A C 1
ATOM 3470 O O . GLY A 1 439 ? -0.048 -19.837 -13.385 1.00 96.50 439 GLY A O 1
ATOM 3471 N N . ALA A 1 440 ? 1.393 -21.158 -12.279 1.00 97.50 440 ALA A N 1
ATOM 3472 C CA . ALA A 1 440 ? 0.371 -22.013 -11.679 1.00 97.50 440 ALA A CA 1
ATOM 3473 C C . ALA A 1 440 ? -0.502 -21.227 -10.685 1.00 97.50 440 ALA A C 1
ATOM 3475 O O . ALA A 1 440 ? -1.729 -21.358 -10.693 1.00 97.50 440 ALA A O 1
ATOM 3476 N N . TRP A 1 441 ? 0.103 -20.361 -9.869 1.00 97.62 441 TRP A N 1
ATOM 3477 C CA . TRP A 1 441 ? -0.632 -19.477 -8.967 1.00 97.62 441 TRP A CA 1
ATOM 3478 C C . TRP A 1 441 ? -1.566 -18.517 -9.717 1.00 97.62 441 TRP A C 1
ATOM 3480 O O . TRP A 1 441 ? -2.752 -18.444 -9.385 1.00 97.62 441 TRP A O 1
ATOM 3490 N N . TYR A 1 442 ? -1.102 -17.869 -10.786 1.00 97.31 442 TYR A N 1
ATOM 3491 C CA . TYR A 1 442 ? -1.957 -17.028 -11.631 1.00 97.31 442 TYR A CA 1
ATOM 3492 C C . TYR A 1 442 ? -3.096 -17.822 -12.276 1.00 97.31 442 TYR A C 1
ATOM 3494 O O . TYR A 1 442 ? -4.244 -17.371 -12.279 1.00 97.31 442 TYR A O 1
ATOM 3502 N N . ALA A 1 443 ? -2.852 -19.047 -12.746 1.00 95.75 443 ALA A N 1
ATOM 3503 C CA . ALA A 1 443 ? -3.936 -19.900 -13.231 1.00 95.75 443 ALA A CA 1
ATOM 3504 C C . ALA A 1 443 ? -5.006 -20.141 -12.142 1.00 95.75 443 ALA A C 1
ATOM 3506 O O . ALA A 1 443 ? -6.206 -20.025 -12.414 1.00 95.75 443 ALA A O 1
ATOM 3507 N N . LEU A 1 444 ? -4.605 -20.386 -10.890 1.00 95.12 444 LEU A N 1
ATOM 3508 C CA . LEU A 1 444 ? -5.535 -20.553 -9.769 1.00 95.12 444 LEU A CA 1
ATOM 3509 C C . LEU A 1 444 ? -6.329 -19.277 -9.446 1.00 95.12 444 LEU A C 1
ATOM 3511 O O . LEU A 1 444 ? -7.545 -19.360 -9.224 1.00 95.12 444 LEU A O 1
ATOM 3515 N N . ILE A 1 445 ? -5.691 -18.100 -9.484 1.00 93.44 445 ILE A N 1
ATOM 3516 C CA . ILE A 1 445 ? -6.385 -16.812 -9.324 1.00 93.44 445 ILE A CA 1
ATOM 3517 C C . ILE A 1 445 ? -7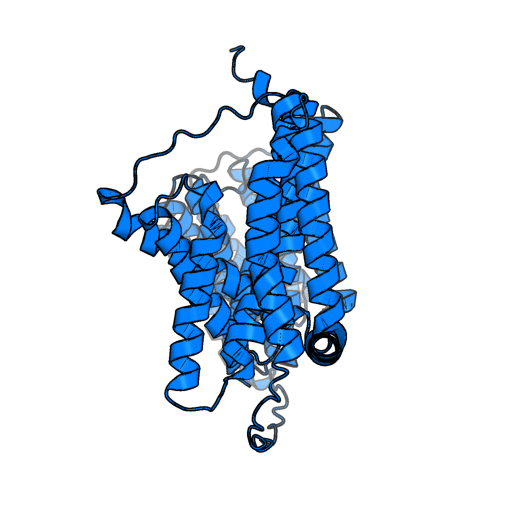.530 -16.716 -10.328 1.00 93.44 445 ILE A C 1
ATOM 3519 O O . ILE A 1 445 ? -8.668 -16.468 -9.921 1.00 93.44 445 ILE A O 1
ATOM 3523 N N . TYR A 1 446 ? -7.271 -16.972 -11.614 1.00 94.69 446 TYR A N 1
ATOM 3524 C CA . TYR A 1 446 ? -8.317 -16.884 -12.631 1.00 94.69 446 TYR A CA 1
ATOM 3525 C C . TYR A 1 446 ? -9.391 -17.970 -12.478 1.00 94.69 446 TYR A C 1
ATOM 3527 O O . TYR A 1 446 ? -10.589 -17.701 -12.626 1.00 94.69 446 TYR A O 1
ATOM 3535 N N . TYR A 1 447 ? -8.997 -19.191 -12.106 1.00 91.19 447 TYR A N 1
ATOM 3536 C CA . TYR A 1 447 ? -9.934 -20.293 -11.873 1.00 91.19 447 TYR A CA 1
ATOM 3537 C C . TYR A 1 447 ? -11.020 -19.941 -10.843 1.00 91.19 447 TYR A C 1
ATOM 3539 O O . TYR A 1 447 ? -12.194 -20.307 -11.020 1.00 91.19 447 TYR A O 1
ATOM 3547 N N . TRP A 1 448 ? -10.643 -19.229 -9.775 1.00 87.75 448 TRP A N 1
ATOM 3548 C CA . TRP A 1 448 ? -11.559 -18.825 -8.708 1.00 87.75 448 TRP A CA 1
ATOM 3549 C C . TRP A 1 448 ? -12.199 -17.458 -8.928 1.00 87.75 448 TRP A C 1
ATOM 3551 O O . TRP A 1 448 ? -13.393 -17.316 -8.647 1.00 87.75 448 TRP A O 1
ATOM 3561 N N . SER A 1 449 ? -11.449 -16.473 -9.428 1.00 88.38 449 SER A N 1
ATOM 3562 C CA . SER A 1 449 ? -11.965 -15.124 -9.681 1.00 88.38 449 SER A CA 1
ATOM 3563 C C . SER A 1 449 ? -13.005 -15.115 -10.797 1.00 88.38 449 SER A C 1
ATOM 3565 O O . SER A 1 449 ? -13.926 -14.299 -10.757 1.00 88.38 449 SER A O 1
ATOM 3567 N N . ARG A 1 450 ? -12.869 -16.032 -11.771 1.00 91.81 450 ARG A N 1
ATOM 3568 C CA . ARG A 1 450 ? -13.670 -16.086 -13.005 1.00 91.81 450 ARG A CA 1
ATOM 3569 C C . ARG A 1 450 ? -13.670 -14.762 -13.768 1.00 91.81 450 ARG A C 1
ATOM 3571 O O . ARG A 1 450 ? -14.643 -14.446 -14.446 1.00 91.81 450 ARG A O 1
ATOM 3578 N N . ASN A 1 451 ? -12.609 -13.981 -13.602 1.00 93.38 451 ASN A N 1
ATOM 3579 C CA . ASN A 1 451 ? -12.458 -12.674 -14.209 1.00 93.38 451 ASN A CA 1
ATOM 3580 C C . ASN A 1 451 ? -10.990 -12.455 -14.584 1.00 93.38 451 ASN A C 1
ATOM 3582 O O . ASN A 1 451 ? -10.123 -12.457 -13.702 1.00 93.38 451 ASN A O 1
ATOM 3586 N N . ILE A 1 452 ? -10.721 -12.262 -15.876 1.00 95.31 452 ILE A N 1
ATOM 3587 C CA . ILE A 1 452 ? -9.357 -12.135 -16.402 1.00 95.31 452 ILE A CA 1
ATOM 3588 C C . ILE A 1 452 ? -8.637 -10.896 -15.857 1.00 95.31 452 ILE A C 1
ATOM 3590 O O . ILE A 1 452 ? -7.439 -10.951 -15.602 1.00 95.31 452 ILE A O 1
ATOM 3594 N N . TRP A 1 453 ? -9.361 -9.806 -15.578 1.00 96.19 453 TRP A N 1
ATOM 3595 C CA . TRP A 1 453 ? -8.773 -8.575 -15.041 1.00 96.19 453 TRP A CA 1
ATOM 3596 C C . TRP A 1 453 ? -8.257 -8.731 -13.622 1.00 96.19 453 TRP A C 1
ATOM 3598 O O . TRP A 1 453 ? -7.311 -8.047 -13.250 1.00 96.19 453 TRP A O 1
ATOM 3608 N N . GLN A 1 454 ? -8.824 -9.653 -12.839 1.00 95.62 454 GLN A N 1
ATOM 3609 C CA . GLN A 1 454 ? -8.242 -9.982 -11.540 1.00 95.62 454 GLN A CA 1
ATOM 3610 C C . GLN A 1 454 ? -6.830 -10.547 -11.702 1.00 95.62 454 GLN A C 1
ATOM 3612 O O . GLN A 1 454 ? -5.962 -10.251 -10.884 1.00 95.62 454 GLN A O 1
ATOM 3617 N N . ASN A 1 455 ? -6.607 -11.343 -12.747 1.00 94.94 455 ASN A N 1
ATOM 3618 C CA . ASN A 1 455 ? -5.315 -11.956 -12.992 1.00 94.94 455 ASN A CA 1
ATOM 3619 C C . ASN A 1 455 ? -4.334 -10.981 -13.638 1.00 94.94 455 ASN A C 1
ATOM 3621 O O . ASN A 1 455 ? -3.252 -10.782 -13.099 1.00 94.94 455 ASN A O 1
ATOM 3625 N N . ILE A 1 456 ? -4.773 -10.290 -14.700 1.00 97.50 456 ILE A N 1
ATOM 3626 C CA . ILE A 1 456 ? -4.001 -9.236 -15.372 1.00 97.50 456 ILE A CA 1
ATOM 3627 C C . ILE A 1 456 ? -3.547 -8.187 -14.360 1.00 97.50 456 ILE A C 1
ATOM 3629 O O . ILE A 1 456 ? -2.375 -7.854 -14.341 1.00 97.50 456 ILE A O 1
ATOM 3633 N N . LEU A 1 457 ? -4.426 -7.699 -13.476 1.00 97.00 457 LEU A N 1
ATOM 3634 C CA . LEU A 1 457 ? -4.030 -6.713 -12.468 1.00 97.00 457 LEU A CA 1
ATOM 3635 C C . LEU A 1 457 ? -3.025 -7.280 -11.459 1.00 97.00 457 LEU A C 1
ATOM 3637 O O . LEU A 1 457 ? -2.113 -6.569 -11.059 1.00 97.00 457 LEU A O 1
ATOM 3641 N N . THR A 1 458 ? -3.186 -8.536 -11.030 1.00 95.69 458 THR A N 1
ATOM 3642 C CA . THR A 1 458 ? -2.241 -9.160 -10.087 1.00 95.69 458 THR A CA 1
ATOM 3643 C C . THR A 1 458 ? -0.855 -9.268 -10.710 1.00 95.69 458 THR A C 1
ATOM 3645 O O . THR A 1 458 ? 0.122 -8.847 -10.101 1.00 95.69 458 THR A O 1
ATOM 3648 N N . HIS A 1 459 ? -0.783 -9.796 -11.928 1.00 96.62 459 HIS A N 1
ATOM 3649 C CA . HIS A 1 459 ? 0.466 -9.946 -12.656 1.00 96.62 459 HIS A CA 1
ATOM 3650 C C . HIS A 1 459 ? 1.073 -8.577 -12.995 1.00 96.62 459 HIS A C 1
ATOM 3652 O O . HIS A 1 459 ? 2.230 -8.323 -12.690 1.00 96.62 459 HIS A O 1
ATOM 3658 N N . PHE A 1 460 ? 0.259 -7.636 -13.477 1.00 96.31 460 PHE A N 1
ATOM 3659 C CA . PHE A 1 460 ? 0.696 -6.272 -13.756 1.00 96.31 460 PHE A CA 1
ATOM 3660 C C . PHE A 1 460 ? 1.287 -5.592 -12.525 1.00 96.31 460 PHE A C 1
ATOM 3662 O O . PHE A 1 460 ? 2.337 -4.983 -12.632 1.00 96.31 460 PHE A O 1
ATOM 3669 N N . LEU A 1 461 ? 0.662 -5.700 -11.349 1.00 91.19 461 LEU A N 1
ATOM 3670 C CA . LEU A 1 461 ? 1.207 -5.108 -10.123 1.00 91.19 461 LEU A CA 1
ATOM 3671 C C . LEU A 1 461 ? 2.511 -5.777 -9.664 1.00 91.19 461 LEU A C 1
ATOM 3673 O O . LEU A 1 461 ? 3.357 -5.093 -9.091 1.00 91.19 461 LEU A O 1
ATOM 3677 N N . PHE A 1 462 ? 2.669 -7.082 -9.898 1.00 89.56 462 PHE A N 1
ATOM 3678 C CA . PHE A 1 462 ? 3.913 -7.804 -9.616 1.00 89.56 462 PHE A CA 1
ATOM 3679 C C . PHE A 1 462 ? 5.056 -7.283 -10.504 1.00 89.56 462 PHE A C 1
ATOM 3681 O O . PHE A 1 462 ? 6.112 -6.908 -9.996 1.00 89.56 462 PHE A O 1
ATOM 3688 N N . ASP A 1 463 ? 4.796 -7.144 -11.801 1.00 89.75 463 ASP A N 1
ATOM 3689 C CA . ASP A 1 463 ? 5.751 -6.668 -12.807 1.00 89.75 463 ASP A CA 1
ATOM 3690 C C . ASP A 1 463 ? 6.014 -5.155 -12.724 1.00 89.75 463 ASP A C 1
ATOM 3692 O O . ASP A 1 463 ? 7.127 -4.674 -12.955 1.00 89.75 463 ASP A O 1
ATOM 3696 N N . PHE A 1 464 ? 5.017 -4.376 -12.301 1.00 88.44 464 PHE A N 1
ATOM 3697 C CA . PHE A 1 464 ? 5.119 -2.924 -12.160 1.00 88.44 464 PHE A CA 1
ATOM 3698 C C . PHE A 1 464 ? 6.208 -2.504 -11.163 1.00 88.44 464 PHE A C 1
ATOM 3700 O O . PHE A 1 464 ? 6.798 -1.435 -11.311 1.00 88.44 464 PHE A O 1
ATOM 3707 N N . ILE A 1 465 ? 6.529 -3.349 -10.178 1.00 80.50 465 ILE A N 1
ATOM 3708 C CA . ILE A 1 465 ? 7.625 -3.109 -9.227 1.00 80.50 465 ILE A CA 1
ATOM 3709 C C . ILE A 1 465 ? 8.980 -3.063 -9.950 1.00 80.50 465 ILE A C 1
ATOM 3711 O O . ILE A 1 465 ? 9.835 -2.245 -9.602 1.00 80.50 465 ILE A O 1
ATOM 3715 N N . GLN A 1 466 ? 9.174 -3.890 -10.981 1.00 78.75 466 GLN A N 1
ATOM 3716 C CA . GLN A 1 466 ? 10.389 -3.879 -11.796 1.00 78.75 466 GLN A CA 1
ATOM 3717 C C . GLN A 1 466 ? 10.476 -2.611 -12.651 1.00 78.75 466 GLN A C 1
ATOM 3719 O O . GLN A 1 466 ? 11.535 -1.984 -12.696 1.00 78.75 466 GLN A O 1
ATOM 3724 N N . PHE A 1 467 ? 9.368 -2.186 -13.267 1.00 85.38 467 PHE A N 1
ATOM 3725 C CA . PHE A 1 467 ? 9.305 -0.904 -13.978 1.00 85.38 467 PHE A CA 1
ATOM 3726 C C . PHE A 1 467 ? 9.613 0.277 -13.045 1.00 85.38 467 PHE A C 1
ATOM 3728 O O . PHE A 1 467 ? 10.441 1.127 -13.368 1.00 85.38 467 PHE A O 1
ATOM 3735 N N . LEU A 1 468 ? 9.001 0.312 -11.856 1.00 80.25 468 LEU A N 1
ATOM 3736 C CA . LEU A 1 468 ? 9.222 1.379 -10.878 1.00 80.25 468 LEU A CA 1
ATOM 3737 C C . LEU A 1 468 ? 10.684 1.426 -10.415 1.00 80.25 468 LEU A C 1
ATOM 3739 O O . LEU A 1 468 ? 11.248 2.507 -10.256 1.00 80.25 468 LEU A O 1
ATOM 3743 N N . SER A 1 469 ? 11.307 0.257 -10.260 1.00 74.69 469 SER A N 1
ATOM 3744 C CA . SER A 1 469 ? 12.727 0.125 -9.930 1.00 74.69 469 SER A CA 1
ATOM 3745 C C . SER A 1 469 ? 13.622 0.632 -11.070 1.00 74.69 469 SER A C 1
ATOM 3747 O O . SER A 1 469 ? 14.566 1.375 -10.815 1.00 74.69 469 SER A O 1
ATOM 3749 N N . ALA A 1 470 ? 13.310 0.312 -12.331 1.00 80.38 470 ALA A N 1
ATOM 3750 C CA . ALA A 1 470 ? 14.026 0.835 -13.500 1.00 80.38 470 ALA A CA 1
ATOM 3751 C C . ALA A 1 470 ? 13.894 2.364 -13.628 1.00 80.38 470 ALA A C 1
ATOM 3753 O O . ALA A 1 470 ? 14.881 3.053 -13.893 1.00 80.38 470 ALA A O 1
ATOM 3754 N N . LEU A 1 471 ? 12.697 2.904 -13.379 1.00 82.31 471 LEU A N 1
ATOM 3755 C CA . LEU A 1 471 ? 12.442 4.344 -13.350 1.00 82.31 471 LEU A CA 1
ATOM 3756 C C . LEU A 1 471 ? 13.239 5.031 -12.238 1.00 82.31 471 LEU A C 1
ATOM 3758 O O . LEU A 1 471 ? 13.871 6.057 -12.484 1.00 82.31 471 LEU A O 1
ATOM 3762 N N . LEU A 1 472 ? 13.254 4.451 -11.036 1.00 77.94 472 LEU A N 1
ATOM 3763 C CA . LEU A 1 472 ? 14.036 4.966 -9.917 1.00 77.94 472 LEU A CA 1
ATOM 3764 C C . LEU A 1 472 ? 15.535 4.969 -10.241 1.00 77.94 472 LEU A C 1
ATOM 3766 O O . LEU A 1 472 ? 16.193 5.983 -10.031 1.00 77.94 472 LEU A O 1
ATOM 3770 N N . LEU A 1 473 ? 16.067 3.879 -10.802 1.00 74.88 473 LEU A N 1
ATOM 3771 C CA . LEU A 1 473 ? 17.470 3.798 -11.222 1.00 74.88 473 LEU A CA 1
ATOM 3772 C C . LEU A 1 473 ? 17.816 4.855 -12.276 1.00 74.88 473 LEU A C 1
ATOM 3774 O O . LEU A 1 473 ? 18.863 5.491 -12.177 1.00 74.88 473 LEU A O 1
ATOM 3778 N N . PHE A 1 474 ? 16.937 5.082 -13.256 1.00 80.12 474 PHE A N 1
ATOM 3779 C CA . PHE A 1 474 ? 17.117 6.144 -14.247 1.00 80.12 474 PHE A CA 1
ATOM 3780 C C . PHE A 1 474 ? 17.175 7.525 -13.596 1.00 80.12 474 PHE A C 1
ATOM 3782 O O . PHE A 1 474 ? 18.098 8.284 -13.880 1.00 80.12 474 PHE A O 1
ATOM 3789 N N . ILE A 1 475 ? 16.247 7.825 -12.686 1.00 75.25 475 ILE A N 1
ATOM 3790 C CA . ILE A 1 475 ? 16.228 9.089 -11.941 1.00 75.25 475 ILE A CA 1
ATOM 3791 C C . ILE A 1 475 ? 17.532 9.249 -11.144 1.00 75.25 475 ILE A C 1
ATOM 3793 O O . ILE A 1 475 ? 18.216 10.261 -11.282 1.00 75.25 475 ILE A O 1
ATOM 3797 N N . LEU A 1 476 ? 17.928 8.240 -10.365 1.00 72.38 476 LEU A N 1
ATOM 3798 C CA . LEU A 1 476 ? 19.148 8.282 -9.552 1.00 72.38 476 LEU A CA 1
ATOM 3799 C C . LEU A 1 476 ? 20.410 8.481 -10.399 1.00 72.38 476 LEU A C 1
ATOM 3801 O O . LEU A 1 476 ? 21.272 9.283 -10.035 1.00 72.38 476 LEU A O 1
ATOM 3805 N N . ALA A 1 477 ? 20.513 7.778 -11.529 1.00 74.06 477 ALA A N 1
ATOM 3806 C CA . ALA A 1 477 ? 21.638 7.913 -12.444 1.00 74.06 477 ALA A CA 1
ATOM 3807 C C . ALA A 1 477 ? 21.658 9.300 -13.105 1.00 74.06 477 ALA A C 1
ATOM 3809 O O . ALA A 1 477 ? 22.716 9.928 -13.167 1.00 74.06 477 ALA A O 1
ATOM 3810 N N . PHE A 1 478 ? 20.502 9.791 -13.564 1.00 74.12 478 PHE A N 1
ATOM 3811 C CA . PHE A 1 478 ? 20.360 11.084 -14.238 1.00 74.12 478 PHE A CA 1
ATOM 3812 C C . PHE A 1 478 ? 20.740 12.259 -13.328 1.00 74.12 478 PHE A C 1
ATOM 3814 O O . PHE A 1 478 ? 21.432 13.174 -13.767 1.00 74.12 478 PHE A O 1
ATOM 3821 N N . PHE A 1 479 ? 20.348 12.204 -12.052 1.00 70.12 479 PHE A N 1
ATOM 3822 C CA . PHE A 1 479 ? 20.668 13.232 -11.057 1.00 70.12 479 PHE A CA 1
ATOM 3823 C C . PHE A 1 479 ? 21.993 12.987 -10.306 1.00 70.12 479 PHE A C 1
ATOM 3825 O O . PHE A 1 479 ? 22.348 13.767 -9.429 1.00 70.12 479 PHE A O 1
ATOM 3832 N N . GLY A 1 480 ? 22.749 11.930 -10.636 1.00 62.00 480 GLY A N 1
ATOM 3833 C CA . GLY A 1 480 ? 24.084 11.672 -10.074 1.00 62.00 480 GLY A CA 1
ATOM 3834 C C . GLY A 1 480 ? 24.119 11.247 -8.599 1.00 62.00 480 GLY A C 1
ATOM 3835 O O . GLY A 1 480 ? 25.187 11.255 -7.990 1.00 62.00 480 GLY A O 1
ATOM 3836 N N . ILE A 1 481 ? 22.984 10.840 -8.024 1.00 56.53 481 ILE A N 1
ATOM 3837 C CA . ILE A 1 481 ? 22.819 10.611 -6.575 1.00 56.53 481 ILE A CA 1
ATOM 3838 C C . ILE A 1 481 ? 23.649 9.406 -6.076 1.00 56.53 481 ILE A C 1
ATOM 3840 O O . ILE A 1 481 ? 24.045 9.365 -4.916 1.00 56.53 481 ILE A O 1
ATOM 3844 N N . GLY A 1 482 ? 24.005 8.463 -6.958 1.00 47.66 482 GLY A N 1
ATOM 3845 C CA . GLY A 1 482 ? 24.866 7.316 -6.628 1.00 47.66 482 GLY A CA 1
ATOM 3846 C C . GLY A 1 482 ? 26.371 7.615 -6.525 1.00 47.66 482 GLY A C 1
ATOM 3847 O O . GLY A 1 482 ? 27.114 6.756 -6.068 1.00 47.66 482 GLY A O 1
ATOM 3848 N N . ARG A 1 483 ? 26.841 8.806 -6.931 1.00 42.66 483 ARG A N 1
ATOM 3849 C CA . ARG A 1 483 ? 28.274 9.178 -6.891 1.00 42.66 483 ARG A CA 1
ATOM 3850 C C . ARG A 1 483 ? 28.710 9.904 -5.614 1.00 42.66 483 ARG A C 1
ATOM 3852 O O . ARG A 1 483 ? 29.890 10.189 -5.455 1.00 42.66 483 ARG A O 1
ATOM 3859 N N . LEU A 1 484 ? 27.784 10.199 -4.702 1.00 39.94 484 LEU A N 1
ATOM 3860 C CA . LEU A 1 484 ? 28.073 10.966 -3.483 1.00 39.94 484 LEU A CA 1
ATOM 3861 C C . LEU A 1 484 ? 28.568 10.111 -2.303 1.00 39.94 484 LEU A C 1
ATOM 3863 O O . LEU A 1 484 ? 28.949 10.675 -1.286 1.00 39.94 484 LEU A O 1
ATOM 3867 N N . GLN A 1 485 ? 28.598 8.777 -2.423 1.00 36.47 485 GLN A N 1
ATOM 3868 C CA . GLN A 1 485 ? 29.111 7.881 -1.371 1.00 36.47 485 GLN A CA 1
ATOM 3869 C C . GLN A 1 485 ? 30.588 7.474 -1.538 1.00 36.47 485 GLN A C 1
ATOM 3871 O O . GLN A 1 485 ? 31.127 6.835 -0.644 1.00 36.47 485 GLN A O 1
ATOM 3876 N N . GLU A 1 486 ? 31.265 7.866 -2.624 1.00 33.00 486 GLU A N 1
ATOM 3877 C CA . GLU A 1 486 ? 32.705 7.592 -2.825 1.00 33.00 486 GLU A CA 1
ATOM 3878 C C . GLU A 1 486 ? 33.616 8.792 -2.506 1.00 33.00 486 GLU A C 1
ATOM 3880 O O . GLU A 1 486 ? 34.817 8.752 -2.766 1.00 33.00 486 GLU A O 1
ATOM 3885 N N . ILE A 1 487 ? 33.076 9.865 -1.918 1.00 35.25 487 ILE A N 1
ATOM 3886 C CA . ILE A 1 487 ? 33.866 11.015 -1.452 1.00 35.25 487 ILE A CA 1
ATOM 3887 C C . ILE A 1 487 ? 33.538 11.296 0.019 1.00 35.25 487 ILE A C 1
ATOM 3889 O O . ILE A 1 487 ? 32.939 12.318 0.342 1.00 35.25 487 ILE A O 1
ATOM 3893 N N . THR A 1 488 ? 33.930 10.380 0.902 1.00 32.56 488 THR A N 1
ATOM 3894 C CA . THR A 1 488 ? 34.241 10.663 2.316 1.00 32.56 488 THR A CA 1
ATOM 3895 C C . THR A 1 488 ? 35.310 9.710 2.801 1.00 32.56 488 THR A C 1
ATOM 3897 O O . THR A 1 488 ? 35.074 8.488 2.663 1.00 32.56 488 THR A O 1
#

InterPro domains:
  IPR003675 CAAX prenyl protease 2/Lysostaphin resistance protein A-like domain [PF02517] (101-199)
  IPR003675 CAAX prenyl protease 2/Lysostaphin resistance protein A-like domain [PF02517] (373-465)
  IPR052710 CAAX motif-specific protease [PTHR36435] (324-468)

Organism: NCBI:txid1610

Secondary structure (DSSP, 8-state):
-GGGHHHHHHHHHHHHHHHHHHHHHHHHHHHHHTT---HHHHHHHHHHHHHHHHHHHIIIII-PPP-----GGGGGGGGGGHHHHHHHTTS-------HHHHHHHHHHHHHHHHHHHIIIIIIIIHIIIIIS---HHHHHHHHHHHHHHHGGGGGGGS-HHHHHHHHHHHHHHHHHHHHHHHHH--THHHHHHHHHHHHHHHHHHS-SSTTSS--HHHHHHHHHHHHHHHHHHHHHHGGG-----PPPP-PPPPP-PPPPP-HHHHHHHHHHHHHHHHHHHHGGGG-SSHHHHHHHHHHHHHHHHHHHHHHHHHHHHHHHHHHGGGHHHHHHHHHHHHHHHHHHHHHHHHHHGGG---PPPP----HHHHHHHHHHTHHHHHHHHHHIIIIIIIIIGGGTTSTHHHHHHHHHHHHHHHHTTGGGGTT-HHHHHHHHHHHHHHHHHHHHH--HHHHHHHHHHHHHHHHHHHHHHHHHHHTTGGGTTS--

Sequence (488 aa):
MRRNVPLFIGGIVFLALFNLTIAGVLVSLVFNLFSLSLAPAQQFLSELVTLLFWVLINRYYLKVRLNWQFKSHQLLYILPVLVVLLGDATLKPQFNFSFTAILTAIALGGAVGFVEEYVFRGLVVNFLTDHLHSGAGAAAALSGSAFAVIHLVNLSDGNSLNTLAQVLSAFGLGFFFAVIYLLTHNLWLPIIGHALIDIFDQLAFGTLSNTAGTSLLTSSLYLIFFTGLGLYLLRKKAPRLNFAHERPQFARKNMVTRPRIDLIATGLACLIPPVELWLGSFVPQLFAHRLGRVLITDVIFFAGFCGAIWLYRSVLRADWREFKKHWFVNFIKAVGGVIASYAILLLVRSLLKPWLSSSGVPDVLSVQTATVTLIASLTVLMAPFTEEIIFRHALFYQWRNRGVLTWLMFVLSAILFGLVHWNNFDGNIVAMIPYMAVGAWYALIYYWSRNIWQNILTHFLFDFIQFLSALLLFILAFFGIGRLQEIT

pLDDT: mean 86.18, std 14.25, range [29.31, 98.5]